Protein AF-A0A7C5JP85-F1 (afdb_monomer)

Structure (mmCIF, N/CA/C/O backbone):
data_AF-A0A7C5JP85-F1
#
_entry.id   AF-A0A7C5JP85-F1
#
loop_
_atom_site.group_PDB
_atom_site.id
_atom_site.type_symbol
_atom_site.label_atom_id
_atom_site.label_alt_id
_atom_site.label_comp_id
_atom_site.label_asym_id
_atom_site.label_entity_id
_atom_site.label_seq_id
_atom_site.pdbx_PDB_ins_code
_atom_site.Cartn_x
_atom_site.Cartn_y
_atom_site.Cartn_z
_atom_site.occupancy
_atom_site.B_iso_or_equiv
_atom_site.auth_seq_id
_atom_site.auth_comp_id
_atom_site.auth_asym_id
_atom_site.auth_atom_id
_atom_site.pdbx_PDB_model_num
ATOM 1 N N . ALA A 1 1 ? 31.013 27.466 -56.650 1.00 36.62 1 ALA A N 1
ATOM 2 C CA . ALA A 1 1 ? 31.682 26.273 -56.104 1.00 36.62 1 ALA A CA 1
ATOM 3 C C . ALA A 1 1 ? 30.643 25.509 -55.296 1.00 36.62 1 ALA A C 1
ATOM 5 O O . ALA A 1 1 ? 30.166 26.030 -54.302 1.00 36.62 1 ALA A O 1
ATOM 6 N N . ASN A 1 2 ? 30.201 24.394 -55.874 1.00 34.31 2 ASN A N 1
ATOM 7 C CA . ASN A 1 2 ? 29.324 23.320 -55.399 1.00 34.31 2 ASN A CA 1
ATOM 8 C C . ASN A 1 2 ? 28.498 23.535 -54.120 1.00 34.31 2 ASN A C 1
ATOM 10 O O . ASN A 1 2 ? 28.954 23.288 -53.009 1.00 34.31 2 ASN A O 1
ATOM 14 N N . HIS A 1 3 ? 27.218 23.842 -54.340 1.00 40.72 3 HIS A N 1
ATOM 15 C CA . HIS A 1 3 ? 26.136 23.277 -53.545 1.00 40.72 3 HIS A CA 1
ATOM 16 C C . HIS A 1 3 ? 26.075 21.768 -53.816 1.00 40.72 3 HIS A C 1
ATOM 18 O O . HIS A 1 3 ? 25.530 21.346 -54.834 1.00 40.72 3 HIS A O 1
ATOM 24 N N . GLU A 1 4 ? 26.636 20.959 -52.922 1.00 36.88 4 GLU A N 1
ATOM 25 C CA . GLU A 1 4 ? 26.255 19.552 -52.818 1.00 36.88 4 GLU A CA 1
ATOM 26 C C . GLU A 1 4 ? 25.075 19.476 -51.850 1.00 36.88 4 GLU A C 1
ATOM 28 O O . GLU A 1 4 ? 25.210 19.661 -50.641 1.00 36.88 4 GLU A O 1
ATOM 33 N N . GLN A 1 5 ? 23.883 19.278 -52.413 1.00 38.78 5 GLN A N 1
ATOM 34 C CA . GLN A 1 5 ? 22.722 18.831 -51.659 1.00 38.78 5 GLN A CA 1
ATOM 35 C C . GLN A 1 5 ? 23.097 17.495 -51.017 1.00 38.78 5 GLN A C 1
ATOM 37 O O . GLN A 1 5 ? 23.271 16.494 -51.715 1.00 38.78 5 GLN A O 1
ATOM 42 N N . ALA A 1 6 ? 23.254 17.488 -49.694 1.00 39.22 6 ALA A N 1
ATOM 43 C CA . ALA A 1 6 ? 23.337 16.252 -48.938 1.00 39.22 6 ALA A CA 1
ATOM 44 C C . ALA A 1 6 ? 22.101 15.414 -49.290 1.00 39.22 6 ALA A C 1
ATOM 46 O O . ALA A 1 6 ? 20.965 15.869 -49.134 1.00 39.22 6 ALA A O 1
ATOM 47 N N . LYS A 1 7 ? 22.334 14.216 -49.837 1.00 35.41 7 LYS A N 1
ATOM 48 C CA . LYS A 1 7 ? 21.277 13.235 -50.092 1.00 35.41 7 LYS A CA 1
ATOM 49 C C . LYS A 1 7 ? 20.442 13.065 -48.814 1.00 35.41 7 LYS A C 1
ATOM 51 O O . LYS A 1 7 ? 21.033 13.026 -47.733 1.00 35.41 7 LYS A O 1
ATOM 56 N N . PRO A 1 8 ? 19.108 12.919 -48.913 1.00 36.81 8 PRO A N 1
ATOM 57 C CA . PRO A 1 8 ? 18.327 12.488 -47.763 1.00 36.81 8 PRO A CA 1
ATOM 58 C C . PRO A 1 8 ? 18.910 11.153 -47.274 1.00 36.81 8 PRO A C 1
ATOM 60 O O . PRO A 1 8 ? 19.273 10.325 -48.123 1.00 36.81 8 PRO A O 1
ATOM 63 N N . PRO A 1 9 ? 19.061 10.944 -45.954 1.00 39.31 9 PRO A N 1
ATOM 64 C CA . PRO A 1 9 ? 19.559 9.679 -45.445 1.00 39.31 9 PRO A CA 1
ATOM 65 C C . PRO A 1 9 ? 18.650 8.574 -45.986 1.00 39.31 9 PRO A C 1
ATOM 67 O O . PRO A 1 9 ? 17.437 8.576 -45.781 1.00 39.31 9 PRO A O 1
ATOM 70 N N . THR A 1 10 ? 19.240 7.667 -46.762 1.00 42.72 10 THR A N 1
ATOM 71 C CA . THR A 1 10 ? 18.625 6.390 -47.123 1.00 42.72 10 THR A CA 1
ATOM 72 C C . THR A 1 10 ? 18.152 5.735 -45.839 1.00 42.72 10 THR A C 1
ATOM 74 O O . THR A 1 10 ? 18.953 5.698 -44.909 1.00 42.72 10 THR A O 1
ATOM 77 N N . ALA A 1 11 ? 16.897 5.267 -45.798 1.00 46.59 11 ALA A N 1
ATOM 78 C CA . ALA A 1 11 ? 16.260 4.621 -44.650 1.00 46.59 11 ALA A CA 1
ATOM 79 C C . ALA A 1 11 ? 17.280 3.808 -43.836 1.00 46.59 11 ALA A C 1
ATOM 81 O O . ALA A 1 11 ? 17.643 2.694 -44.213 1.00 46.59 11 ALA A O 1
ATOM 82 N N . GLN A 1 12 ? 17.812 4.418 -42.774 1.00 51.06 12 GLN A N 1
ATOM 83 C CA . GLN A 1 12 ? 18.678 3.727 -41.837 1.00 51.06 12 GLN A CA 1
ATOM 84 C C . GLN A 1 12 ? 17.776 2.700 -41.170 1.00 51.06 12 GLN A C 1
ATOM 86 O O . GLN A 1 12 ? 16.779 3.069 -40.552 1.00 51.06 12 GLN A O 1
ATOM 91 N N . GLN A 1 13 ? 18.088 1.414 -41.339 1.00 57.97 13 GLN A N 1
ATOM 92 C CA . GLN A 1 13 ? 17.603 0.408 -40.405 1.00 57.97 13 GLN A CA 1
ATOM 93 C C . GLN A 1 13 ? 18.008 0.901 -39.018 1.00 57.97 13 GLN A C 1
ATOM 95 O O . GLN A 1 13 ? 19.201 0.993 -38.727 1.00 57.97 13 GLN A O 1
ATOM 100 N N . VAL A 1 14 ? 17.022 1.317 -38.224 1.00 72.19 14 VAL A N 1
ATOM 101 C CA . VAL A 1 14 ? 17.223 1.708 -36.829 1.00 72.19 14 VAL A CA 1
ATOM 102 C C . VAL A 1 14 ? 17.930 0.534 -36.157 1.00 72.19 14 VAL A C 1
ATOM 104 O O . VAL A 1 14 ? 17.469 -0.604 -36.270 1.00 72.19 14 VAL A O 1
ATOM 107 N N . SER A 1 15 ? 19.100 0.771 -35.562 1.00 87.44 15 SER A N 1
ATOM 108 C CA . SER A 1 15 ? 19.873 -0.324 -34.978 1.00 87.44 15 SER A CA 1
ATOM 109 C C . SER A 1 15 ? 19.165 -0.865 -33.732 1.00 87.44 15 SER A C 1
ATOM 111 O O . SER A 1 15 ? 18.419 -0.139 -33.073 1.00 87.44 15 SER A O 1
ATOM 113 N N . ALA A 1 16 ? 19.428 -2.123 -33.360 1.00 88.50 16 ALA A N 1
ATOM 114 C CA . ALA A 1 16 ? 18.921 -2.689 -32.104 1.00 88.50 16 ALA A CA 1
ATOM 115 C C . ALA A 1 16 ? 19.302 -1.821 -30.886 1.00 88.50 16 ALA A C 1
ATOM 117 O O . ALA A 1 16 ? 18.535 -1.707 -29.936 1.00 88.50 16 ALA A O 1
ATOM 118 N N . TYR A 1 17 ? 20.456 -1.149 -30.944 1.00 88.50 17 TYR A N 1
ATOM 119 C CA . TYR A 1 17 ? 20.911 -0.222 -29.911 1.00 88.50 17 TYR A CA 1
ATOM 120 C C . TYR A 1 17 ? 20.068 1.062 -29.840 1.00 88.50 17 TYR A C 1
ATOM 122 O O . TYR A 1 17 ? 19.702 1.494 -28.748 1.00 88.50 17 TYR A O 1
ATOM 130 N N . ASP A 1 18 ? 19.721 1.659 -30.984 1.00 91.56 18 ASP A N 1
ATOM 131 C CA . ASP A 1 18 ? 18.878 2.862 -31.018 1.00 91.56 18 ASP A CA 1
ATOM 132 C C . ASP A 1 18 ? 17.456 2.552 -30.525 1.00 91.56 18 ASP A C 1
ATOM 134 O O . ASP A 1 18 ? 16.880 3.324 -29.757 1.00 91.56 18 ASP A O 1
ATOM 138 N N . LEU A 1 19 ? 16.918 1.387 -30.910 1.00 93.31 19 LEU A N 1
ATOM 139 C CA . LEU A 1 19 ? 15.637 0.880 -30.407 1.00 93.31 19 LEU A CA 1
ATOM 140 C C . LEU A 1 19 ? 15.685 0.656 -28.892 1.00 93.31 19 LEU A C 1
ATOM 142 O O . LEU A 1 19 ? 14.748 1.025 -28.191 1.00 93.31 19 LEU A O 1
ATOM 146 N N . LEU A 1 20 ? 16.790 0.110 -28.377 1.00 93.00 20 LEU A N 1
ATOM 147 C CA . LEU A 1 20 ? 16.973 -0.134 -26.949 1.00 93.00 20 LEU A CA 1
ATOM 148 C C . LEU A 1 20 ? 17.021 1.171 -26.151 1.00 93.00 20 LEU A C 1
ATOM 150 O O . LEU A 1 20 ? 16.412 1.265 -25.087 1.00 93.00 20 LEU A O 1
ATOM 154 N N . LEU A 1 21 ? 17.715 2.192 -26.658 1.00 92.44 21 LEU A N 1
ATOM 155 C CA . LEU A 1 21 ? 17.748 3.502 -26.012 1.00 92.44 21 LEU A CA 1
ATOM 156 C C . LEU A 1 21 ? 16.352 4.131 -25.960 1.00 92.44 21 LEU A C 1
ATOM 158 O O . LEU A 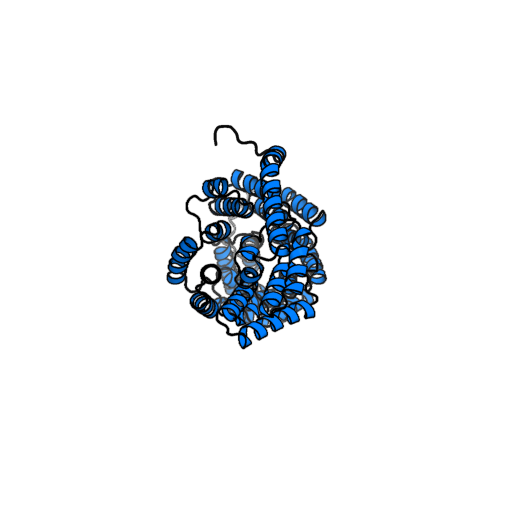1 21 ? 15.971 4.691 -24.933 1.00 92.44 21 LEU A O 1
ATOM 162 N N . LEU A 1 22 ? 15.586 4.013 -27.044 1.00 92.81 22 LEU A N 1
ATOM 163 C CA . LEU A 1 22 ? 14.224 4.527 -27.111 1.00 92.81 22 LEU A CA 1
ATOM 164 C C . LEU A 1 22 ? 13.277 3.766 -26.170 1.00 92.81 22 LEU A C 1
ATOM 166 O O . LEU A 1 22 ? 12.541 4.398 -25.417 1.00 92.81 22 LEU A O 1
ATOM 170 N N . ALA A 1 23 ? 13.357 2.432 -26.138 1.00 94.62 23 ALA A N 1
ATOM 171 C CA . ALA A 1 23 ? 12.604 1.595 -25.202 1.00 94.62 23 ALA A CA 1
ATOM 172 C C . ALA A 1 23 ? 12.860 2.014 -23.747 1.00 94.62 23 ALA A C 1
ATOM 174 O O . ALA A 1 23 ? 11.920 2.239 -22.988 1.00 94.62 23 ALA A O 1
ATOM 175 N N . ARG A 1 24 ? 14.133 2.228 -23.384 1.00 93.12 24 ARG A N 1
ATOM 176 C CA . ARG A 1 24 ? 14.525 2.682 -22.042 1.00 93.12 24 ARG A CA 1
ATOM 177 C C . ARG A 1 24 ? 14.002 4.073 -21.697 1.00 93.12 24 ARG A C 1
ATOM 179 O O . ARG A 1 24 ? 13.679 4.317 -20.541 1.00 93.12 24 ARG A O 1
ATOM 186 N N . GLN A 1 25 ? 13.906 4.983 -22.665 1.00 90.69 25 GLN A N 1
ATOM 187 C CA . GLN A 1 25 ? 13.315 6.305 -22.428 1.00 90.69 25 GLN A CA 1
ATOM 188 C C . GLN A 1 25 ? 11.824 6.213 -22.095 1.00 90.69 25 GLN A C 1
ATOM 190 O O . GLN A 1 25 ? 11.352 6.940 -21.222 1.00 90.69 25 GLN A O 1
ATOM 195 N N . TYR A 1 26 ? 11.085 5.336 -22.777 1.00 92.69 26 TYR A N 1
ATOM 196 C CA . TYR A 1 26 ? 9.677 5.097 -22.467 1.00 92.69 26 TYR A CA 1
ATOM 197 C C . TYR A 1 26 ? 9.504 4.358 -21.141 1.00 92.69 26 TYR A C 1
ATOM 199 O O . TYR A 1 26 ? 8.699 4.801 -20.327 1.00 92.69 26 TYR A O 1
ATOM 207 N N . GLU A 1 27 ? 10.318 3.331 -20.869 1.00 92.38 27 GLU A N 1
ATOM 208 C CA . GLU A 1 27 ? 10.359 2.665 -19.560 1.00 92.38 27 GLU A CA 1
ATOM 209 C C . GLU A 1 27 ? 10.578 3.682 -18.438 1.00 92.38 27 GLU A C 1
ATOM 211 O O . GLU A 1 27 ? 9.829 3.694 -17.469 1.00 92.38 27 GLU A O 1
ATOM 216 N N . GLN A 1 28 ? 11.557 4.579 -18.581 1.00 86.00 28 GLN A N 1
ATOM 217 C CA . GLN A 1 28 ? 11.846 5.577 -17.557 1.00 86.00 28 GLN A CA 1
ATOM 218 C C . GLN A 1 28 ? 10.629 6.469 -17.264 1.00 86.00 28 GLN A C 1
ATOM 220 O O . GLN A 1 28 ? 10.346 6.779 -16.111 1.00 86.00 28 GLN A O 1
ATOM 225 N N . ARG A 1 29 ? 9.857 6.847 -18.291 1.00 85.25 29 ARG A N 1
ATOM 226 C CA . ARG A 1 29 ? 8.622 7.630 -18.109 1.00 85.25 29 ARG A CA 1
ATOM 227 C C . ARG A 1 29 ? 7.521 6.859 -17.391 1.00 85.25 29 ARG A C 1
ATOM 229 O O . ARG A 1 29 ? 6.656 7.510 -16.810 1.00 85.25 29 ARG A O 1
ATOM 236 N N . VAL A 1 30 ? 7.547 5.530 -17.447 1.00 86.31 30 VAL A N 1
ATOM 237 C CA . VAL A 1 30 ? 6.651 4.661 -16.678 1.00 86.31 30 VAL A CA 1
ATOM 238 C C . VAL A 1 30 ? 7.127 4.561 -15.231 1.00 86.31 30 VAL A C 1
ATOM 240 O O . VAL A 1 30 ? 6.328 4.716 -14.317 1.00 86.31 30 VAL A O 1
ATOM 243 N N . THR A 1 31 ? 8.424 4.336 -15.010 1.00 80.06 31 THR A N 1
ATOM 244 C CA . THR A 1 31 ? 8.963 3.999 -13.683 1.00 80.06 31 THR A CA 1
ATOM 245 C C . THR A 1 31 ? 9.290 5.205 -12.801 1.00 80.06 31 THR A C 1
ATOM 247 O O . THR A 1 31 ? 9.318 5.064 -11.583 1.00 80.06 31 THR A O 1
ATOM 250 N N . ASP A 1 32 ? 9.539 6.388 -13.375 1.00 73.38 32 ASP A N 1
ATOM 251 C CA . ASP A 1 32 ? 9.825 7.615 -12.607 1.00 73.38 32 ASP A CA 1
ATOM 252 C C . ASP A 1 32 ? 8.565 8.349 -12.134 1.00 73.38 32 ASP A C 1
ATOM 254 O O . ASP A 1 32 ? 8.652 9.342 -11.402 1.00 73.38 32 ASP A O 1
ATOM 258 N N . GLN A 1 33 ? 7.391 7.874 -12.547 1.00 69.81 33 GLN A N 1
ATOM 259 C CA . GLN A 1 33 ? 6.104 8.420 -12.147 1.00 69.81 33 GLN A CA 1
ATOM 260 C C . GLN A 1 33 ? 5.451 7.542 -11.083 1.00 69.81 33 GLN A C 1
ATOM 262 O O . GLN A 1 33 ? 5.648 6.335 -11.029 1.00 69.81 33 GLN A O 1
ATOM 267 N N . GLN A 1 34 ? 4.646 8.172 -10.229 1.00 64.12 34 GLN A N 1
ATOM 268 C CA . GLN A 1 34 ? 3.858 7.455 -9.227 1.00 64.12 34 GLN A CA 1
ATOM 269 C C . GLN A 1 34 ? 2.680 6.688 -9.856 1.00 64.12 34 GLN A C 1
ATOM 271 O O . GLN A 1 34 ? 2.219 5.706 -9.285 1.00 64.12 34 GLN A O 1
ATOM 276 N N . LEU A 1 35 ? 2.200 7.137 -11.021 1.00 67.88 35 LEU A N 1
ATOM 277 C CA . LEU A 1 35 ? 1.143 6.492 -11.798 1.00 67.88 35 LEU A CA 1
ATOM 278 C C . LEU A 1 35 ? 1.732 5.961 -13.105 1.00 67.88 35 LEU A C 1
ATOM 280 O O . LEU A 1 35 ? 2.513 6.655 -13.761 1.00 67.88 35 LEU A O 1
ATOM 284 N N . VAL A 1 36 ? 1.336 4.745 -13.475 1.00 77.81 36 VAL A N 1
ATOM 285 C CA . VAL A 1 36 ? 1.737 4.102 -14.728 1.00 77.81 36 VAL A CA 1
ATOM 286 C C . VAL A 1 36 ? 0.993 4.761 -15.887 1.00 77.81 36 VAL A C 1
ATOM 288 O O . VAL A 1 36 ? -0.227 4.882 -15.869 1.00 77.81 36 VAL A O 1
ATOM 291 N N . ASP A 1 37 ? 1.738 5.207 -16.895 1.00 84.88 37 ASP A N 1
ATOM 292 C CA . ASP A 1 37 ? 1.172 5.685 -18.156 1.00 84.88 37 ASP A CA 1
ATOM 293 C C . ASP A 1 37 ? 1.107 4.513 -19.140 1.00 84.88 37 ASP A C 1
ATOM 295 O O . ASP A 1 37 ? 2.130 4.135 -19.719 1.00 84.88 37 ASP A O 1
ATOM 299 N N . ASP A 1 38 ? -0.093 3.963 -19.337 1.00 87.75 38 ASP A N 1
ATOM 300 C CA . ASP A 1 38 ? -0.349 2.817 -20.221 1.00 87.75 38 ASP A CA 1
ATOM 301 C C . ASP A 1 38 ? 0.163 3.040 -21.650 1.00 87.75 38 ASP A C 1
ATOM 303 O O . ASP A 1 38 ? 0.616 2.107 -22.313 1.00 87.75 38 ASP A O 1
ATOM 307 N N . THR A 1 39 ? 0.149 4.288 -22.133 1.00 91.75 39 THR A N 1
ATOM 308 C CA . THR A 1 39 ? 0.639 4.607 -23.479 1.00 91.75 39 THR A CA 1
ATOM 309 C C . THR A 1 39 ? 2.156 4.482 -23.539 1.00 91.75 39 THR A C 1
ATOM 311 O O . THR A 1 39 ? 2.690 3.851 -24.453 1.00 91.75 39 THR A O 1
ATOM 314 N N . ASN A 1 40 ? 2.873 5.061 -22.571 1.00 92.31 40 ASN A N 1
ATOM 315 C CA . ASN A 1 40 ? 4.330 4.913 -22.510 1.00 92.31 40 ASN A CA 1
ATOM 316 C C . ASN A 1 40 ? 4.734 3.463 -22.215 1.00 92.31 40 ASN A C 1
ATOM 318 O O . ASN A 1 40 ? 5.738 3.000 -22.754 1.00 92.31 40 ASN A O 1
ATOM 322 N N . LEU A 1 41 ? 3.947 2.746 -21.413 1.00 94.00 41 LEU A N 1
ATOM 323 C CA . LEU A 1 41 ? 4.164 1.338 -21.110 1.00 94.00 41 LEU A CA 1
ATOM 324 C C . LEU A 1 41 ? 4.056 0.470 -22.363 1.00 94.00 41 LEU A C 1
ATOM 326 O O . LEU A 1 41 ? 4.991 -0.273 -22.666 1.00 94.00 41 LEU A O 1
ATOM 330 N N . GLN A 1 42 ? 2.983 0.624 -23.141 1.00 96.00 42 GLN A N 1
ATOM 331 C CA . GLN A 1 42 ? 2.826 -0.112 -24.392 1.00 96.00 42 GLN A CA 1
ATOM 332 C C . GLN A 1 42 ? 3.945 0.224 -25.385 1.00 96.00 42 GLN A C 1
ATOM 334 O O . GLN A 1 42 ? 4.517 -0.673 -25.999 1.00 96.00 42 GLN A O 1
ATOM 339 N N . LEU A 1 43 ? 4.332 1.501 -25.493 1.00 95.38 43 LEU A N 1
ATOM 340 C CA . LEU A 1 43 ? 5.456 1.903 -26.341 1.00 95.38 43 LEU A CA 1
ATOM 341 C C . LEU A 1 43 ? 6.775 1.253 -25.897 1.00 95.38 43 LEU A C 1
ATOM 343 O O . LEU A 1 43 ? 7.537 0.792 -26.746 1.00 95.38 43 LEU A O 1
ATOM 347 N N . ALA A 1 44 ? 7.053 1.182 -24.592 1.00 96.38 44 ALA A N 1
ATOM 348 C CA . ALA A 1 44 ? 8.241 0.501 -24.080 1.00 96.38 44 ALA A CA 1
ATOM 349 C C . ALA A 1 44 ? 8.243 -0.987 -24.470 1.00 96.38 44 ALA A C 1
ATOM 351 O O . ALA A 1 44 ? 9.253 -1.479 -24.978 1.00 96.38 44 ALA A O 1
ATOM 352 N N . ILE A 1 45 ? 7.110 -1.678 -24.301 1.00 97.62 45 ILE A N 1
ATOM 353 C CA . ILE A 1 45 ? 6.926 -3.088 -24.683 1.00 97.62 45 ILE A CA 1
ATOM 354 C C . ILE A 1 45 ? 7.192 -3.285 -26.179 1.00 97.62 45 ILE A C 1
ATOM 356 O O . ILE A 1 45 ? 8.033 -4.109 -26.549 1.00 97.62 45 ILE A O 1
ATOM 360 N N . ASP A 1 46 ? 6.542 -2.495 -27.033 1.00 97.12 46 ASP A N 1
ATOM 361 C CA . ASP A 1 46 ? 6.655 -2.602 -28.489 1.00 97.12 46 ASP A CA 1
ATOM 362 C C . ASP A 1 46 ? 8.097 -2.377 -28.966 1.00 97.12 46 ASP A C 1
ATOM 364 O O . ASP A 1 46 ? 8.588 -3.072 -29.863 1.00 97.12 46 ASP A O 1
ATOM 368 N N . TYR A 1 47 ? 8.812 -1.415 -28.371 1.00 97.56 47 TYR A N 1
ATOM 369 C CA . TYR A 1 47 ? 10.215 -1.188 -28.709 1.00 97.56 47 TYR A CA 1
ATOM 370 C C . TYR A 1 47 ? 11.119 -2.309 -28.198 1.00 97.56 47 TYR A C 1
ATOM 372 O O . TYR A 1 47 ? 11.999 -2.731 -28.946 1.00 97.56 47 TYR A O 1
ATOM 380 N N . TYR A 1 48 ? 10.901 -2.858 -26.997 1.00 98.19 48 TYR A N 1
ATOM 381 C CA . TYR A 1 48 ? 11.673 -4.017 -26.532 1.00 98.19 48 TYR A CA 1
ATOM 382 C C . TYR A 1 48 ? 11.467 -5.250 -27.419 1.00 98.19 48 TYR A C 1
ATOM 384 O O . TYR A 1 48 ? 12.440 -5.930 -27.750 1.00 98.19 48 TYR A O 1
ATOM 392 N N . GLN A 1 49 ? 10.243 -5.498 -27.888 1.00 97.94 49 GLN A N 1
ATOM 393 C CA . GLN A 1 49 ? 9.968 -6.557 -28.862 1.00 97.94 49 GLN A CA 1
ATOM 394 C C . GLN A 1 49 ? 10.719 -6.330 -30.184 1.00 97.94 49 GLN A C 1
ATOM 396 O O . GLN A 1 49 ? 11.289 -7.269 -30.742 1.00 97.94 49 GLN A O 1
ATOM 401 N N . GLN A 1 50 ? 10.795 -5.085 -30.669 1.00 97.06 50 GLN A N 1
ATOM 402 C CA . GLN A 1 50 ? 11.588 -4.745 -31.857 1.00 97.06 50 GLN A CA 1
ATOM 403 C C . GLN A 1 50 ? 13.097 -4.921 -31.632 1.00 97.06 50 GLN A C 1
ATOM 405 O O . GLN A 1 50 ? 13.786 -5.399 -32.535 1.00 97.06 50 GLN A O 1
ATOM 410 N N . VAL A 1 51 ? 13.616 -4.590 -30.441 1.00 97.06 51 VAL A N 1
ATOM 411 C CA . VAL A 1 51 ? 15.017 -4.870 -30.077 1.00 97.06 51 VAL A CA 1
ATOM 412 C C . VAL A 1 51 ? 15.284 -6.367 -30.156 1.00 97.06 51 VAL A C 1
ATOM 414 O O . VAL A 1 51 ? 16.255 -6.761 -30.788 1.00 97.06 51 VAL A O 1
ATOM 417 N N . ILE A 1 52 ? 14.410 -7.197 -29.583 1.00 97.56 52 ILE A N 1
ATOM 418 C CA . ILE A 1 52 ? 14.546 -8.662 -29.597 1.00 97.56 52 ILE A CA 1
ATOM 419 C C . ILE A 1 52 ? 14.439 -9.221 -31.022 1.00 97.56 52 ILE A C 1
ATOM 421 O O . ILE A 1 52 ? 15.167 -10.144 -31.376 1.00 97.56 52 ILE A O 1
ATOM 425 N N . ALA A 1 53 ? 13.575 -8.661 -31.872 1.00 96.44 53 ALA A N 1
ATOM 426 C CA . ALA A 1 53 ? 13.484 -9.068 -33.274 1.00 96.44 53 ALA A CA 1
ATOM 427 C C . ALA A 1 53 ? 14.769 -8.748 -34.062 1.00 96.44 53 ALA A C 1
ATOM 429 O O . ALA A 1 53 ? 15.162 -9.516 -34.943 1.00 96.44 53 ALA A O 1
ATOM 430 N N . ALA A 1 54 ? 15.424 -7.626 -33.748 1.00 94.44 54 ALA A N 1
ATOM 431 C CA . ALA A 1 54 ? 16.681 -7.214 -34.367 1.00 94.44 54 ALA A CA 1
ATOM 432 C C . ALA A 1 54 ? 17.910 -7.928 -33.769 1.00 94.44 54 ALA A C 1
ATOM 434 O O . ALA A 1 54 ? 18.859 -8.225 -34.496 1.00 94.44 54 ALA A O 1
ATOM 435 N N . ASP A 1 55 ? 17.887 -8.215 -32.468 1.00 94.88 55 ASP A N 1
ATOM 436 C CA . ASP A 1 55 ? 18.913 -8.934 -31.716 1.00 94.88 55 ASP A CA 1
ATOM 437 C C . ASP A 1 55 ? 18.277 -9.896 -30.689 1.00 94.88 55 ASP A C 1
ATOM 439 O O . ASP A 1 55 ? 18.087 -9.548 -29.516 1.00 94.88 55 ASP A O 1
ATOM 443 N N . PRO A 1 56 ? 17.995 -11.149 -31.095 1.00 95.81 56 PRO A N 1
ATOM 444 C CA . PRO A 1 56 ? 17.389 -12.144 -30.212 1.00 95.81 56 PRO A CA 1
ATOM 445 C C . PRO A 1 56 ? 18.256 -12.553 -29.014 1.00 95.81 56 PRO A C 1
ATOM 447 O O . PRO A 1 56 ? 17.761 -13.248 -28.123 1.00 95.81 56 PRO A O 1
ATOM 450 N N . GLN A 1 57 ? 19.544 -12.187 -29.004 1.00 96.38 57 GLN A N 1
ATOM 451 C CA . GLN A 1 57 ? 20.496 -12.509 -27.937 1.00 96.38 57 GLN A CA 1
ATOM 452 C C . GLN A 1 57 ? 20.654 -11.364 -26.925 1.00 96.38 57 GLN A C 1
ATOM 454 O O . GLN A 1 57 ? 21.441 -11.487 -25.985 1.00 96.38 57 GLN A O 1
ATOM 459 N N . SER A 1 58 ? 19.901 -10.270 -27.071 1.00 97.12 58 SER A N 1
ATOM 460 C CA . SER A 1 58 ? 19.927 -9.159 -26.121 1.00 97.12 58 SER A CA 1
ATOM 461 C C . SER A 1 58 ? 19.262 -9.540 -24.794 1.00 97.12 58 SER A C 1
ATOM 463 O O . SER A 1 58 ? 18.061 -9.345 -24.596 1.00 97.12 58 SER A O 1
ATOM 465 N N . ALA A 1 59 ? 20.054 -10.067 -23.853 1.00 97.88 59 ALA A N 1
ATOM 466 C CA . ALA A 1 59 ? 19.592 -10.419 -22.507 1.00 97.88 59 ALA A CA 1
ATOM 467 C C . ALA A 1 59 ? 18.914 -9.231 -21.798 1.00 97.88 59 ALA A C 1
ATOM 469 O O . ALA A 1 59 ? 17.891 -9.394 -21.138 1.00 97.88 59 ALA A O 1
ATOM 470 N N . GLN A 1 60 ? 19.437 -8.016 -21.995 1.00 97.06 60 GLN A N 1
ATOM 471 C CA . GLN A 1 60 ? 18.867 -6.798 -21.419 1.00 97.06 60 GLN A CA 1
ATOM 472 C C . GLN A 1 60 ? 17.461 -6.493 -21.951 1.00 97.06 60 GLN A C 1
ATOM 474 O O . GLN A 1 60 ? 16.595 -6.103 -21.169 1.00 97.06 60 GLN A O 1
ATOM 479 N N . ALA A 1 61 ? 17.223 -6.665 -23.254 1.00 97.44 61 ALA A N 1
ATOM 480 C CA . ALA A 1 61 ? 15.906 -6.422 -23.835 1.00 97.44 61 ALA A CA 1
ATOM 481 C C . ALA A 1 61 ? 14.878 -7.447 -23.343 1.00 97.44 61 ALA A C 1
ATOM 483 O O . ALA A 1 61 ? 13.760 -7.067 -23.012 1.00 97.44 61 ALA A O 1
ATOM 484 N N . HIS A 1 62 ? 15.278 -8.717 -23.220 1.00 98.62 62 HIS A N 1
ATOM 485 C CA . HIS A 1 62 ? 14.447 -9.769 -22.627 1.00 98.62 62 HIS A CA 1
ATOM 486 C C . HIS A 1 62 ? 14.086 -9.456 -21.166 1.00 98.62 62 HIS A C 1
ATOM 488 O O . HIS A 1 62 ? 12.908 -9.428 -20.823 1.00 98.62 62 HIS A O 1
ATOM 494 N N . ALA A 1 63 ? 15.064 -9.110 -20.320 1.00 98.19 63 ALA A N 1
ATOM 495 C CA . ALA A 1 63 ? 14.803 -8.768 -18.918 1.00 98.19 63 ALA A CA 1
ATOM 496 C C . ALA A 1 63 ? 13.810 -7.600 -18.791 1.00 98.19 63 ALA A C 1
ATOM 498 O O . ALA A 1 63 ? 12.821 -7.680 -18.063 1.00 98.19 63 ALA A O 1
ATOM 499 N N . ARG A 1 64 ? 14.044 -6.524 -19.552 1.00 97.56 64 ARG A N 1
ATOM 500 C CA . ARG A 1 64 ? 13.220 -5.310 -19.494 1.00 97.56 64 ARG A CA 1
ATOM 501 C C . ARG A 1 64 ? 11.842 -5.490 -20.126 1.00 97.56 64 ARG A C 1
ATOM 503 O O . ARG A 1 64 ? 10.886 -4.923 -19.607 1.00 97.56 64 ARG A O 1
ATOM 510 N N . LEU A 1 65 ? 11.704 -6.319 -21.165 1.00 98.19 65 LEU A N 1
ATOM 511 C CA . LEU A 1 65 ? 10.393 -6.724 -21.680 1.00 98.19 65 LEU A CA 1
ATOM 512 C C . LEU A 1 65 ? 9.585 -7.434 -20.593 1.00 98.19 65 LEU A C 1
ATOM 514 O O . LEU A 1 65 ? 8.445 -7.058 -20.348 1.00 98.19 65 LEU A O 1
ATOM 518 N N . GLY A 1 66 ? 10.193 -8.408 -19.911 1.00 97.75 66 GLY A N 1
ATOM 519 C CA . GLY A 1 66 ? 9.556 -9.109 -18.800 1.00 97.75 66 GLY A CA 1
ATOM 520 C C . GLY A 1 66 ? 9.083 -8.160 -17.701 1.00 97.75 66 GLY A C 1
ATOM 521 O O . GLY A 1 66 ? 7.927 -8.219 -17.292 1.00 97.75 66 GLY A O 1
ATOM 522 N N . LYS A 1 67 ? 9.934 -7.210 -17.292 1.00 96.50 67 LYS A N 1
ATOM 523 C CA . LYS A 1 67 ? 9.549 -6.143 -16.356 1.00 96.50 67 LYS A CA 1
ATOM 524 C C . LYS A 1 67 ? 8.346 -5.342 -16.868 1.00 96.50 67 LYS A C 1
ATOM 526 O O . LYS A 1 67 ? 7.401 -5.148 -16.119 1.00 96.50 67 LYS A O 1
ATOM 531 N N . MET A 1 68 ? 8.344 -4.881 -18.118 1.00 96.44 68 MET A N 1
ATOM 532 C CA . MET A 1 68 ? 7.222 -4.092 -18.648 1.00 96.44 68 MET A CA 1
ATOM 533 C C . MET A 1 68 ? 5.924 -4.904 -18.770 1.00 96.44 68 MET A C 1
ATOM 535 O O . MET A 1 68 ? 4.858 -4.375 -18.477 1.00 96.44 68 MET A O 1
ATOM 539 N N . LEU A 1 69 ? 5.994 -6.193 -19.105 1.00 96.88 69 LEU A N 1
ATOM 540 C CA . LEU A 1 69 ? 4.821 -7.076 -19.093 1.00 96.88 69 LEU A CA 1
ATOM 541 C C . LEU A 1 69 ? 4.236 -7.233 -17.681 1.00 96.88 69 LEU A C 1
ATOM 543 O O . LEU A 1 69 ? 3.019 -7.220 -17.522 1.00 96.88 69 LEU A O 1
ATOM 547 N N . LEU A 1 70 ? 5.083 -7.267 -16.646 1.00 95.19 70 LEU A N 1
ATOM 548 C CA . LEU A 1 70 ? 4.625 -7.232 -15.253 1.00 95.19 70 LEU A CA 1
ATOM 549 C C . LEU A 1 70 ? 3.901 -5.928 -14.905 1.00 95.19 70 LEU A C 1
ATOM 551 O O . LEU A 1 70 ? 2.853 -5.979 -14.270 1.00 95.19 70 LEU A O 1
ATOM 555 N N . TYR A 1 71 ? 4.417 -4.773 -15.340 1.00 92.56 71 TYR A N 1
ATOM 556 C CA . TYR A 1 71 ? 3.727 -3.486 -15.158 1.00 92.56 71 TYR A CA 1
ATOM 557 C C . TYR A 1 71 ? 2.393 -3.421 -15.909 1.00 92.56 71 TYR A C 1
ATOM 559 O O . TYR A 1 71 ? 1.476 -2.752 -15.445 1.00 92.56 71 TYR A O 1
ATOM 567 N N . LEU A 1 72 ? 2.276 -4.122 -17.041 1.00 93.31 72 LEU A N 1
ATOM 568 C CA . LEU A 1 72 ? 1.027 -4.234 -17.800 1.00 93.31 72 LEU A CA 1
ATOM 569 C C . LEU A 1 72 ? 0.008 -5.157 -17.109 1.00 93.31 72 LEU A C 1
ATOM 571 O O . LEU A 1 72 ? -1.178 -5.105 -17.420 1.00 93.31 72 LEU A O 1
ATOM 575 N N . GLY A 1 73 ? 0.462 -6.002 -16.180 1.00 92.00 73 GLY A N 1
ATOM 576 C CA . GLY A 1 73 ? -0.349 -7.042 -15.549 1.00 92.00 73 GLY A CA 1
ATOM 577 C C . GLY A 1 73 ? -0.414 -8.349 -16.347 1.00 92.00 73 GLY A C 1
ATOM 578 O O . GLY A 1 73 ? -1.117 -9.270 -15.937 1.00 92.00 73 GLY A O 1
ATOM 579 N N . ASP A 1 74 ? 0.338 -8.474 -17.446 1.00 94.88 74 ASP A N 1
ATOM 580 C CA . ASP A 1 74 ? 0.458 -9.717 -18.219 1.00 94.88 74 ASP A CA 1
ATOM 581 C C . ASP A 1 74 ? 1.519 -10.637 -17.590 1.00 94.88 74 ASP A C 1
ATOM 583 O O . ASP A 1 74 ? 2.632 -10.830 -18.089 1.00 94.88 74 ASP A O 1
ATOM 587 N N . ILE A 1 75 ? 1.173 -11.152 -16.409 1.00 94.06 75 ILE A N 1
ATOM 588 C CA . ILE A 1 75 ? 2.046 -11.974 -15.562 1.00 94.06 75 ILE A CA 1
ATOM 589 C C . ILE A 1 75 ? 2.458 -13.264 -16.283 1.00 94.06 75 ILE A C 1
ATOM 591 O O . ILE A 1 75 ? 3.621 -13.672 -16.201 1.00 94.06 75 ILE A O 1
ATOM 595 N N . ASP A 1 76 ? 1.523 -13.885 -17.006 1.00 92.88 76 ASP A N 1
ATOM 596 C CA . ASP A 1 76 ? 1.758 -15.142 -17.716 1.00 92.88 76 ASP A CA 1
ATOM 597 C C . ASP A 1 76 ? 2.827 -14.957 -18.803 1.00 92.88 76 ASP A C 1
ATOM 599 O O . ASP A 1 76 ? 3.785 -15.739 -18.877 1.00 92.88 76 ASP A O 1
ATOM 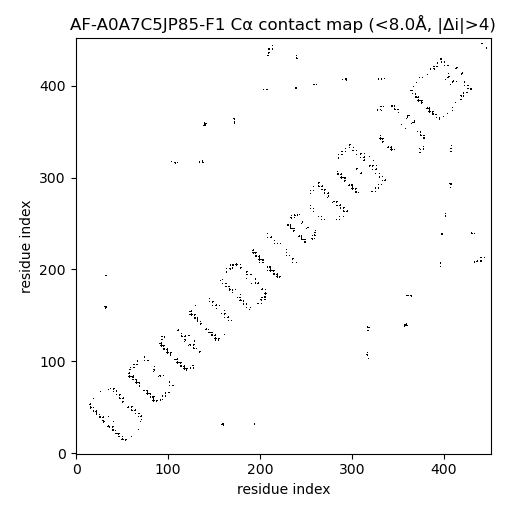603 N N . ALA A 1 77 ? 2.725 -13.880 -19.594 1.00 95.88 77 ALA A N 1
ATOM 604 C CA . ALA A 1 77 ? 3.688 -13.576 -20.648 1.00 95.88 77 ALA A CA 1
ATOM 605 C C . ALA A 1 77 ? 5.040 -13.069 -20.121 1.00 95.88 77 ALA A C 1
ATOM 607 O O . ALA A 1 77 ? 6.044 -13.167 -20.826 1.00 95.88 77 ALA A O 1
ATOM 608 N N . ALA A 1 78 ? 5.104 -12.533 -18.898 1.00 97.12 78 ALA A N 1
ATOM 609 C CA . ALA A 1 78 ? 6.337 -11.974 -18.345 1.00 97.12 78 ALA A CA 1
ATOM 610 C C . ALA A 1 78 ? 7.403 -13.028 -17.996 1.00 97.12 78 ALA A C 1
ATOM 612 O O . ALA A 1 78 ? 8.598 -12.727 -18.017 1.00 97.12 78 ALA A O 1
ATOM 613 N N . SER A 1 79 ? 6.991 -14.259 -17.679 1.00 96.25 79 SER A N 1
ATOM 614 C CA . SER A 1 79 ? 7.892 -15.317 -17.196 1.00 96.25 79 SER A CA 1
ATOM 615 C C . SER A 1 79 ? 8.945 -15.740 -18.235 1.00 96.25 79 SER A C 1
ATOM 617 O O . SER A 1 79 ? 10.137 -15.817 -17.923 1.00 96.25 79 SER A O 1
ATOM 619 N N . GLU A 1 80 ? 8.528 -15.961 -19.484 1.00 97.12 80 GLU A N 1
ATOM 620 C CA . GLU A 1 80 ? 9.386 -16.414 -20.585 1.00 97.12 80 GLU A CA 1
ATOM 621 C C . GLU A 1 80 ? 10.566 -15.461 -20.870 1.00 97.12 80 GLU A C 1
ATOM 623 O O . GLU A 1 80 ? 11.713 -15.921 -20.838 1.00 97.12 80 GLU A O 1
ATOM 628 N N . PRO A 1 81 ? 10.365 -14.148 -21.100 1.00 98.19 81 PRO A N 1
ATOM 629 C CA . PRO A 1 81 ? 11.473 -13.239 -21.375 1.00 98.19 81 PRO A CA 1
ATOM 630 C C . PRO A 1 81 ? 12.405 -13.052 -20.164 1.00 98.19 81 PRO A C 1
ATOM 632 O O . PRO A 1 81 ? 13.617 -12.935 -20.348 1.00 98.19 81 PRO A O 1
ATOM 635 N N . ILE A 1 82 ? 11.911 -13.111 -18.920 1.00 98.50 82 ILE A N 1
ATOM 636 C CA . ILE A 1 82 ? 12.781 -13.054 -17.727 1.00 98.50 82 ILE A CA 1
ATOM 637 C C . ILE A 1 82 ? 13.713 -14.269 -17.681 1.00 98.50 82 ILE A C 1
ATOM 639 O O . ILE A 1 82 ? 14.928 -14.119 -17.525 1.00 98.50 82 ILE A O 1
ATOM 643 N N . LEU A 1 83 ? 13.164 -15.474 -17.860 1.00 98.25 83 LEU A N 1
ATOM 644 C CA . LEU A 1 83 ? 13.956 -16.705 -17.889 1.00 98.25 83 LEU A CA 1
ATOM 645 C C . LEU A 1 83 ? 14.943 -16.697 -19.055 1.00 98.25 83 LEU A C 1
ATOM 647 O O . LEU A 1 83 ? 16.110 -17.048 -18.880 1.00 98.25 83 LEU A O 1
ATOM 651 N N . ARG A 1 84 ? 14.519 -16.209 -20.225 1.00 98.50 84 ARG A N 1
ATOM 652 C CA . ARG A 1 84 ? 15.394 -16.105 -21.390 1.00 98.50 84 ARG A CA 1
ATOM 653 C C . ARG A 1 84 ? 16.570 -15.159 -21.155 1.00 98.50 84 ARG A C 1
ATOM 655 O O . ARG A 1 84 ? 17.681 -15.458 -21.589 1.00 98.50 84 ARG A O 1
ATOM 662 N N . ALA A 1 85 ? 16.359 -14.047 -20.454 1.00 98.62 85 ALA A N 1
ATOM 663 C CA . ALA A 1 85 ? 17.437 -13.141 -20.072 1.00 98.62 85 ALA A CA 1
ATOM 664 C C . ALA A 1 85 ? 18.472 -13.823 -19.166 1.00 98.62 85 ALA A C 1
ATOM 666 O O . ALA A 1 85 ? 19.669 -13.674 -19.403 1.00 98.62 85 ALA A O 1
ATOM 667 N N . LEU A 1 86 ? 18.019 -14.608 -18.182 1.00 98.50 86 LEU A N 1
ATOM 668 C CA . LEU A 1 86 ? 18.889 -15.365 -17.274 1.00 98.50 86 LEU A CA 1
ATOM 669 C C . LEU A 1 86 ? 19.657 -16.486 -17.989 1.00 98.50 86 LEU A C 1
ATOM 671 O O . LEU A 1 86 ? 20.802 -16.758 -17.639 1.00 98.50 86 LEU A O 1
ATOM 675 N N . GLU A 1 87 ? 19.057 -17.127 -18.996 1.00 98.50 87 GLU A N 1
ATOM 676 C CA . GLU A 1 87 ? 19.749 -18.109 -19.842 1.00 98.50 87 GLU A CA 1
ATOM 677 C C . GLU A 1 87 ? 20.849 -17.471 -20.698 1.00 98.50 87 GLU A C 1
ATOM 679 O O . GLU A 1 87 ? 21.916 -18.060 -20.880 1.00 98.50 87 GLU A O 1
ATOM 684 N N . LEU A 1 88 ? 20.569 -16.292 -21.261 1.00 98.56 88 LEU A N 1
ATOM 685 C CA . LEU A 1 88 ? 21.493 -15.561 -22.126 1.00 98.56 88 LEU A CA 1
ATOM 686 C C . LEU A 1 88 ? 22.652 -14.944 -21.335 1.00 98.56 88 LEU A C 1
ATOM 688 O O . LEU A 1 88 ? 23.796 -15.007 -21.784 1.00 98.56 88 LEU A O 1
ATOM 692 N N . ASP A 1 89 ? 22.361 -14.366 -20.169 1.00 98.44 89 ASP A N 1
ATOM 693 C CA . ASP A 1 89 ? 23.353 -13.790 -19.265 1.00 98.44 89 ASP A CA 1
ATOM 694 C C . ASP A 1 89 ? 22.984 -14.033 -17.785 1.00 98.44 89 ASP A C 1
ATOM 696 O O . ASP A 1 89 ? 22.264 -13.240 -17.168 1.00 98.44 89 ASP A O 1
ATOM 700 N N . PRO A 1 90 ? 23.544 -15.088 -17.164 1.00 98.06 90 PRO A N 1
ATOM 701 C CA . PRO A 1 90 ? 23.339 -15.394 -15.747 1.00 98.06 90 PRO A CA 1
ATOM 702 C C . PRO A 1 90 ? 23.955 -14.381 -14.768 1.00 98.06 90 PRO A C 1
ATOM 704 O O . PRO A 1 90 ? 23.861 -14.571 -13.557 1.00 98.06 90 PRO A O 1
ATOM 707 N N . GLN A 1 91 ? 24.659 -13.351 -15.246 1.00 98.25 91 GLN A N 1
ATOM 708 C CA . GLN A 1 91 ? 25.232 -12.282 -14.421 1.00 98.25 91 GLN A CA 1
ATOM 709 C C . GLN A 1 91 ? 24.548 -10.930 -14.661 1.00 98.25 91 GLN A C 1
ATOM 711 O O . GLN A 1 91 ? 24.990 -9.906 -14.133 1.00 98.25 91 GLN A O 1
ATOM 716 N N . LEU A 1 92 ? 23.437 -10.914 -15.401 1.00 98.38 92 LEU A N 1
ATOM 717 C CA . LEU A 1 92 ? 22.682 -9.700 -15.658 1.00 98.38 92 LEU A CA 1
ATOM 718 C C . LEU A 1 92 ? 21.847 -9.292 -14.436 1.00 98.38 92 LEU A C 1
ATOM 720 O O . LEU A 1 92 ? 20.799 -9.867 -14.150 1.00 98.38 92 LEU A O 1
ATOM 724 N N . SER A 1 93 ? 22.280 -8.228 -13.757 1.00 98.50 93 SER A N 1
ATOM 725 C CA . SER A 1 93 ? 21.558 -7.627 -12.623 1.00 98.50 93 SER A CA 1
ATOM 726 C C . SER A 1 93 ? 20.086 -7.299 -12.950 1.00 98.50 93 SER A C 1
ATOM 728 O O . SER A 1 93 ? 19.200 -7.635 -12.167 1.00 98.50 93 SER A O 1
ATOM 730 N N . ASP A 1 94 ? 19.802 -6.730 -14.131 1.00 97.44 94 ASP A N 1
ATOM 731 C CA . ASP A 1 94 ? 18.433 -6.383 -14.568 1.00 97.44 94 ASP A CA 1
ATOM 732 C C . ASP A 1 94 ? 17.501 -7.611 -14.653 1.00 97.44 94 ASP A C 1
ATOM 734 O O . ASP A 1 94 ? 16.300 -7.499 -14.394 1.00 97.44 94 ASP A O 1
ATOM 738 N N . ALA A 1 95 ? 18.034 -8.791 -14.991 1.00 98.38 95 ALA A N 1
ATOM 739 C CA . ALA A 1 95 ? 17.249 -10.021 -15.084 1.00 98.38 95 ALA A CA 1
ATOM 740 C C . ALA A 1 95 ? 16.826 -10.519 -13.696 1.00 98.38 95 ALA A C 1
ATOM 742 O O . ALA A 1 95 ? 15.666 -10.871 -13.496 1.00 98.38 95 ALA A O 1
ATOM 743 N N . TYR A 1 96 ? 17.730 -10.461 -12.714 1.00 98.75 96 TYR A N 1
ATOM 744 C CA . TYR A 1 96 ? 17.406 -10.777 -11.321 1.00 98.75 96 TYR A CA 1
ATOM 745 C C . TYR A 1 96 ? 16.454 -9.755 -10.688 1.00 98.75 96 TYR A C 1
ATOM 747 O O . TYR A 1 96 ? 15.557 -10.151 -9.951 1.00 98.75 96 TYR A O 1
ATOM 755 N N . ALA A 1 97 ? 16.584 -8.464 -11.010 1.00 98.19 97 ALA A N 1
ATOM 756 C CA . ALA A 1 97 ? 15.629 -7.450 -10.556 1.00 98.19 97 ALA A CA 1
ATOM 757 C C . ALA A 1 97 ? 14.218 -7.700 -11.124 1.00 98.19 97 ALA A C 1
ATOM 759 O O . ALA A 1 97 ? 13.225 -7.573 -10.409 1.00 98.19 97 ALA A O 1
ATOM 760 N N . SER A 1 98 ? 14.131 -8.115 -12.392 1.00 98.12 98 SER A N 1
ATOM 761 C CA . SER A 1 98 ? 12.860 -8.482 -13.033 1.00 98.12 98 SER A CA 1
ATOM 762 C C . SER A 1 98 ? 12.275 -9.769 -12.441 1.00 98.12 98 SER A C 1
ATOM 764 O O . SER A 1 98 ? 11.070 -9.846 -12.217 1.00 98.12 98 SER A O 1
ATOM 766 N N . LEU A 1 99 ? 13.121 -10.753 -12.111 1.00 98.31 99 LEU A N 1
ATOM 767 C CA . LEU A 1 99 ? 12.714 -11.969 -11.403 1.00 98.31 99 LEU A CA 1
ATOM 768 C C . LEU A 1 99 ? 12.189 -11.668 -9.991 1.00 98.31 99 LEU A C 1
ATOM 770 O O . LEU A 1 99 ? 11.172 -12.225 -9.589 1.00 98.31 99 LEU A O 1
ATOM 774 N N . GLY A 1 100 ? 12.844 -10.765 -9.257 1.00 97.81 100 GLY A N 1
ATOM 775 C CA . GLY A 1 100 ? 12.368 -10.308 -7.950 1.00 97.81 100 GLY A CA 1
ATOM 776 C C . GLY A 1 100 ? 10.979 -9.676 -8.038 1.00 97.81 100 GLY A C 1
ATOM 777 O O . GLY A 1 100 ? 10.112 -9.995 -7.227 1.00 97.81 100 GLY A O 1
ATOM 778 N N 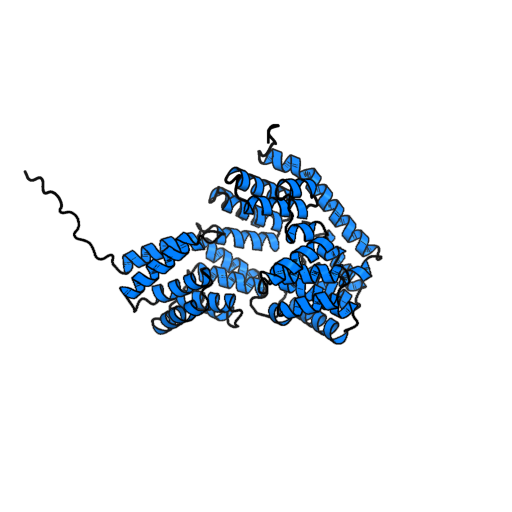. LEU A 1 101 ? 10.734 -8.860 -9.070 1.00 96.31 101 LEU A N 1
ATOM 779 C CA . LEU A 1 101 ? 9.421 -8.254 -9.308 1.00 96.31 101 LEU A CA 1
ATOM 780 C C . LEU A 1 101 ? 8.370 -9.308 -9.676 1.00 96.31 101 LEU A C 1
ATOM 782 O O . LEU A 1 101 ? 7.242 -9.244 -9.192 1.00 96.31 101 LEU A O 1
ATOM 786 N N . TYR A 1 102 ? 8.745 -10.298 -10.492 1.00 97.38 102 TYR A N 1
ATOM 787 C CA . TYR A 1 102 ? 7.882 -11.429 -10.829 1.00 97.38 102 TYR A CA 1
ATOM 788 C C . TYR A 1 102 ? 7.458 -12.192 -9.570 1.00 97.38 102 TYR A C 1
ATOM 790 O O . TYR A 1 102 ? 6.262 -12.402 -9.359 1.00 97.38 102 TYR A O 1
ATOM 798 N N . TYR A 1 103 ? 8.407 -12.550 -8.696 1.00 96.81 103 TYR A N 1
ATOM 799 C CA . TYR A 1 103 ? 8.100 -13.208 -7.423 1.00 96.81 103 TYR A CA 1
ATOM 800 C C . TYR A 1 103 ? 7.227 -12.340 -6.521 1.00 96.81 103 TYR A C 1
ATOM 802 O O . TYR A 1 103 ? 6.295 -12.851 -5.907 1.00 96.81 103 TYR A O 1
ATOM 810 N N . TRP A 1 104 ? 7.454 -11.027 -6.496 1.00 94.44 104 TRP A N 1
ATOM 811 C CA . TRP A 1 104 ? 6.629 -10.114 -5.714 1.00 94.44 104 TRP A CA 1
ATOM 812 C C . TRP A 1 104 ? 5.169 -10.113 -6.173 1.00 94.44 104 TRP A C 1
ATOM 814 O O . TRP A 1 104 ? 4.266 -10.319 -5.365 1.00 94.44 104 TRP A O 1
ATOM 824 N N . ILE A 1 105 ? 4.930 -9.906 -7.469 1.00 92.38 105 ILE A N 1
ATOM 825 C CA . ILE A 1 105 ? 3.578 -9.801 -8.037 1.00 92.38 105 ILE A CA 1
ATOM 826 C C . ILE A 1 105 ? 2.834 -11.137 -7.944 1.00 92.38 105 ILE A C 1
ATOM 828 O O . ILE A 1 105 ? 1.642 -11.167 -7.648 1.00 92.38 105 ILE A O 1
ATOM 832 N N . THR A 1 106 ? 3.542 -12.249 -8.140 1.00 92.44 106 THR A N 1
ATOM 833 C CA . THR A 1 106 ? 2.972 -13.602 -8.042 1.00 92.44 106 THR A CA 1
ATOM 834 C C . THR A 1 106 ? 2.925 -14.149 -6.616 1.00 92.44 106 THR A C 1
ATOM 836 O O . THR A 1 106 ? 2.479 -15.279 -6.419 1.00 92.44 106 THR A O 1
ATOM 839 N N . ARG A 1 107 ? 3.376 -13.365 -5.625 1.00 90.12 107 ARG A N 1
ATOM 840 C CA . ARG A 1 107 ? 3.502 -13.756 -4.213 1.00 90.12 107 ARG A CA 1
ATOM 841 C C . ARG A 1 107 ? 4.264 -15.067 -3.997 1.00 90.12 107 ARG A C 1
ATOM 843 O O . ARG A 1 107 ? 3.875 -15.892 -3.174 1.00 90.12 107 ARG A O 1
ATOM 850 N N . GLN A 1 108 ? 5.343 -15.260 -4.743 1.00 91.19 108 GLN A N 1
ATOM 851 C CA . GLN A 1 108 ? 6.247 -16.398 -4.597 1.00 91.19 108 GLN A CA 1
ATOM 852 C C . GLN A 1 108 ? 7.405 -16.061 -3.655 1.00 91.19 108 GLN A C 1
ATOM 854 O O . GLN A 1 108 ? 7.806 -14.903 -3.527 1.00 91.19 108 GLN A O 1
ATOM 859 N N . ASP A 1 109 ? 7.960 -17.090 -3.018 1.00 90.19 109 ASP A N 1
ATOM 860 C CA . ASP A 1 109 ? 9.149 -16.962 -2.177 1.00 90.19 109 ASP A CA 1
ATOM 861 C C . ASP A 1 109 ? 10.393 -16.600 -3.008 1.00 90.19 109 ASP A C 1
ATOM 863 O O . ASP A 1 109 ? 10.491 -16.908 -4.198 1.00 90.19 109 ASP A O 1
ATOM 867 N N . GLY A 1 110 ? 11.397 -16.002 -2.359 1.00 94.81 110 GLY A N 1
ATOM 868 C CA . GLY A 1 110 ? 12.685 -15.695 -2.992 1.00 94.81 110 GLY A CA 1
ATOM 869 C C . GLY A 1 110 ? 12.807 -14.270 -3.530 1.00 94.81 110 GLY A C 1
ATOM 870 O O . GLY A 1 110 ? 13.765 -13.975 -4.252 1.00 94.81 110 GLY A O 1
ATOM 871 N N . ILE A 1 111 ? 11.891 -13.376 -3.143 1.00 96.31 111 ILE A N 1
ATOM 872 C CA . ILE A 1 111 ? 11.914 -11.948 -3.485 1.00 96.31 111 ILE A CA 1
ATOM 873 C C . ILE A 1 111 ? 13.243 -11.326 -3.038 1.00 96.31 111 ILE A C 1
ATOM 875 O O . ILE A 1 111 ? 13.990 -10.781 -3.856 1.00 96.31 111 ILE A O 1
ATOM 879 N N . GLY A 1 112 ? 13.576 -11.469 -1.750 1.00 95.62 112 GLY A N 1
ATOM 880 C CA . GLY A 1 112 ? 14.806 -10.919 -1.179 1.00 95.62 112 GLY A CA 1
ATOM 881 C C . GLY A 1 112 ? 16.064 -11.487 -1.835 1.00 95.62 112 GLY A C 1
ATOM 882 O O . GLY A 1 112 ? 16.978 -10.738 -2.168 1.00 95.62 112 GLY A O 1
ATOM 883 N N . ALA A 1 113 ? 16.091 -12.797 -2.109 1.00 98.00 113 ALA A N 1
ATOM 884 C CA . ALA A 1 113 ? 17.236 -13.455 -2.740 1.00 98.00 113 ALA A CA 1
ATOM 885 C C . ALA A 1 113 ? 17.492 -12.953 -4.172 1.00 98.00 113 ALA A C 1
ATOM 887 O O . ALA A 1 113 ? 18.643 -12.731 -4.552 1.00 98.00 113 ALA A O 1
ATOM 888 N N . ALA A 1 114 ? 16.434 -12.753 -4.964 1.00 98.25 114 ALA A N 1
ATOM 889 C CA . ALA A 1 114 ? 16.551 -12.231 -6.322 1.00 98.25 114 ALA A CA 1
ATOM 890 C C . ALA A 1 114 ? 17.072 -10.785 -6.327 1.00 98.25 114 ALA A C 1
ATOM 892 O O . ALA A 1 114 ? 18.027 -10.476 -7.044 1.00 98.25 114 ALA A O 1
ATOM 893 N N . TYR A 1 115 ? 16.511 -9.909 -5.490 1.00 98.44 115 TYR A N 1
ATOM 894 C CA . TYR A 1 115 ? 16.958 -8.518 -5.426 1.00 98.44 115 TYR A CA 1
ATOM 895 C C . TYR A 1 115 ? 18.354 -8.357 -4.825 1.00 98.44 115 TYR A C 1
ATOM 897 O O . TYR A 1 115 ? 19.161 -7.616 -5.388 1.00 98.44 115 TYR A O 1
ATOM 905 N N . LEU A 1 116 ? 18.690 -9.099 -3.765 1.00 98.38 116 LEU A N 1
ATOM 906 C CA . LEU A 1 116 ? 20.046 -9.119 -3.216 1.00 98.38 116 LEU A CA 1
ATOM 907 C C . LEU A 1 116 ? 21.053 -9.530 -4.294 1.00 98.38 116 LEU A C 1
ATOM 909 O O . LEU A 1 116 ? 22.066 -8.858 -4.487 1.00 98.38 116 LEU A O 1
ATOM 913 N N . ARG A 1 117 ? 20.743 -10.574 -5.074 1.00 98.62 117 ARG A N 1
ATOM 914 C CA . ARG A 1 117 ? 21.609 -11.006 -6.174 1.00 98.62 117 ARG A CA 1
ATOM 915 C C . ARG A 1 117 ? 21.780 -9.924 -7.241 1.00 98.62 117 ARG A C 1
ATOM 917 O O . ARG A 1 117 ? 22.884 -9.739 -7.754 1.00 98.62 117 ARG A O 1
ATOM 924 N N . ALA A 1 118 ? 20.715 -9.195 -7.571 1.00 98.62 118 ALA A N 1
ATOM 925 C CA . ALA A 1 118 ? 20.785 -8.074 -8.502 1.00 98.62 118 ALA A CA 1
ATOM 926 C C . ALA A 1 118 ? 21.698 -6.946 -7.982 1.00 98.62 118 ALA A C 1
ATOM 928 O O . ALA A 1 118 ? 22.494 -6.416 -8.765 1.00 98.62 118 ALA A O 1
ATOM 929 N N . VAL A 1 119 ? 21.632 -6.622 -6.685 1.00 98.50 119 VAL A N 1
ATOM 930 C CA . VAL A 1 119 ? 22.493 -5.622 -6.025 1.00 98.50 119 VAL A CA 1
ATOM 931 C C . VAL A 1 119 ? 23.957 -6.076 -5.988 1.00 98.50 119 VAL A C 1
ATOM 933 O O . VAL A 1 119 ? 24.845 -5.291 -6.311 1.00 98.50 119 VAL A O 1
ATOM 936 N N . GLU A 1 120 ? 24.232 -7.347 -5.675 1.00 98.44 120 GLU A N 1
ATOM 937 C CA . GLU A 1 120 ? 25.594 -7.907 -5.691 1.00 98.44 120 GLU A CA 1
ATOM 938 C C . GLU A 1 120 ? 26.246 -7.834 -7.079 1.00 98.44 120 GLU A C 1
ATOM 940 O O . GLU A 1 120 ? 27.436 -7.538 -7.200 1.00 98.44 120 GLU A O 1
ATOM 945 N N . LEU A 1 121 ? 25.473 -8.125 -8.130 1.00 98.56 121 LEU A N 1
ATOM 946 C CA . LEU A 1 121 ? 25.948 -8.102 -9.516 1.00 98.56 121 LEU A CA 1
ATOM 947 C C . LEU A 1 121 ? 26.180 -6.676 -10.027 1.00 98.56 121 LEU A C 1
ATOM 949 O O . LEU A 1 121 ? 27.098 -6.444 -10.814 1.00 98.56 121 LEU A O 1
ATOM 953 N N . ASN A 1 122 ? 25.354 -5.720 -9.597 1.00 98.25 122 ASN A N 1
ATOM 954 C CA . ASN A 1 122 ? 25.520 -4.309 -9.921 1.00 98.25 122 ASN A CA 1
ATOM 955 C C . ASN A 1 122 ? 25.056 -3.419 -8.753 1.00 98.25 122 ASN A C 1
ATOM 957 O O . ASN A 1 122 ? 23.865 -3.109 -8.659 1.00 98.25 122 ASN A O 1
ATOM 961 N N . PRO A 1 123 ? 25.996 -2.904 -7.941 1.00 97.31 123 PRO A N 1
ATOM 962 C CA . PRO A 1 123 ? 25.683 -2.005 -6.829 1.00 97.31 123 PRO A CA 1
ATOM 963 C C . PRO A 1 123 ? 25.068 -0.662 -7.246 1.00 97.31 123 PRO A C 1
ATOM 965 O O . PRO A 1 123 ? 24.580 0.067 -6.395 1.00 97.31 123 PRO A O 1
ATOM 968 N N . ASN A 1 124 ? 25.085 -0.321 -8.540 1.00 97.06 124 ASN A N 1
ATOM 969 C CA . ASN A 1 124 ? 24.464 0.888 -9.087 1.00 97.06 124 ASN A CA 1
ATOM 970 C C . ASN A 1 124 ? 23.155 0.581 -9.835 1.00 97.06 124 ASN A C 1
ATOM 972 O O . ASN A 1 124 ? 22.714 1.377 -10.665 1.00 97.06 124 ASN A O 1
ATOM 976 N N . ASN A 1 125 ? 22.538 -0.582 -9.614 1.00 96.44 125 ASN A N 1
ATOM 977 C CA . ASN A 1 125 ? 21.195 -0.837 -10.121 1.00 96.44 125 ASN A CA 1
ATOM 978 C C . ASN A 1 125 ? 20.166 -0.180 -9.190 1.00 96.44 125 ASN A C 1
ATOM 980 O O . ASN A 1 125 ? 19.802 -0.740 -8.158 1.00 96.44 125 ASN A O 1
ATOM 984 N N . ALA A 1 126 ? 19.707 1.019 -9.560 1.00 94.50 126 ALA A N 1
ATOM 985 C CA . ALA A 1 126 ? 18.779 1.805 -8.750 1.00 94.50 126 ALA A CA 1
ATOM 986 C C . ALA A 1 126 ? 17.444 1.089 -8.484 1.00 94.50 126 ALA A C 1
ATOM 988 O O . ALA A 1 126 ? 16.872 1.275 -7.413 1.00 94.50 126 ALA A O 1
ATOM 989 N N . ASP A 1 127 ? 16.961 0.267 -9.421 1.00 93.38 127 ASP A N 1
ATOM 990 C CA . ASP A 1 127 ? 15.725 -0.503 -9.239 1.00 93.38 127 ASP A CA 1
ATOM 991 C C . ASP A 1 127 ? 15.945 -1.649 -8.254 1.00 93.38 127 ASP A C 1
ATOM 993 O O . ASP A 1 127 ? 15.152 -1.834 -7.336 1.00 93.38 127 ASP A O 1
ATOM 997 N N . ALA A 1 128 ? 17.049 -2.389 -8.399 1.00 97.12 128 ALA A N 1
ATOM 998 C CA . ALA A 1 128 ? 17.381 -3.471 -7.477 1.00 97.12 128 ALA A CA 1
ATOM 999 C C . ALA A 1 128 ? 17.563 -2.955 -6.043 1.00 97.12 128 ALA A C 1
ATOM 1001 O O . ALA A 1 128 ? 17.002 -3.534 -5.120 1.00 97.12 128 ALA A O 1
ATOM 1002 N N . LEU A 1 129 ? 18.286 -1.842 -5.867 1.00 98.25 129 LEU A N 1
ATOM 1003 C CA . LEU A 1 129 ? 18.447 -1.183 -4.568 1.00 98.25 129 LEU A CA 1
ATOM 1004 C C . LEU A 1 129 ? 17.094 -0.774 -3.974 1.00 98.25 129 LEU A C 1
ATOM 1006 O O . LEU A 1 129 ? 16.825 -1.054 -2.811 1.00 98.25 129 LEU A O 1
ATOM 1010 N N . PHE A 1 130 ? 16.240 -0.135 -4.776 1.00 96.00 130 PHE A N 1
ATOM 1011 C CA . PHE A 1 130 ? 14.930 0.346 -4.343 1.00 96.00 130 PHE A CA 1
ATOM 1012 C C . PHE A 1 130 ? 13.999 -0.796 -3.909 1.00 96.00 130 PHE A C 1
ATOM 1014 O O . PHE A 1 130 ? 13.418 -0.751 -2.824 1.00 96.00 130 PHE A O 1
ATOM 1021 N N . TYR A 1 131 ? 13.867 -1.841 -4.725 1.00 95.88 131 TYR A N 1
ATOM 1022 C CA . TYR A 1 131 ? 12.973 -2.952 -4.404 1.00 95.88 131 TYR A CA 1
ATOM 1023 C C . TYR A 1 131 ? 13.538 -3.874 -3.324 1.00 95.88 131 TYR A C 1
ATOM 1025 O O . TYR A 1 131 ? 12.766 -4.401 -2.524 1.00 95.88 131 TYR A O 1
ATOM 1033 N N . TYR A 1 132 ? 14.866 -4.016 -3.228 1.00 97.50 132 TYR A N 1
ATOM 1034 C CA . TYR A 1 132 ? 15.482 -4.692 -2.088 1.00 97.50 132 TYR A CA 1
ATOM 1035 C C . TYR A 1 132 ? 15.202 -3.937 -0.788 1.00 97.50 132 TYR A C 1
ATOM 1037 O O . TYR A 1 132 ? 14.765 -4.547 0.182 1.00 97.50 132 TYR A O 1
ATOM 1045 N N . ALA A 1 133 ? 15.353 -2.607 -0.790 1.00 96.25 133 ALA A N 1
ATOM 1046 C CA . ALA A 1 133 ? 14.989 -1.764 0.347 1.00 96.25 133 ALA A CA 1
ATOM 1047 C C . ALA A 1 133 ? 13.509 -1.917 0.723 1.00 96.25 133 ALA A C 1
ATOM 1049 O O . ALA A 1 133 ? 13.173 -2.052 1.896 1.00 96.25 133 ALA A O 1
ATOM 1050 N N . THR A 1 134 ? 12.619 -1.968 -0.272 1.00 92.50 134 THR A N 1
ATOM 1051 C CA . THR A 1 134 ? 11.182 -2.191 -0.047 1.00 92.50 134 THR A CA 1
ATOM 1052 C C . THR A 1 134 ? 10.922 -3.550 0.603 1.00 92.50 134 THR A C 1
ATOM 1054 O O . THR A 1 134 ? 10.150 -3.637 1.557 1.00 92.50 134 THR A O 1
ATOM 1057 N N . TRP A 1 135 ? 11.581 -4.610 0.125 1.00 93.06 135 TRP A N 1
ATOM 1058 C CA . TRP A 1 135 ? 11.475 -5.941 0.725 1.00 93.06 135 TRP A CA 1
ATOM 1059 C C . TRP A 1 135 ? 12.006 -5.950 2.160 1.00 93.06 135 TRP A C 1
ATOM 1061 O O . TRP A 1 135 ? 11.314 -6.435 3.050 1.00 93.06 135 TRP A O 1
ATOM 1071 N N . LEU A 1 136 ? 13.188 -5.369 2.396 1.00 91.38 136 LEU A N 1
ATOM 1072 C CA . LEU A 1 136 ? 13.798 -5.241 3.722 1.00 91.38 136 LEU A CA 1
ATOM 1073 C C . LEU A 1 136 ? 12.876 -4.497 4.686 1.00 91.38 136 LEU A C 1
ATOM 1075 O O . LEU A 1 136 ? 12.677 -4.954 5.805 1.00 91.38 136 LEU A O 1
ATOM 1079 N N . TRP A 1 137 ? 12.246 -3.406 4.243 1.00 85.81 137 TRP A N 1
ATOM 1080 C CA . TRP A 1 137 ? 11.268 -2.681 5.049 1.00 85.81 137 TRP A CA 1
ATOM 1081 C C . TRP A 1 137 ? 10.076 -3.563 5.442 1.00 85.81 137 TRP A C 1
ATOM 1083 O O . TRP A 1 137 ? 9.688 -3.570 6.608 1.00 85.81 137 TRP A O 1
ATOM 1093 N N . LEU A 1 138 ? 9.537 -4.364 4.514 1.00 82.25 138 LEU A N 1
ATOM 1094 C CA . LEU A 1 138 ? 8.473 -5.329 4.827 1.00 82.25 138 LEU A CA 1
ATOM 1095 C C . LEU A 1 138 ? 8.941 -6.464 5.748 1.00 82.25 138 LEU A C 1
ATOM 1097 O O . LEU A 1 138 ? 8.165 -6.931 6.582 1.00 82.25 138 LEU A O 1
ATOM 1101 N N . GLN A 1 139 ? 10.205 -6.879 5.638 1.00 83.75 139 GLN A N 1
ATOM 1102 C CA . GLN A 1 139 ? 10.837 -7.809 6.582 1.00 83.75 139 GLN A CA 1
ATOM 1103 C C . GLN A 1 139 ? 11.286 -7.130 7.877 1.00 83.75 139 GLN A C 1
ATOM 1105 O O . GLN A 1 139 ? 11.768 -7.807 8.779 1.00 83.75 139 GLN A O 1
ATOM 1110 N N . SER A 1 140 ? 11.048 -5.820 7.998 1.00 78.69 140 SER A N 1
ATOM 1111 C CA . SER A 1 140 ? 11.341 -4.995 9.171 1.00 78.69 140 SER A CA 1
ATOM 1112 C C . SER A 1 140 ? 12.820 -4.743 9.463 1.00 78.69 140 SER A C 1
ATOM 1114 O O . SER A 1 140 ? 13.171 -4.290 10.552 1.00 78.69 140 SER A O 1
ATOM 1116 N N . GLU A 1 141 ? 13.675 -4.939 8.465 1.00 84.50 141 GLU A N 1
ATOM 1117 C CA . GLU A 1 141 ? 15.099 -4.601 8.481 1.00 84.50 141 GLU A CA 1
ATOM 1118 C C . GLU A 1 141 ? 15.280 -3.117 8.107 1.00 84.50 141 GLU A C 1
ATOM 1120 O O . GLU A 1 141 ? 15.727 -2.752 7.016 1.00 84.50 141 GLU A O 1
ATOM 1125 N N . VAL A 1 142 ? 14.823 -2.230 8.996 1.00 81.25 142 VAL A N 1
ATOM 1126 C CA . VAL A 1 142 ? 14.558 -0.820 8.659 1.00 81.25 142 VAL A CA 1
ATOM 1127 C C . VAL A 1 142 ? 15.817 0.006 8.409 1.00 81.25 142 VAL A C 1
ATOM 1129 O O . VAL A 1 142 ? 15.837 0.785 7.454 1.00 81.25 142 VAL A O 1
ATOM 1132 N N . ASP A 1 143 ? 16.864 -0.172 9.215 1.00 86.25 143 ASP A N 1
ATOM 1133 C CA . ASP A 1 143 ? 18.112 0.582 9.050 1.00 86.25 143 ASP A CA 1
ATOM 1134 C C . ASP A 1 143 ? 18.774 0.259 7.699 1.00 86.25 143 ASP A C 1
ATOM 1136 O O . ASP A 1 143 ? 19.092 1.165 6.925 1.00 86.25 143 ASP A O 1
ATOM 1140 N N . GLU A 1 144 ? 18.886 -1.032 7.364 1.00 92.00 144 GLU A N 1
ATOM 1141 C CA . GLU A 1 144 ? 19.437 -1.492 6.081 1.00 92.00 144 GLU A CA 1
ATOM 1142 C C . GLU A 1 144 ? 18.566 -1.034 4.899 1.00 92.00 144 GLU A C 1
ATOM 1144 O O . GLU A 1 144 ? 19.076 -0.551 3.885 1.00 92.00 144 GLU A O 1
ATOM 1149 N N . SER A 1 145 ? 17.239 -1.095 5.051 1.00 92.94 145 SER A N 1
ATOM 1150 C CA . SER A 1 145 ? 16.289 -0.558 4.073 1.00 92.94 145 SER A CA 1
ATOM 1151 C C . SER A 1 145 ? 16.537 0.930 3.786 1.00 92.94 145 SER A C 1
ATOM 1153 O O . SER A 1 145 ? 16.647 1.328 2.624 1.00 92.94 145 SER A O 1
ATOM 1155 N N . ILE A 1 146 ? 16.660 1.776 4.817 1.00 93.25 146 ILE A N 1
ATOM 1156 C CA . ILE A 1 146 ? 16.883 3.222 4.642 1.00 93.25 146 ILE A CA 1
ATOM 1157 C C . ILE A 1 146 ? 18.202 3.490 3.909 1.00 93.25 146 ILE A C 1
ATOM 1159 O O . ILE A 1 146 ? 18.249 4.363 3.034 1.00 93.25 146 ILE A O 1
ATOM 1163 N N . ASP A 1 147 ? 19.257 2.738 4.217 1.00 95.50 147 ASP A N 1
ATOM 1164 C CA . ASP A 1 147 ? 20.545 2.872 3.538 1.00 95.50 147 ASP A CA 1
ATOM 1165 C C . ASP A 1 147 ? 20.450 2.513 2.049 1.00 95.50 147 ASP A C 1
ATOM 1167 O O . ASP A 1 147 ? 20.970 3.253 1.206 1.00 95.50 147 ASP A O 1
ATOM 1171 N N . HIS A 1 148 ? 19.727 1.450 1.690 1.00 97.81 148 HIS A N 1
ATOM 1172 C CA . HIS A 1 148 ? 19.495 1.101 0.288 1.00 97.81 148 HIS A CA 1
ATOM 1173 C C . HIS A 1 148 ? 18.576 2.094 -0.438 1.00 97.81 148 HIS A C 1
ATOM 1175 O O . HIS A 1 148 ? 18.857 2.436 -1.589 1.00 97.81 148 HIS A O 1
ATOM 1181 N N . TYR A 1 149 ? 17.548 2.646 0.215 1.00 96.94 149 TYR A N 1
ATOM 1182 C CA . TYR A 1 149 ? 16.748 3.732 -0.365 1.00 96.94 149 TYR A CA 1
ATOM 1183 C C . TYR A 1 149 ? 17.586 4.988 -0.635 1.00 96.94 149 TYR A C 1
ATOM 1185 O O . TYR A 1 149 ? 17.456 5.607 -1.696 1.00 96.94 149 TYR A O 1
ATOM 1193 N N . ARG A 1 150 ? 18.478 5.364 0.294 1.00 97.00 150 ARG A N 1
ATOM 1194 C CA . ARG A 1 150 ? 19.417 6.484 0.104 1.00 97.00 150 ARG A CA 1
ATOM 1195 C C . ARG A 1 150 ? 20.335 6.230 -1.092 1.00 97.00 150 ARG A C 1
ATOM 1197 O O . ARG A 1 150 ? 20.469 7.116 -1.933 1.00 97.00 150 ARG A O 1
ATOM 1204 N N . GLN A 1 151 ? 20.887 5.022 -1.214 1.00 97.81 151 GLN A N 1
ATOM 1205 C CA . GLN A 1 151 ? 21.704 4.632 -2.368 1.00 97.81 151 GLN A CA 1
ATOM 1206 C C . GLN A 1 151 ? 20.909 4.684 -3.679 1.00 97.81 151 GLN A C 1
ATOM 1208 O O . GLN A 1 151 ? 21.384 5.266 -4.650 1.00 97.81 151 GLN A O 1
ATOM 1213 N N . ALA A 1 152 ? 19.685 4.145 -3.715 1.00 96.81 152 ALA A N 1
ATOM 1214 C CA . ALA A 1 152 ? 18.836 4.167 -4.907 1.00 96.81 152 ALA A CA 1
ATOM 1215 C C . ALA A 1 152 ? 18.560 5.602 -5.386 1.00 96.81 152 ALA A C 1
ATOM 1217 O O . ALA A 1 152 ? 18.686 5.899 -6.575 1.00 96.81 152 ALA A O 1
ATOM 1218 N N . ARG A 1 153 ? 18.238 6.510 -4.455 1.00 95.12 153 ARG A N 1
ATOM 1219 C CA . ARG A 1 153 ? 18.079 7.947 -4.724 1.00 95.12 153 ARG A CA 1
ATOM 1220 C C . ARG A 1 153 ? 19.375 8.587 -5.229 1.00 95.12 153 ARG A C 1
ATOM 1222 O O . ARG A 1 153 ? 19.320 9.450 -6.096 1.00 95.12 153 ARG A O 1
ATOM 1229 N N . ASP A 1 154 ? 20.529 8.219 -4.683 1.00 96.12 154 ASP A N 1
ATOM 1230 C CA . ASP A 1 154 ? 21.810 8.821 -5.080 1.00 96.12 154 ASP A CA 1
ATOM 1231 C C . ASP A 1 154 ? 22.263 8.360 -6.471 1.00 96.12 154 ASP A C 1
ATOM 1233 O O . ASP A 1 154 ? 22.854 9.144 -7.217 1.00 96.12 154 ASP A O 1
ATOM 1237 N N . VAL A 1 155 ? 21.938 7.118 -6.843 1.00 96.12 155 VAL A N 1
ATOM 1238 C CA . VAL A 1 155 ? 22.160 6.581 -8.192 1.00 96.12 155 VAL A CA 1
ATOM 1239 C C . VAL A 1 155 ? 21.225 7.237 -9.211 1.00 96.12 155 VAL A C 1
ATOM 1241 O O . VAL A 1 155 ? 21.675 7.570 -10.308 1.00 96.12 155 VAL A O 1
ATOM 1244 N N . ASP A 1 156 ? 19.952 7.457 -8.863 1.00 91.50 156 ASP A N 1
ATOM 1245 C CA . ASP A 1 156 ? 18.987 8.149 -9.724 1.00 91.50 156 ASP A CA 1
ATOM 1246 C C . ASP A 1 156 ? 18.270 9.308 -8.996 1.00 91.50 156 ASP A C 1
ATOM 1248 O O . ASP A 1 156 ? 17.134 9.174 -8.520 1.00 91.50 156 ASP A O 1
ATOM 1252 N N . PRO A 1 157 ? 18.922 10.485 -8.922 1.00 91.94 157 PRO A N 1
ATOM 1253 C CA . PRO A 1 157 ? 18.425 11.623 -8.155 1.00 91.94 157 PRO A CA 1
ATOM 1254 C C . PRO A 1 157 ? 17.285 12.383 -8.839 1.00 91.94 157 PRO A C 1
ATOM 1256 O O . PRO A 1 157 ? 16.749 13.314 -8.231 1.00 91.94 157 PRO A O 1
ATOM 1259 N N . LEU A 1 158 ? 16.928 12.042 -10.081 1.00 90.06 158 LEU A N 1
ATOM 1260 C CA . LEU A 1 158 ? 15.858 12.695 -10.845 1.00 90.06 158 LEU A CA 1
ATOM 1261 C C . LEU A 1 158 ? 14.557 11.885 -10.872 1.00 90.06 158 LEU A C 1
ATOM 1263 O O . LEU A 1 158 ? 13.601 12.293 -11.524 1.00 90.06 158 LEU A O 1
ATOM 1267 N N . SER A 1 159 ? 14.490 10.800 -10.108 1.00 90.56 159 SER A N 1
ATOM 1268 C CA . SER A 1 159 ? 13.296 9.975 -9.987 1.00 90.56 159 SER A CA 1
ATOM 1269 C C . SER A 1 159 ? 12.463 10.363 -8.770 1.00 90.56 159 SER A C 1
ATOM 1271 O O . SER A 1 159 ? 12.909 10.224 -7.627 1.00 90.56 159 SER A O 1
ATOM 1273 N N . LEU A 1 160 ? 11.237 10.841 -9.003 1.00 92.56 160 LEU A N 1
ATOM 1274 C CA . LEU A 1 160 ? 10.329 11.253 -7.930 1.00 92.56 160 LEU A CA 1
ATOM 1275 C C . LEU A 1 160 ? 10.056 10.100 -6.959 1.00 92.56 160 LEU A C 1
ATOM 1277 O O . LEU A 1 160 ? 10.119 10.310 -5.750 1.00 92.56 160 LEU A O 1
ATOM 1281 N N . VAL A 1 161 ? 9.805 8.895 -7.478 1.00 91.50 161 VAL A N 1
ATOM 1282 C CA . VAL A 1 161 ? 9.470 7.701 -6.682 1.00 91.50 161 VAL A CA 1
ATOM 1283 C C . VAL A 1 161 ? 10.554 7.393 -5.646 1.00 91.50 161 VAL A C 1
ATOM 1285 O O . VAL A 1 161 ? 10.245 7.128 -4.486 1.00 91.50 161 VAL A O 1
ATOM 1288 N N . ARG A 1 162 ? 11.835 7.518 -6.014 1.00 92.62 162 ARG A N 1
ATOM 1289 C CA . ARG A 1 162 ? 12.954 7.219 -5.105 1.00 92.62 162 ARG A CA 1
ATOM 1290 C C . ARG A 1 162 ? 13.091 8.241 -3.976 1.00 92.62 162 ARG A C 1
ATOM 1292 O O . ARG A 1 162 ? 13.423 7.869 -2.853 1.00 92.62 162 ARG A O 1
ATOM 1299 N N . HIS A 1 163 ? 12.792 9.517 -4.237 1.00 95.00 163 HIS A N 1
ATOM 1300 C CA . HIS A 1 163 ? 12.680 10.511 -3.159 1.00 95.00 163 HIS A CA 1
ATOM 1301 C C . HIS A 1 163 ? 11.427 10.275 -2.316 1.00 95.00 163 HIS A C 1
ATOM 1303 O O . HIS A 1 163 ? 11.495 10.375 -1.094 1.00 95.00 163 HIS A O 1
ATOM 1309 N N . ALA A 1 164 ? 10.299 9.971 -2.961 1.00 94.12 164 ALA A N 1
ATOM 1310 C CA . ALA A 1 164 ? 9.003 9.828 -2.315 1.00 94.12 164 ALA A CA 1
ATOM 1311 C C . ALA A 1 164 ? 8.985 8.679 -1.303 1.00 94.12 164 ALA A C 1
ATOM 1313 O O . ALA A 1 164 ? 8.599 8.902 -0.157 1.00 94.12 164 ALA A O 1
ATOM 1314 N N . GLU A 1 165 ? 9.456 7.487 -1.684 1.00 92.38 165 GLU A N 1
ATOM 1315 C CA . GLU A 1 165 ? 9.488 6.349 -0.759 1.00 92.38 165 GLU A CA 1
ATOM 1316 C C . GLU A 1 165 ? 10.510 6.551 0.359 1.00 92.38 165 GLU A C 1
ATOM 1318 O O . GLU A 1 165 ? 10.170 6.335 1.517 1.00 92.38 165 GLU A O 1
ATOM 1323 N N . LEU A 1 166 ? 11.712 7.074 0.076 1.00 94.62 166 LEU A N 1
ATOM 1324 C CA . LEU A 1 166 ? 12.662 7.408 1.146 1.00 94.62 166 LEU A CA 1
ATOM 1325 C C . LEU A 1 166 ? 12.035 8.380 2.155 1.00 94.62 166 LEU A C 1
ATOM 1327 O O . LEU A 1 166 ? 12.129 8.172 3.363 1.00 94.62 166 LEU A O 1
ATOM 1331 N N . GLY A 1 167 ? 11.387 9.438 1.662 1.00 94.56 167 GLY A N 1
ATOM 1332 C CA . GLY A 1 167 ? 10.701 10.411 2.504 1.00 94.56 167 GLY A CA 1
ATOM 1333 C C . GLY A 1 167 ? 9.579 9.777 3.316 1.00 94.56 167 GLY A C 1
ATOM 1334 O O . GLY A 1 167 ? 9.471 10.058 4.505 1.00 94.56 167 GLY A O 1
ATOM 1335 N N . TYR A 1 168 ? 8.781 8.899 2.706 1.00 91.00 168 TYR A N 1
ATOM 1336 C CA . TYR A 1 168 ? 7.680 8.213 3.374 1.00 91.00 168 TYR A CA 1
ATOM 1337 C C . TYR A 1 168 ? 8.183 7.302 4.494 1.00 91.00 168 TYR A C 1
ATOM 1339 O O . TYR A 1 168 ? 7.671 7.380 5.606 1.00 91.00 168 TYR A O 1
ATOM 1347 N N . ILE A 1 169 ? 9.217 6.498 4.237 1.00 87.62 169 ILE A N 1
ATOM 1348 C CA . ILE A 1 169 ? 9.803 5.596 5.233 1.00 87.62 169 ILE A CA 1
ATOM 1349 C C . ILE A 1 169 ? 10.437 6.384 6.382 1.00 87.62 169 ILE A C 1
ATOM 1351 O O . ILE A 1 169 ? 10.187 6.068 7.545 1.00 87.62 169 ILE A O 1
ATOM 1355 N N . LEU A 1 170 ? 11.182 7.456 6.083 1.00 89.25 170 LEU A N 1
ATOM 1356 C CA . LEU A 1 170 ? 11.731 8.346 7.111 1.00 89.25 170 LEU A CA 1
ATOM 1357 C C . LEU A 1 170 ? 10.623 9.001 7.939 1.00 89.25 170 LEU A C 1
ATOM 1359 O O . LEU A 1 170 ? 10.709 9.008 9.158 1.00 89.25 170 LEU A O 1
ATOM 1363 N N . ALA A 1 171 ? 9.568 9.508 7.301 1.00 87.38 171 ALA A N 1
ATOM 1364 C CA . ALA A 1 171 ? 8.446 10.148 7.982 1.00 87.38 171 ALA A CA 1
ATOM 1365 C C . ALA A 1 171 ? 7.649 9.177 8.854 1.00 87.38 171 ALA A C 1
ATOM 1367 O O . ALA A 1 171 ? 7.200 9.535 9.940 1.00 87.38 171 ALA A O 1
ATOM 1368 N N . PHE A 1 172 ? 7.464 7.950 8.372 1.00 79.50 172 PHE A N 1
ATOM 1369 C CA . PHE A 1 172 ? 6.741 6.910 9.086 1.00 79.50 172 PHE A CA 1
ATOM 1370 C C . PHE A 1 172 ? 7.526 6.417 10.301 1.00 79.50 172 PHE A C 1
ATOM 1372 O O . PHE A 1 172 ? 6.931 6.141 11.343 1.00 79.50 172 PHE A O 1
ATOM 1379 N N . GLN A 1 173 ? 8.852 6.323 10.169 1.00 75.69 173 GLN A N 1
ATOM 1380 C CA . GLN A 1 173 ? 9.701 5.744 11.196 1.00 75.69 173 GLN A CA 1
ATOM 1381 C C . GLN A 1 173 ? 10.264 6.757 12.194 1.00 75.69 173 GLN A C 1
ATOM 1383 O O . GLN A 1 173 ? 10.313 6.505 13.398 1.00 75.69 173 GLN A O 1
ATOM 1388 N N . PHE A 1 174 ? 10.692 7.905 11.690 1.00 79.12 174 PHE A N 1
ATOM 1389 C CA . PHE A 1 174 ? 11.322 8.973 12.449 1.00 79.12 174 PHE A CA 1
ATOM 1390 C C . PHE A 1 174 ? 10.651 10.305 12.088 1.00 79.12 174 PHE A C 1
ATOM 1392 O O . PHE A 1 174 ? 11.273 11.137 11.418 1.00 79.12 174 PHE A O 1
ATOM 1399 N N . PRO A 1 175 ? 9.380 10.521 12.502 1.00 77.44 175 PRO A N 1
ATOM 1400 C CA . PRO A 1 175 ? 8.707 11.786 12.252 1.00 77.44 175 PRO A CA 1
ATOM 1401 C C . PRO A 1 175 ? 9.582 12.955 12.720 1.00 77.44 175 PRO A C 1
ATOM 1403 O O . PRO A 1 175 ? 10.066 12.959 13.854 1.00 77.44 175 PRO A O 1
ATOM 1406 N N . GLY A 1 176 ? 9.825 13.926 11.842 1.00 84.50 176 GLY A N 1
ATOM 1407 C CA . GLY A 1 176 ? 10.701 15.052 12.144 1.00 84.50 176 GLY A CA 1
ATOM 1408 C C . GLY A 1 176 ? 11.375 15.680 10.928 1.00 84.50 176 GLY A C 1
ATOM 1409 O O . GLY A 1 176 ? 10.857 15.671 9.808 1.00 84.50 176 GLY A O 1
ATOM 1410 N N . ASP A 1 177 ? 12.545 16.269 11.175 1.00 89.19 177 ASP A N 1
ATOM 1411 C CA . ASP A 1 177 ? 13.221 17.160 10.229 1.00 89.19 177 ASP A CA 1
ATOM 1412 C C . ASP A 1 177 ? 13.756 16.438 8.983 1.00 89.19 177 ASP A C 1
ATOM 1414 O O . ASP A 1 177 ? 13.753 17.020 7.898 1.00 89.19 177 ASP A O 1
ATOM 1418 N N . GLU A 1 178 ? 14.180 15.171 9.090 1.00 90.38 178 GLU A N 1
ATOM 1419 C CA . GLU A 1 178 ? 14.707 14.417 7.939 1.00 90.38 178 GLU A CA 1
ATOM 1420 C C . GLU A 1 178 ? 13.655 14.243 6.837 1.00 90.38 178 GLU A C 1
ATOM 1422 O O . GLU A 1 178 ? 13.936 14.498 5.662 1.00 90.38 178 GLU A O 1
ATOM 1427 N N . ALA A 1 179 ? 12.420 13.894 7.208 1.00 91.88 179 ALA A N 1
ATOM 1428 C CA . ALA A 1 179 ? 11.302 13.818 6.273 1.00 91.88 179 ALA A CA 1
ATOM 1429 C C . ALA A 1 179 ? 11.007 15.178 5.621 1.00 91.88 179 ALA A C 1
ATOM 1431 O O . ALA A 1 179 ? 10.753 15.255 4.416 1.00 91.88 179 ALA A O 1
ATOM 1432 N N . GLN A 1 180 ? 11.104 16.268 6.388 1.00 93.50 180 GLN A N 1
ATOM 1433 C CA . GLN A 1 180 ? 10.870 17.614 5.866 1.00 93.50 180 GLN A CA 1
ATOM 1434 C C . GLN A 1 180 ? 11.981 18.081 4.905 1.00 93.50 180 GLN A C 1
ATOM 1436 O O . GLN A 1 180 ? 11.724 18.774 3.915 1.00 93.50 180 GLN A O 1
ATOM 1441 N N . VAL A 1 181 ? 13.228 17.655 5.117 1.00 95.56 181 VAL A N 1
ATOM 1442 C CA . VAL A 1 181 ? 14.302 17.870 4.134 1.00 95.56 181 VAL A CA 1
ATOM 1443 C C . VAL A 1 181 ? 13.964 17.180 2.808 1.00 95.56 181 VAL A C 1
ATOM 1445 O O . VAL A 1 181 ? 14.143 17.785 1.745 1.00 95.56 181 VAL A O 1
ATOM 1448 N N . VAL A 1 182 ? 13.420 15.957 2.846 1.00 96.00 182 VAL A N 1
ATOM 1449 C CA . VAL A 1 182 ? 13.007 15.232 1.632 1.00 96.00 182 VAL A CA 1
ATOM 1450 C C . VAL A 1 182 ? 11.826 15.912 0.937 1.00 96.00 182 VAL A C 1
ATOM 1452 O O . VAL A 1 182 ? 11.902 16.139 -0.270 1.00 96.00 182 VAL A O 1
ATOM 1455 N N . ILE A 1 183 ? 10.783 16.323 1.668 1.00 97.12 183 ILE A N 1
ATOM 1456 C CA . ILE A 1 183 ? 9.662 17.103 1.105 1.00 97.12 183 ILE A CA 1
ATOM 1457 C C . ILE A 1 183 ? 10.188 18.363 0.412 1.00 97.12 183 ILE A C 1
ATOM 1459 O O . ILE A 1 183 ? 9.870 18.613 -0.751 1.00 97.12 183 ILE A O 1
ATOM 1463 N N . THR A 1 184 ? 11.046 19.133 1.086 1.00 96.88 184 THR A N 1
ATOM 1464 C CA . THR A 1 184 ? 11.643 20.350 0.518 1.00 96.88 184 THR A CA 1
ATOM 1465 C C . THR A 1 184 ? 12.382 20.043 -0.785 1.00 96.88 184 THR A C 1
ATOM 1467 O O . THR A 1 184 ? 12.252 20.781 -1.764 1.00 96.88 184 THR A O 1
ATOM 1470 N N . ARG A 1 185 ? 13.126 18.932 -0.833 1.00 96.69 185 ARG A N 1
ATOM 1471 C CA . ARG A 1 185 ? 13.836 18.497 -2.038 1.00 96.69 185 ARG A CA 1
ATOM 1472 C C . ARG A 1 185 ? 12.881 18.100 -3.165 1.00 96.69 185 ARG A C 1
ATOM 1474 O O . ARG A 1 185 ? 13.112 18.511 -4.302 1.00 96.69 185 ARG A O 1
ATOM 1481 N N . ILE A 1 186 ? 11.812 17.364 -2.859 1.00 96.88 186 ILE A N 1
ATOM 1482 C CA . ILE A 1 186 ? 10.775 16.985 -3.828 1.00 96.88 186 ILE A CA 1
ATOM 1483 C C . ILE A 1 186 ? 10.133 18.232 -4.429 1.00 96.88 186 ILE A C 1
ATOM 1485 O O . ILE A 1 186 ? 10.070 18.352 -5.646 1.00 96.88 186 ILE A O 1
ATOM 1489 N N . LEU A 1 187 ? 9.728 19.198 -3.603 1.00 96.50 187 LEU A N 1
ATOM 1490 C CA . LEU A 1 187 ? 9.074 20.420 -4.078 1.00 96.50 187 LEU A CA 1
ATOM 1491 C C . LEU A 1 187 ? 9.999 21.311 -4.925 1.00 96.50 187 LEU A C 1
ATOM 1493 O O . LEU A 1 187 ? 9.517 22.070 -5.764 1.00 96.50 187 LEU A O 1
ATOM 1497 N N . GLN A 1 188 ? 11.318 21.223 -4.726 1.00 96.19 188 GLN A N 1
ATOM 1498 C CA . GLN A 1 188 ? 12.311 21.914 -5.556 1.00 96.19 188 GLN A CA 1
ATOM 1499 C C . GLN A 1 188 ? 12.527 21.238 -6.913 1.00 96.19 188 GLN A C 1
ATOM 1501 O O . GLN A 1 188 ? 12.644 21.926 -7.925 1.00 96.19 188 GLN A O 1
ATOM 1506 N N . LEU A 1 189 ? 12.641 19.908 -6.930 1.00 95.00 189 LEU A N 1
ATOM 1507 C CA . LEU A 1 189 ? 12.946 19.143 -8.142 1.00 95.00 189 LEU A CA 1
ATOM 1508 C C . LEU A 1 189 ? 11.704 18.868 -8.996 1.00 95.00 189 LEU A C 1
ATOM 1510 O O . LEU A 1 189 ? 11.792 18.845 -10.221 1.00 95.00 189 LEU A O 1
ATOM 1514 N N . PHE A 1 190 ? 10.554 18.684 -8.350 1.00 94.38 190 PHE A N 1
ATOM 1515 C CA . PHE A 1 190 ? 9.314 18.215 -8.960 1.00 94.38 190 PHE A CA 1
ATOM 1516 C C . PHE A 1 190 ? 8.123 19.111 -8.577 1.00 94.38 190 PHE A C 1
ATOM 1518 O O . PHE A 1 190 ? 7.185 18.634 -7.937 1.00 94.38 190 PHE A O 1
ATOM 1525 N N . PRO A 1 191 ? 8.088 20.397 -8.982 1.00 95.25 191 PRO A N 1
ATOM 1526 C CA . PRO A 1 191 ? 6.955 21.296 -8.731 1.00 95.25 191 PRO A CA 1
ATOM 1527 C C . PRO A 1 191 ? 5.757 20.964 -9.648 1.00 95.25 191 PRO A C 1
ATOM 1529 O O . PRO A 1 191 ? 5.307 21.775 -10.453 1.00 95.25 191 PRO A O 1
ATOM 1532 N N . THR A 1 192 ? 5.272 19.728 -9.565 1.00 94.00 192 THR A N 1
ATOM 1533 C CA . THR A 1 192 ? 4.223 19.129 -10.399 1.00 94.00 192 THR A CA 1
ATOM 1534 C C . THR A 1 192 ? 3.137 18.535 -9.506 1.00 94.00 192 THR A C 1
ATOM 1536 O O . THR A 1 192 ? 3.369 18.333 -8.315 1.00 94.00 192 THR A O 1
ATOM 1539 N N . ALA A 1 193 ? 1.960 18.218 -10.060 1.00 94.00 193 ALA A N 1
ATOM 1540 C CA . ALA A 1 193 ? 0.896 17.585 -9.278 1.00 94.00 193 ALA A CA 1
ATOM 1541 C C . ALA A 1 193 ? 1.368 16.287 -8.578 1.00 94.00 193 ALA A C 1
ATOM 1543 O O . ALA A 1 193 ? 1.221 16.224 -7.359 1.00 94.00 193 ALA A O 1
ATOM 1544 N N . PRO A 1 194 ? 2.046 15.328 -9.249 1.00 93.19 194 PRO A N 1
ATOM 1545 C CA . PRO A 1 194 ? 2.610 14.156 -8.570 1.00 93.19 194 PRO A CA 1
ATOM 1546 C C . PRO A 1 194 ? 3.615 14.499 -7.461 1.00 93.19 194 PRO A C 1
ATOM 1548 O O . PRO A 1 194 ? 3.590 13.889 -6.399 1.00 93.19 194 PRO A O 1
ATOM 1551 N N . GLY A 1 195 ? 4.473 15.506 -7.663 1.00 95.12 195 GLY A N 1
ATOM 1552 C CA . GLY A 1 195 ? 5.427 15.933 -6.633 1.00 95.12 195 GLY A CA 1
ATOM 1553 C C . GLY A 1 195 ? 4.749 16.522 -5.391 1.00 95.12 195 GLY A C 1
ATOM 1554 O O . GLY A 1 195 ? 5.161 16.238 -4.267 1.00 95.12 195 GLY A O 1
ATOM 1555 N N . TYR A 1 196 ? 3.668 17.286 -5.572 1.00 96.94 196 TYR A N 1
ATOM 1556 C CA . TYR A 1 196 ? 2.852 17.776 -4.461 1.00 96.94 196 TYR A CA 1
ATOM 1557 C C . TYR A 1 196 ? 2.092 16.653 -3.742 1.00 96.94 196 TYR A C 1
ATOM 1559 O O . TYR A 1 196 ? 2.014 16.683 -2.517 1.00 96.94 196 TYR A O 1
ATOM 1567 N N . LEU A 1 197 ? 1.579 15.648 -4.458 1.00 95.81 197 LEU A N 1
ATOM 1568 C CA . LEU A 1 197 ? 0.935 14.482 -3.836 1.00 95.81 197 LEU A CA 1
ATOM 1569 C C . LEU A 1 197 ? 1.939 13.625 -3.053 1.00 95.81 197 LEU A C 1
ATOM 1571 O O . LEU A 1 197 ? 1.651 13.214 -1.931 1.00 95.81 197 LEU A O 1
ATOM 1575 N N . ALA A 1 198 ? 3.149 13.427 -3.583 1.00 95.56 198 ALA A N 1
ATOM 1576 C CA . ALA A 1 198 ? 4.232 12.772 -2.853 1.00 95.56 198 ALA A CA 1
ATOM 1577 C C . ALA A 1 198 ? 4.582 13.539 -1.566 1.00 95.56 198 ALA A C 1
ATOM 1579 O O . ALA A 1 198 ? 4.647 12.947 -0.489 1.00 95.56 198 ALA A O 1
ATOM 1580 N N . ALA A 1 199 ? 4.727 14.867 -1.645 1.00 96.94 199 ALA A N 1
ATOM 1581 C CA . ALA A 1 199 ? 4.932 15.711 -0.469 1.00 96.94 199 ALA A CA 1
ATOM 1582 C C . ALA A 1 199 ? 3.769 15.615 0.533 1.00 96.94 199 ALA A C 1
ATOM 1584 O O . ALA A 1 199 ? 4.012 15.567 1.738 1.00 96.94 199 ALA A O 1
ATOM 1585 N N . ALA A 1 200 ? 2.523 15.541 0.055 1.00 96.00 200 ALA A N 1
ATOM 1586 C CA . ALA A 1 200 ? 1.353 15.358 0.905 1.00 96.00 200 ALA A CA 1
ATOM 1587 C C . ALA A 1 200 ? 1.395 14.025 1.666 1.00 96.00 200 ALA A C 1
ATOM 1589 O O . ALA A 1 200 ? 1.252 14.021 2.888 1.00 96.00 200 ALA A O 1
ATOM 1590 N N . ARG A 1 201 ? 1.671 12.913 0.971 1.00 92.81 201 ARG A N 1
ATOM 1591 C CA . ARG A 1 201 ? 1.804 11.580 1.583 1.00 92.81 201 ARG A CA 1
ATOM 1592 C C . ARG A 1 201 ? 2.897 11.555 2.653 1.00 92.81 201 ARG A C 1
ATOM 1594 O O . ARG A 1 201 ? 2.693 10.992 3.726 1.00 92.81 201 ARG A O 1
ATOM 1601 N N . ILE A 1 202 ? 4.044 12.183 2.386 1.00 94.38 202 ILE A N 1
ATOM 1602 C CA . ILE A 1 202 ? 5.138 12.269 3.361 1.00 94.38 202 ILE A CA 1
ATOM 1603 C C . ILE A 1 202 ? 4.730 13.141 4.551 1.00 94.38 202 ILE A C 1
ATOM 1605 O O . ILE A 1 202 ? 4.953 12.739 5.684 1.00 94.38 202 ILE A O 1
ATOM 1609 N N . ALA A 1 203 ? 4.101 14.300 4.330 1.00 93.38 203 ALA A N 1
ATOM 1610 C CA . ALA A 1 203 ? 3.660 15.185 5.411 1.00 93.38 203 ALA A CA 1
ATOM 1611 C C . ALA A 1 203 ? 2.618 14.517 6.325 1.00 93.38 203 ALA A C 1
ATOM 1613 O O . ALA A 1 203 ? 2.663 14.678 7.545 1.00 93.38 203 ALA A O 1
ATOM 1614 N N . GLU A 1 204 ? 1.715 13.721 5.751 1.00 88.44 204 GLU A N 1
ATOM 1615 C CA . GLU A 1 204 ? 0.749 12.925 6.506 1.00 88.44 204 GLU A CA 1
ATOM 1616 C C . GLU A 1 204 ? 1.450 11.841 7.338 1.00 88.44 204 GLU A C 1
ATOM 1618 O O . GLU A 1 204 ? 1.229 11.738 8.551 1.00 88.44 204 GLU A O 1
ATOM 1623 N N . ALA A 1 205 ? 2.361 11.084 6.715 1.00 86.50 205 ALA A N 1
ATOM 1624 C CA . ALA A 1 205 ? 3.205 10.123 7.419 1.00 86.50 205 ALA A CA 1
ATOM 1625 C C . ALA A 1 205 ? 4.028 10.804 8.521 1.00 86.50 205 ALA A C 1
ATOM 1627 O O . ALA A 1 205 ? 4.165 10.243 9.598 1.00 86.50 205 ALA A O 1
ATOM 1628 N N . ASN A 1 206 ? 4.450 12.053 8.322 1.00 88.44 206 ASN A N 1
ATOM 1629 C CA . ASN A 1 206 ? 5.210 12.851 9.283 1.00 88.44 206 ASN A CA 1
ATOM 1630 C C . ASN A 1 206 ? 4.347 13.428 10.417 1.00 88.44 206 ASN A C 1
ATOM 1632 O O . ASN A 1 206 ? 4.864 14.165 11.240 1.00 88.44 206 ASN A O 1
ATOM 1636 N N . GLY A 1 207 ? 3.040 13.133 10.461 1.00 85.81 207 GLY A N 1
ATOM 1637 C CA . GLY A 1 207 ? 2.153 13.582 11.541 1.00 85.81 207 GLY A CA 1
ATOM 1638 C C . GLY A 1 207 ? 1.596 14.999 11.368 1.00 85.81 207 GLY A C 1
ATOM 1639 O O . GLY A 1 207 ? 0.973 15.520 12.295 1.00 85.81 207 GLY A O 1
ATOM 1640 N N . VAL A 1 208 ? 1.750 15.601 10.181 1.00 90.12 208 VAL A N 1
ATOM 1641 C CA . VAL A 1 208 ? 1.340 16.984 9.875 1.00 90.12 208 VAL A CA 1
ATOM 1642 C C . VAL A 1 208 ? 0.251 17.010 8.783 1.00 90.12 208 VAL A C 1
ATOM 1644 O O . VAL A 1 208 ? 0.460 17.542 7.687 1.00 90.12 208 VAL A O 1
ATOM 1647 N N . PRO A 1 209 ? -0.940 16.430 9.039 1.00 90.56 209 PRO A N 1
ATOM 1648 C CA . PRO A 1 209 ? -1.989 16.277 8.028 1.00 90.56 209 PRO A CA 1
ATOM 1649 C C . PRO A 1 209 ? -2.512 17.613 7.485 1.00 90.56 209 PRO A C 1
ATOM 1651 O O . PRO A 1 209 ? -2.958 17.682 6.342 1.00 90.56 209 PRO A O 1
ATOM 1654 N N . GLU A 1 210 ? -2.427 18.707 8.248 1.00 92.44 210 GLU A N 1
ATOM 1655 C CA . GLU A 1 210 ? -2.793 20.027 7.735 1.00 92.44 210 GLU A CA 1
ATOM 1656 C C . GLU A 1 210 ? -1.864 20.533 6.618 1.00 92.44 210 GLU A C 1
ATOM 1658 O O . GLU A 1 210 ? -2.320 21.249 5.725 1.00 92.44 210 GLU A O 1
ATOM 1663 N N . GLU A 1 211 ? -0.578 20.167 6.639 1.00 94.25 211 GLU A N 1
ATOM 1664 C CA . GLU A 1 211 ? 0.339 20.450 5.531 1.00 94.25 211 GLU A CA 1
ATOM 1665 C C . GLU A 1 211 ? 0.090 19.500 4.365 1.00 94.25 211 GLU A C 1
ATOM 1667 O O . GLU A 1 211 ? 0.109 19.942 3.217 1.00 94.25 211 GLU A O 1
ATOM 1672 N N . ALA A 1 212 ? -0.220 18.230 4.649 1.00 95.25 212 ALA A N 1
ATOM 1673 C CA . ALA A 1 212 ? -0.586 17.261 3.622 1.00 95.25 212 ALA A CA 1
ATOM 1674 C C . ALA A 1 212 ? -1.765 17.751 2.769 1.00 95.25 212 ALA A C 1
ATOM 1676 O O . ALA A 1 212 ? -1.653 17.834 1.546 1.00 95.25 212 ALA A O 1
ATOM 1677 N N . ILE A 1 213 ? -2.845 18.194 3.423 1.00 96.62 213 ILE A N 1
ATOM 1678 C CA . ILE A 1 213 ? -4.014 18.786 2.759 1.00 96.62 213 ILE A CA 1
ATOM 1679 C C . ILE A 1 213 ? -3.608 20.015 1.932 1.00 96.62 213 ILE A C 1
ATOM 1681 O O . ILE A 1 213 ? -4.061 20.178 0.801 1.00 96.62 213 ILE A O 1
ATOM 1685 N N . ALA A 1 214 ? -2.724 20.874 2.448 1.00 96.81 214 ALA A N 1
ATOM 1686 C CA . ALA A 1 214 ? -2.255 22.041 1.705 1.00 96.81 214 ALA A CA 1
ATOM 1687 C C . ALA A 1 214 ? -1.461 21.660 0.440 1.00 96.81 214 ALA A C 1
ATOM 1689 O O . ALA A 1 214 ? -1.649 22.268 -0.615 1.00 96.81 214 ALA A O 1
ATOM 1690 N N . TYR A 1 215 ? -0.591 20.650 0.503 1.00 97.56 215 TYR A N 1
ATOM 1691 C CA . TYR A 1 215 ? 0.115 20.163 -0.682 1.00 97.56 215 TYR A CA 1
ATOM 1692 C C . TYR A 1 215 ? -0.845 19.511 -1.685 1.00 97.56 215 TYR A C 1
ATOM 1694 O O . TYR A 1 215 ? -0.757 19.808 -2.876 1.00 97.56 215 TYR A O 1
ATOM 1702 N N . ALA A 1 216 ? -1.822 18.726 -1.228 1.00 97.06 216 ALA A N 1
ATOM 1703 C CA . ALA A 1 216 ? -2.843 18.145 -2.098 1.00 97.06 216 ALA A CA 1
ATOM 1704 C C . ALA A 1 216 ? -3.684 19.224 -2.817 1.00 97.06 216 ALA A C 1
ATOM 1706 O O . ALA A 1 216 ? -3.934 19.121 -4.018 1.00 97.06 216 ALA A O 1
ATOM 1707 N N . HIS A 1 217 ? -4.010 20.335 -2.146 1.00 97.06 217 HIS A N 1
ATOM 1708 C CA . HIS A 1 217 ? -4.625 21.506 -2.790 1.00 97.06 217 HIS A CA 1
ATOM 1709 C C . HIS A 1 217 ? -3.736 22.138 -3.865 1.00 97.06 217 HIS A C 1
ATOM 1711 O O . HIS A 1 217 ? -4.225 22.522 -4.925 1.00 97.06 217 HIS A O 1
ATOM 1717 N N . LYS A 1 218 ? -2.418 22.216 -3.649 1.00 96.75 218 LYS A N 1
ATOM 1718 C CA . LYS A 1 218 ? -1.486 22.681 -4.693 1.00 96.75 218 LYS A CA 1
ATOM 1719 C C . LYS A 1 218 ? -1.455 21.737 -5.894 1.00 96.75 218 LYS A C 1
ATOM 1721 O O . LYS A 1 218 ? -1.414 22.216 -7.025 1.00 96.75 218 LYS A O 1
ATOM 1726 N N . ALA A 1 219 ? -1.533 20.423 -5.675 1.00 96.31 219 ALA A N 1
ATOM 1727 C CA . ALA A 1 219 ? -1.689 19.459 -6.763 1.00 96.31 219 ALA A CA 1
ATOM 1728 C C . 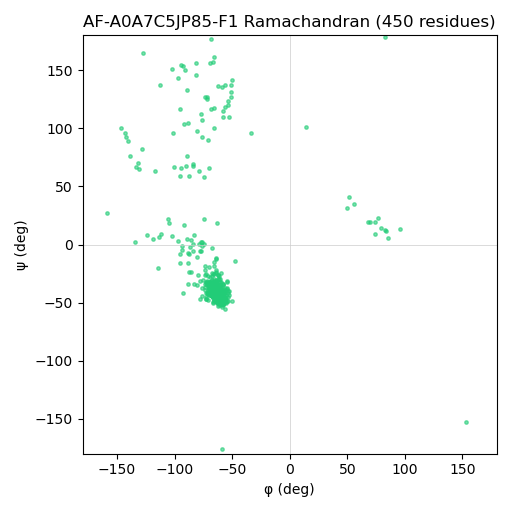ALA A 1 219 ? -2.996 19.705 -7.539 1.00 96.31 219 ALA A C 1
ATOM 1730 O O . ALA A 1 219 ? -2.981 19.763 -8.769 1.00 96.31 219 ALA A O 1
ATOM 1731 N N . ARG A 1 220 ? -4.100 19.945 -6.821 1.00 95.50 220 ARG A N 1
ATOM 1732 C CA . ARG A 1 220 ? -5.416 20.247 -7.396 1.00 95.50 220 ARG A CA 1
ATOM 1733 C C . ARG A 1 220 ? -5.423 21.526 -8.228 1.00 95.50 220 ARG A C 1
ATOM 1735 O O . ARG A 1 220 ? -6.020 21.537 -9.295 1.00 95.50 220 ARG A O 1
ATOM 1742 N N . LEU A 1 221 ? -4.716 22.575 -7.807 1.00 95.00 221 LEU A N 1
ATOM 1743 C CA . LEU A 1 221 ? -4.573 23.802 -8.604 1.00 95.00 221 LEU A CA 1
ATOM 1744 C C . LEU A 1 221 ? -3.888 23.559 -9.958 1.00 95.00 221 LEU A C 1
ATOM 1746 O O . LEU A 1 221 ? -4.192 24.245 -10.930 1.00 95.00 221 LEU A O 1
ATOM 1750 N N . LEU A 1 222 ? -2.964 22.596 -10.032 1.00 95.31 222 LEU A N 1
ATOM 1751 C CA . LEU A 1 222 ? -2.300 22.226 -11.286 1.00 95.31 222 LEU A CA 1
ATOM 1752 C C . LEU A 1 222 ? -3.159 21.307 -12.163 1.00 95.31 222 LEU A C 1
ATOM 1754 O O . LEU A 1 222 ? -2.972 21.280 -13.379 1.00 95.31 222 LEU A O 1
ATOM 1758 N N . ARG A 1 223 ? -4.063 20.536 -11.552 1.00 94.75 223 ARG A N 1
ATOM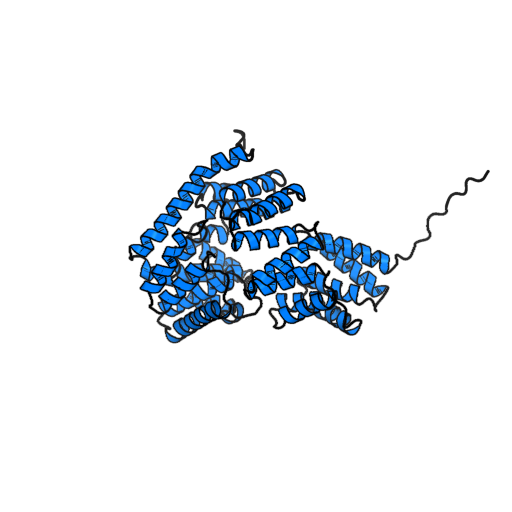 1759 C CA . ARG A 1 223 ? -4.963 19.590 -12.222 1.00 94.75 223 ARG A CA 1
ATOM 1760 C C . ARG A 1 223 ? -6.374 19.654 -11.607 1.00 94.75 223 ARG A C 1
ATOM 1762 O O . ARG A 1 223 ? -6.760 18.768 -10.839 1.00 94.75 223 ARG A O 1
ATOM 1769 N N . PRO A 1 224 ? -7.152 20.701 -11.935 1.00 92.94 224 PRO A N 1
ATOM 1770 C CA . PRO A 1 224 ? -8.437 20.992 -11.298 1.00 92.94 224 PRO A CA 1
ATOM 1771 C C . PRO A 1 224 ? -9.590 20.099 -11.759 1.00 92.94 224 PRO A C 1
ATOM 1773 O O . PRO A 1 224 ? -10.677 20.232 -11.218 1.00 92.94 224 PRO A O 1
ATOM 1776 N N . ASP A 1 225 ? -9.370 19.176 -12.695 1.00 91.19 225 ASP A N 1
ATOM 1777 C CA . ASP A 1 225 ? -10.391 18.225 -13.161 1.00 91.19 225 ASP A CA 1
ATOM 1778 C C . ASP A 1 225 ? -9.995 16.760 -12.907 1.00 91.19 225 ASP A C 1
ATOM 1780 O O . ASP A 1 225 ? -10.713 15.847 -13.291 1.00 91.19 225 ASP A O 1
ATOM 1784 N N . ASP A 1 226 ? -8.862 16.526 -12.238 1.00 90.44 226 ASP A N 1
ATOM 1785 C CA . ASP A 1 226 ? -8.353 15.188 -11.926 1.00 90.44 226 ASP A CA 1
ATOM 1786 C C . ASP A 1 226 ? -9.130 14.568 -10.740 1.00 90.44 226 ASP A C 1
ATOM 1788 O O . ASP A 1 226 ? -9.047 15.103 -9.622 1.00 90.44 226 ASP A O 1
ATOM 1792 N N . PRO A 1 227 ? -9.928 13.503 -10.963 1.00 90.19 227 PRO A N 1
ATOM 1793 C CA . PRO A 1 227 ? -10.770 12.906 -9.930 1.00 90.19 227 PRO A CA 1
ATOM 1794 C C . PRO A 1 227 ? -9.956 12.196 -8.843 1.00 90.19 227 PRO A C 1
ATOM 1796 O O . PRO A 1 227 ? -10.387 12.183 -7.691 1.00 90.19 227 PRO A O 1
ATOM 1799 N N . ASP A 1 228 ? -8.758 11.693 -9.153 1.00 87.50 228 ASP A N 1
ATOM 1800 C CA . ASP A 1 228 ? -7.917 10.992 -8.178 1.00 87.50 228 ASP A CA 1
ATOM 1801 C C . ASP A 1 228 ? -7.397 11.964 -7.114 1.00 87.50 228 ASP A C 1
ATOM 1803 O O . ASP A 1 228 ? -7.325 11.641 -5.927 1.00 87.50 228 ASP A O 1
ATOM 1807 N N . ILE A 1 229 ? -7.080 13.198 -7.521 1.00 92.81 229 ILE A N 1
ATOM 1808 C CA . ILE A 1 229 ? -6.689 14.266 -6.591 1.00 92.81 229 ILE A CA 1
ATOM 1809 C C . ILE A 1 229 ? -7.875 14.685 -5.718 1.00 92.81 229 ILE A C 1
ATOM 1811 O O . ILE A 1 229 ? -7.697 14.945 -4.526 1.00 92.81 229 ILE A O 1
ATOM 1815 N N . ALA A 1 230 ? -9.078 14.761 -6.296 1.00 92.75 230 ALA A N 1
ATOM 1816 C CA . ALA A 1 230 ? -10.286 15.073 -5.539 1.00 92.75 230 ALA A CA 1
ATOM 1817 C C . ALA A 1 230 ? -10.573 13.989 -4.487 1.00 92.75 230 ALA A C 1
ATOM 1819 O O . ALA A 1 230 ? -10.741 14.326 -3.316 1.00 92.75 230 ALA A O 1
ATOM 1820 N N . GLY A 1 231 ? -10.519 12.708 -4.864 1.00 90.75 231 GLY A N 1
ATOM 1821 C CA . GLY A 1 231 ? -10.677 11.582 -3.939 1.00 90.75 231 GLY A CA 1
ATOM 1822 C C . GLY A 1 231 ? -9.631 11.581 -2.819 1.00 90.75 231 GLY A C 1
ATOM 1823 O O . GLY A 1 231 ? -9.981 11.462 -1.647 1.00 90.75 231 GLY A O 1
ATOM 1824 N N . GLN A 1 232 ? -8.353 11.827 -3.135 1.00 90.44 232 GLN A N 1
ATOM 1825 C CA . GLN A 1 232 ? -7.296 11.938 -2.117 1.00 90.44 232 GLN A CA 1
ATOM 1826 C C . GLN A 1 232 ? -7.540 13.091 -1.133 1.00 90.44 232 GLN A C 1
ATOM 1828 O O . GLN A 1 232 ? -7.383 12.914 0.075 1.00 90.44 232 GLN A O 1
ATOM 1833 N N . LEU A 1 233 ? -7.953 14.268 -1.618 1.00 94.25 233 LEU A N 1
ATOM 1834 C CA . LEU A 1 233 ? -8.344 15.382 -0.747 1.00 94.25 233 LEU A CA 1
ATOM 1835 C C . LEU A 1 233 ? -9.526 14.998 0.142 1.00 94.25 233 LEU A C 1
ATOM 1837 O O . LEU A 1 233 ? -9.509 15.282 1.341 1.00 94.25 233 LEU A O 1
ATOM 1841 N N . ALA A 1 234 ? -10.533 14.343 -0.433 1.00 93.38 234 ALA A N 1
ATOM 1842 C CA . ALA A 1 234 ? -11.708 13.902 0.293 1.00 93.38 234 ALA A CA 1
ATOM 1843 C C . ALA A 1 234 ? -11.337 12.934 1.426 1.00 93.38 234 ALA A C 1
ATOM 1845 O O . ALA A 1 234 ? -11.768 13.118 2.567 1.00 93.38 234 ALA A O 1
ATOM 1846 N N . GLU A 1 235 ? -10.459 11.970 1.149 1.00 89.75 235 GLU A N 1
ATOM 1847 C CA . GLU A 1 235 ? -9.954 11.033 2.146 1.00 89.75 235 GLU A CA 1
ATOM 1848 C C . GLU A 1 235 ? -9.137 11.736 3.241 1.00 89.75 235 GLU A C 1
ATOM 1850 O O . GLU A 1 235 ? -9.361 11.490 4.427 1.00 89.75 235 GLU A O 1
ATOM 1855 N N . MET A 1 236 ? -8.243 12.665 2.884 1.00 91.75 236 MET A N 1
ATOM 1856 C CA . MET A 1 236 ? -7.471 13.441 3.865 1.00 91.75 236 MET A CA 1
ATOM 1857 C C . MET A 1 236 ? -8.380 14.265 4.790 1.00 91.75 236 MET A C 1
ATOM 1859 O O . MET A 1 236 ? -8.154 14.317 6.002 1.00 91.75 236 MET A O 1
ATOM 1863 N N . TYR A 1 237 ? -9.439 14.879 4.250 1.00 93.38 237 TYR A N 1
ATOM 1864 C CA . TYR A 1 237 ? -10.446 15.575 5.054 1.00 93.38 237 TYR A CA 1
ATOM 1865 C C . TYR A 1 237 ? -11.232 14.613 5.954 1.00 93.38 237 TYR A C 1
ATOM 1867 O O . TYR A 1 237 ? -11.440 14.904 7.136 1.00 93.38 237 TYR A O 1
ATOM 1875 N N . ALA A 1 238 ? -11.621 13.445 5.437 1.00 90.75 238 ALA A N 1
ATOM 1876 C CA . ALA A 1 238 ? -12.327 12.426 6.205 1.00 90.75 238 ALA A CA 1
ATOM 1877 C C . ALA A 1 238 ? -11.471 11.871 7.357 1.00 90.75 238 ALA A C 1
ATOM 1879 O O . ALA A 1 238 ? -11.971 11.730 8.473 1.00 90.75 238 ALA A O 1
ATOM 1880 N N . ARG A 1 239 ? -10.166 11.657 7.141 1.00 87.56 239 ARG A N 1
ATOM 1881 C CA . ARG A 1 239 ? -9.207 11.221 8.175 1.00 87.56 239 ARG A CA 1
ATOM 1882 C C . ARG A 1 239 ? -9.064 12.220 9.317 1.00 87.56 239 ARG A C 1
ATOM 1884 O O . ARG A 1 239 ? -8.829 11.808 10.451 1.00 87.56 239 ARG A O 1
ATOM 1891 N N . ILE A 1 240 ? -9.247 13.519 9.052 1.00 90.25 240 ILE A N 1
ATOM 1892 C CA . ILE A 1 240 ? -9.299 14.538 10.112 1.00 90.25 240 ILE A CA 1
ATOM 1893 C C . ILE A 1 240 ? -10.714 14.774 10.670 1.00 90.25 240 ILE A C 1
ATOM 1895 O O . ILE A 1 240 ? -10.931 15.672 11.488 1.00 90.25 240 ILE A O 1
ATOM 1899 N N . GLY A 1 241 ? -11.693 13.984 10.225 1.00 89.88 241 GLY A N 1
ATOM 1900 C CA . GLY A 1 241 ? -13.106 14.061 10.590 1.00 89.88 241 GLY A CA 1
ATOM 1901 C C . GLY A 1 241 ? -13.828 15.313 10.083 1.00 89.88 241 GLY A C 1
ATOM 1902 O O . GLY A 1 241 ? -14.845 15.696 10.654 1.00 89.88 241 GLY A O 1
ATOM 1903 N N . ASP A 1 242 ? -13.294 15.995 9.070 1.00 92.12 242 ASP A N 1
ATOM 1904 C CA . ASP A 1 242 ? -13.955 17.113 8.388 1.00 92.12 242 ASP A CA 1
ATOM 1905 C C . ASP A 1 242 ? -14.785 16.578 7.212 1.00 92.12 242 ASP A C 1
ATOM 1907 O O . ASP A 1 242 ? -14.471 16.761 6.034 1.00 92.12 242 ASP A O 1
ATOM 1911 N N . PHE A 1 243 ? -15.838 15.835 7.551 1.00 90.56 243 PHE A N 1
ATOM 1912 C CA . PHE A 1 243 ? -16.661 15.132 6.567 1.00 90.56 243 PHE A CA 1
ATOM 1913 C C . PHE A 1 243 ? -17.447 16.077 5.657 1.00 90.56 243 PHE A C 1
ATOM 1915 O O . PHE A 1 243 ? -17.781 15.707 4.535 1.00 90.56 243 PHE A O 1
ATOM 1922 N N . ASP A 1 244 ? -17.731 17.296 6.113 1.00 91.06 244 ASP A N 1
ATOM 1923 C CA . ASP A 1 244 ? -18.424 18.289 5.296 1.00 91.06 244 ASP A CA 1
ATOM 1924 C C . ASP A 1 244 ? -17.544 18.735 4.130 1.00 91.06 244 ASP A C 1
ATOM 1926 O O . ASP A 1 244 ? -18.015 18.758 2.995 1.00 91.06 244 ASP A O 1
ATOM 1930 N N . ARG A 1 245 ? -16.252 19.002 4.371 1.00 92.44 245 ARG A N 1
ATOM 1931 C CA . ARG A 1 245 ? -15.313 19.276 3.277 1.00 92.44 245 ARG A CA 1
ATOM 1932 C C . ARG A 1 245 ? -15.008 18.046 2.441 1.00 92.44 245 ARG A C 1
ATOM 1934 O O . ARG A 1 245 ? -14.902 18.192 1.230 1.00 92.44 245 ARG A O 1
ATOM 1941 N N . ALA A 1 246 ? -14.908 16.859 3.042 1.00 92.75 246 ALA A N 1
ATOM 1942 C CA . ALA A 1 246 ? -14.706 15.625 2.279 1.00 92.75 246 ALA A CA 1
ATOM 1943 C C . ALA A 1 246 ? -15.780 15.457 1.184 1.00 92.75 246 ALA A C 1
ATOM 1945 O O . ALA A 1 246 ? -15.455 15.247 0.016 1.00 92.75 246 ALA A O 1
ATOM 1946 N N . ARG A 1 247 ? -17.053 15.694 1.533 1.00 90.50 247 ARG A N 1
ATOM 1947 C CA . ARG A 1 247 ? -18.190 15.626 0.598 1.00 90.50 247 ARG A CA 1
ATOM 1948 C C . ARG A 1 247 ? -18.181 16.689 -0.501 1.00 90.50 247 ARG A C 1
ATOM 1950 O O . ARG A 1 247 ? -18.883 16.519 -1.491 1.00 90.50 247 ARG A O 1
ATOM 1957 N N . LEU A 1 248 ? -17.429 17.783 -0.351 1.00 91.12 248 LEU A N 1
ATOM 1958 C CA . LEU A 1 248 ? -17.276 18.766 -1.431 1.00 91.12 248 LEU A CA 1
ATOM 1959 C C . LEU A 1 248 ? -16.412 18.223 -2.573 1.00 91.12 248 LEU A C 1
ATOM 1961 O O . LEU A 1 248 ? -16.628 18.600 -3.721 1.00 91.12 248 LEU A O 1
ATOM 1965 N N . PHE A 1 249 ? -15.442 17.361 -2.263 1.00 91.38 249 PHE A N 1
ATOM 1966 C CA . PHE A 1 249 ? -14.543 16.782 -3.263 1.00 91.38 249 PHE A CA 1
ATOM 1967 C C . PHE A 1 249 ? -15.094 15.495 -3.868 1.00 91.38 249 PHE A C 1
ATOM 1969 O O . PHE A 1 249 ? -14.893 15.245 -5.052 1.00 91.38 249 PHE A O 1
ATOM 1976 N N . GLU A 1 250 ? -15.819 14.708 -3.080 1.00 90.06 250 GLU A N 1
ATOM 1977 C CA . GLU A 1 250 ? -16.439 13.463 -3.527 1.00 90.06 250 GLU A CA 1
ATOM 1978 C C . GLU A 1 250 ? -17.818 13.342 -2.846 1.00 90.06 250 GLU A C 1
ATOM 1980 O O . GLU A 1 250 ? -17.922 12.890 -1.700 1.00 90.06 250 GLU A O 1
ATOM 1985 N N . PRO A 1 251 ? -18.881 13.834 -3.518 1.00 89.31 251 PRO A N 1
ATOM 1986 C CA . PRO A 1 251 ? -20.246 13.837 -2.984 1.00 89.31 251 PRO A CA 1
ATOM 1987 C C . PRO A 1 251 ? -20.855 12.439 -2.845 1.00 89.31 251 PRO A C 1
ATOM 1989 O O . PRO A 1 251 ? -21.681 12.215 -1.959 1.00 89.31 251 PRO A O 1
ATOM 1992 N N . GLU A 1 252 ? -20.450 11.519 -3.723 1.00 89.38 252 GLU A N 1
ATOM 1993 C CA . GLU A 1 252 ? -20.805 10.101 -3.695 1.00 89.38 252 GLU A CA 1
ATOM 1994 C C . GLU A 1 252 ? -19.618 9.329 -3.105 1.00 89.38 252 GLU A C 1
ATOM 1996 O O . GLU A 1 252 ? -18.651 9.074 -3.818 1.00 89.38 252 GLU A O 1
ATOM 2001 N N . PRO A 1 253 ? -19.627 9.025 -1.796 1.00 87.06 253 PRO A N 1
ATOM 2002 C CA . PRO A 1 253 ? -18.456 8.475 -1.126 1.00 87.06 253 PRO A CA 1
ATOM 2003 C C . PRO A 1 253 ? -18.201 7.024 -1.543 1.00 87.06 253 PRO A C 1
ATOM 2005 O O . PRO A 1 253 ? -19.066 6.166 -1.369 1.00 87.06 253 PRO A O 1
ATOM 2008 N N . GLY A 1 254 ? -16.983 6.725 -1.991 1.00 89.94 254 GLY A N 1
ATOM 2009 C CA . GLY A 1 254 ? -16.504 5.352 -2.120 1.00 89.94 254 GLY A CA 1
ATOM 2010 C C . GLY A 1 254 ? -16.299 4.653 -0.767 1.00 89.94 254 GLY A C 1
ATOM 2011 O O . GLY A 1 254 ? -16.408 5.253 0.310 1.00 89.94 254 GLY A O 1
ATOM 2012 N N . MET A 1 255 ? -15.930 3.366 -0.809 1.00 92.00 255 MET A N 1
ATOM 2013 C CA . MET A 1 255 ? -15.756 2.532 0.394 1.00 92.00 255 MET A CA 1
ATOM 2014 C C . MET A 1 255 ? -14.798 3.141 1.428 1.00 92.00 255 MET A C 1
ATOM 2016 O O . MET A 1 255 ? -15.083 3.096 2.623 1.00 92.00 255 MET A O 1
ATOM 2020 N N . GLY A 1 256 ? -13.689 3.748 0.989 1.00 88.38 256 GLY A N 1
ATOM 2021 C CA . GLY A 1 256 ? -12.719 4.380 1.890 1.00 88.38 256 GLY A CA 1
ATOM 2022 C C . GLY A 1 256 ? -13.324 5.541 2.685 1.00 88.38 256 GLY A C 1
ATOM 2023 O O . GLY A 1 256 ? -13.152 5.633 3.899 1.00 88.38 256 GLY A O 1
ATOM 2024 N N . GLN A 1 257 ? -14.114 6.397 2.037 1.00 88.44 257 GLN A N 1
ATOM 2025 C CA . GLN A 1 257 ? -14.823 7.469 2.731 1.00 88.44 257 GLN A CA 1
ATOM 2026 C C . GLN A 1 257 ? -15.898 6.949 3.680 1.00 88.44 257 GLN A C 1
ATOM 2028 O O . GLN A 1 257 ? -16.023 7.467 4.792 1.00 88.44 257 GLN A O 1
ATOM 2033 N N . LEU A 1 258 ? -16.667 5.941 3.262 1.00 92.56 258 LEU A N 1
ATOM 2034 C CA . LEU A 1 258 ? -17.671 5.308 4.118 1.00 92.56 258 LEU A CA 1
ATOM 2035 C C . LEU A 1 258 ? -17.020 4.690 5.363 1.00 92.56 258 LEU A C 1
ATOM 2037 O O . LEU A 1 258 ? -17.547 4.849 6.466 1.00 92.56 258 LEU A O 1
ATOM 2041 N N . PHE A 1 259 ? -15.836 4.091 5.210 1.00 91.88 259 PHE A N 1
ATOM 2042 C CA . PHE A 1 259 ? -15.020 3.580 6.309 1.00 91.88 259 PHE A CA 1
ATOM 2043 C C . PHE A 1 259 ? -14.631 4.697 7.288 1.00 91.88 259 PHE A C 1
ATOM 2045 O O . PHE A 1 259 ? -14.917 4.591 8.482 1.00 91.88 259 PHE A O 1
ATOM 2052 N N . TRP A 1 260 ? -14.057 5.803 6.800 1.00 88.25 260 TRP A N 1
ATOM 2053 C CA . TRP A 1 260 ? -13.664 6.932 7.656 1.00 88.25 260 TRP A CA 1
ATOM 2054 C C . TRP A 1 260 ? -14.861 7.614 8.331 1.00 88.25 260 TRP A C 1
ATOM 2056 O O . TRP A 1 260 ? -14.757 8.070 9.470 1.00 88.25 260 TRP A O 1
ATOM 2066 N N . GLN A 1 261 ? -16.011 7.654 7.653 1.00 88.56 261 GLN A N 1
ATOM 2067 C CA . GLN A 1 261 ? -17.274 8.174 8.184 1.00 88.56 261 GLN A CA 1
ATOM 2068 C C . GLN A 1 261 ? -17.988 7.189 9.124 1.00 88.56 261 GLN A C 1
ATOM 2070 O O . GLN A 1 261 ? -19.002 7.565 9.714 1.00 88.56 261 GLN A O 1
ATOM 2075 N N . ARG A 1 262 ? -17.479 5.956 9.279 1.00 91.75 262 ARG A N 1
ATOM 2076 C CA . ARG A 1 262 ? -18.087 4.871 10.071 1.00 91.75 262 ARG A CA 1
ATOM 2077 C C . ARG A 1 262 ? -19.527 4.556 9.628 1.00 91.75 262 ARG A C 1
ATOM 2079 O O . ARG A 1 262 ? -20.391 4.249 10.446 1.00 91.75 262 ARG A O 1
ATOM 2086 N N . ARG A 1 263 ? -19.797 4.663 8.322 1.00 93.38 263 ARG A N 1
ATOM 2087 C CA . ARG A 1 263 ? -21.092 4.372 7.677 1.00 93.38 263 ARG A CA 1
ATOM 2088 C C . ARG A 1 263 ? -21.096 2.933 7.162 1.00 93.38 263 ARG A C 1
ATOM 2090 O O . ARG A 1 263 ? -21.075 2.698 5.958 1.00 93.38 263 ARG A O 1
ATOM 2097 N N . TYR A 1 264 ? -21.041 1.976 8.088 1.00 95.50 264 TYR A N 1
ATOM 2098 C CA . TYR A 1 264 ? -20.779 0.572 7.755 1.00 95.50 264 TYR A CA 1
ATOM 2099 C C . TYR A 1 264 ? -21.911 -0.121 7.004 1.00 95.50 264 TYR A C 1
ATOM 2101 O O . TYR A 1 264 ? -21.610 -0.939 6.149 1.00 95.50 264 TYR A O 1
ATOM 2109 N N . ASP A 1 265 ? -23.172 0.235 7.248 1.00 96.62 265 ASP A N 1
ATOM 2110 C CA . ASP A 1 265 ? -24.295 -0.340 6.493 1.00 96.62 265 ASP A CA 1
ATOM 2111 C C . ASP A 1 265 ? -24.180 -0.006 4.997 1.00 96.62 265 ASP A C 1
ATOM 2113 O O . ASP A 1 265 ? -24.219 -0.891 4.151 1.00 96.62 265 ASP A O 1
ATOM 2117 N N . GLU A 1 266 ? -23.909 1.260 4.672 1.00 96.50 266 GLU A N 1
ATOM 2118 C CA . GLU A 1 266 ? -23.704 1.695 3.285 1.00 96.50 266 GLU A CA 1
ATOM 2119 C C . GLU A 1 266 ? -22.405 1.142 2.685 1.00 96.50 266 GLU A C 1
ATOM 2121 O O . GLU A 1 266 ? -22.345 0.853 1.492 1.00 96.50 266 GLU A O 1
ATOM 2126 N N . LEU A 1 267 ? -21.356 0.980 3.503 1.00 97.12 267 LEU A N 1
ATOM 2127 C CA . LEU A 1 267 ? -20.117 0.328 3.074 1.00 97.12 267 LEU A CA 1
ATOM 2128 C C . LEU A 1 267 ? -20.371 -1.136 2.712 1.00 97.12 267 LEU A C 1
ATOM 2130 O O . LEU A 1 267 ? -19.827 -1.600 1.717 1.00 97.12 267 LEU A O 1
ATOM 2134 N N . ILE A 1 268 ? -21.183 -1.847 3.498 1.00 98.38 268 ILE A N 1
ATOM 2135 C CA . ILE A 1 268 ? -21.561 -3.236 3.231 1.00 98.38 268 ILE A CA 1
ATOM 2136 C C . ILE A 1 268 ? -22.331 -3.321 1.915 1.00 98.38 268 ILE A 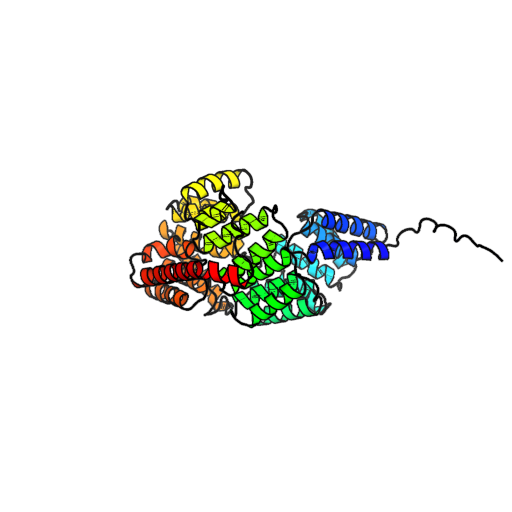C 1
ATOM 2138 O O . ILE A 1 268 ? -21.937 -4.110 1.064 1.00 98.38 268 ILE A O 1
ATOM 2142 N N . ASP A 1 269 ? -23.356 -2.486 1.721 1.00 97.56 269 ASP A N 1
ATOM 2143 C CA . ASP A 1 269 ? -24.164 -2.491 0.495 1.00 97.56 269 ASP A CA 1
ATOM 2144 C C . ASP A 1 269 ? -23.289 -2.278 -0.755 1.00 97.56 269 ASP A C 1
ATOM 2146 O O . ASP A 1 269 ? -23.332 -3.071 -1.697 1.00 97.56 269 ASP A O 1
ATOM 2150 N N . LEU A 1 270 ? -22.427 -1.252 -0.737 1.00 97.00 270 LEU A N 1
ATOM 2151 C CA . LEU A 1 270 ? -21.494 -0.979 -1.835 1.00 97.00 270 LEU A CA 1
ATOM 2152 C C . LEU A 1 270 ? -20.443 -2.089 -1.987 1.00 97.00 270 LEU A C 1
ATOM 2154 O O . LEU A 1 270 ? -20.099 -2.485 -3.096 1.00 97.00 270 LEU A O 1
ATOM 2158 N N . GLY A 1 271 ? -19.901 -2.588 -0.878 1.00 97.12 271 GLY A N 1
ATOM 2159 C CA . GLY A 1 271 ? -18.869 -3.619 -0.875 1.00 97.12 271 GLY A CA 1
ATOM 2160 C C . GLY A 1 271 ? -19.364 -4.950 -1.432 1.00 97.12 271 GLY A C 1
ATOM 2161 O O . GLY A 1 271 ? -18.626 -5.601 -2.167 1.00 97.12 271 GLY A O 1
ATOM 2162 N N . GLU A 1 272 ? -20.603 -5.343 -1.128 1.00 97.25 272 GLU A N 1
ATOM 2163 C CA . GLU A 1 272 ? -21.244 -6.539 -1.685 1.00 97.25 272 GLU A CA 1
ATOM 2164 C C . GLU A 1 272 ? -21.407 -6.421 -3.210 1.00 97.25 272 GLU A C 1
ATOM 2166 O O . GLU A 1 272 ? -21.064 -7.359 -3.930 1.00 97.25 272 GLU A O 1
ATOM 2171 N N . GLU A 1 273 ? -21.859 -5.266 -3.712 1.00 96.75 273 GLU A N 1
ATOM 2172 C CA . GLU A 1 273 ? -21.955 -4.992 -5.154 1.00 96.75 273 GLU A CA 1
ATOM 2173 C C . GLU A 1 273 ? -20.579 -5.082 -5.830 1.00 96.75 273 GLU A C 1
ATOM 2175 O O . GLU A 1 273 ? -20.390 -5.821 -6.799 1.00 96.75 273 GLU A O 1
ATOM 2180 N N . LEU A 1 274 ? -19.579 -4.401 -5.268 1.00 96.00 274 LEU A N 1
ATOM 2181 C CA . LEU A 1 274 ? -18.232 -4.386 -5.829 1.00 96.00 274 LEU A CA 1
ATOM 2182 C C . LEU A 1 274 ? -17.542 -5.750 -5.767 1.00 96.00 274 LEU A C 1
ATOM 2184 O O . LEU A 1 274 ? -16.805 -6.089 -6.689 1.00 96.00 274 LEU A O 1
ATOM 2188 N N . ALA A 1 275 ? -17.780 -6.546 -4.724 1.00 95.19 275 ALA A N 1
ATOM 2189 C CA . ALA A 1 275 ? -17.235 -7.895 -4.614 1.00 95.19 275 ALA A CA 1
ATOM 2190 C C . ALA A 1 275 ? -17.830 -8.854 -5.662 1.00 95.19 275 ALA A C 1
ATOM 2192 O O . ALA A 1 275 ? -17.165 -9.811 -6.059 1.00 95.19 275 ALA A O 1
ATOM 2193 N N . ILE A 1 276 ? -19.055 -8.603 -6.141 1.00 94.19 276 ILE A N 1
ATOM 2194 C CA . ILE A 1 276 ? -19.658 -9.359 -7.249 1.00 94.19 276 ILE A CA 1
ATOM 2195 C C . ILE A 1 276 ? -18.999 -8.978 -8.577 1.00 94.19 276 ILE A C 1
ATOM 2197 O O . ILE A 1 276 ? -18.628 -9.862 -9.352 1.00 94.19 276 ILE A O 1
ATOM 2201 N N . ASP A 1 277 ? -18.831 -7.680 -8.828 1.00 94.44 277 ASP A N 1
ATOM 2202 C CA . ASP A 1 277 ? -18.252 -7.177 -10.078 1.00 94.44 277 ASP A CA 1
ATOM 2203 C C . ASP A 1 277 ? -16.742 -7.435 -10.174 1.00 94.44 277 ASP A C 1
ATOM 2205 O O . ASP A 1 277 ? -16.195 -7.643 -11.261 1.00 94.44 277 ASP A O 1
ATOM 2209 N N . ARG A 1 278 ? -16.056 -7.420 -9.028 1.00 92.50 278 ARG A N 1
ATOM 2210 C CA . ARG A 1 278 ? -14.600 -7.522 -8.898 1.00 92.50 278 ARG A CA 1
ATOM 2211 C C . ARG A 1 278 ? -14.214 -8.532 -7.808 1.00 92.50 278 ARG A C 1
ATOM 2213 O O . ARG A 1 278 ? -13.604 -8.159 -6.809 1.00 92.50 278 ARG A O 1
ATOM 2220 N N . PRO A 1 279 ? -14.485 -9.835 -8.000 1.00 88.88 279 PRO A N 1
ATOM 2221 C CA . PRO A 1 279 ? -14.279 -10.849 -6.959 1.00 88.88 279 PRO A CA 1
ATOM 2222 C C . PRO A 1 279 ? -12.809 -11.075 -6.570 1.00 88.88 279 PRO A C 1
ATOM 2224 O O . PRO A 1 279 ? -12.542 -11.691 -5.544 1.00 88.88 279 PRO A O 1
ATOM 2227 N N . GLY A 1 280 ? -11.854 -10.603 -7.380 1.00 86.12 280 GLY A N 1
ATOM 2228 C CA . GLY A 1 280 ? -10.419 -10.646 -7.076 1.00 86.12 280 GLY A CA 1
ATOM 2229 C C . GLY A 1 280 ? -9.870 -9.383 -6.402 1.00 86.12 280 GLY A C 1
ATOM 2230 O O . GLY A 1 280 ? -8.691 -9.356 -6.049 1.00 86.12 280 GLY A O 1
ATOM 2231 N N . ASP A 1 281 ? -10.682 -8.334 -6.232 1.00 92.06 281 ASP A N 1
ATOM 2232 C CA . ASP A 1 281 ? -10.255 -7.076 -5.617 1.00 92.06 281 ASP A CA 1
ATOM 2233 C C . ASP A 1 281 ? -10.152 -7.252 -4.099 1.00 92.06 281 ASP A C 1
ATOM 2235 O O . ASP A 1 281 ? -11.120 -7.137 -3.346 1.00 92.06 281 ASP A O 1
ATOM 2239 N N . THR A 1 282 ? -8.949 -7.599 -3.644 1.00 91.69 282 THR A N 1
ATOM 2240 C CA . THR A 1 282 ? -8.724 -7.927 -2.239 1.00 91.69 282 THR A CA 1
ATOM 2241 C C . THR A 1 282 ? -8.986 -6.728 -1.330 1.00 91.69 282 THR A C 1
ATOM 2243 O O . THR A 1 282 ? -9.456 -6.923 -0.218 1.00 91.69 282 THR A O 1
ATOM 2246 N N . ASP A 1 283 ? -8.741 -5.492 -1.765 1.00 91.38 283 ASP A N 1
ATOM 2247 C CA . ASP A 1 283 ? -8.948 -4.328 -0.895 1.00 91.38 283 ASP A CA 1
ATOM 2248 C C . ASP A 1 283 ? -10.444 -4.074 -0.636 1.00 91.38 283 ASP A C 1
ATOM 2250 O O . ASP A 1 283 ? -10.820 -3.756 0.497 1.00 91.38 283 ASP A O 1
ATOM 2254 N N . VAL A 1 284 ? -11.306 -4.334 -1.630 1.00 95.69 284 VAL A N 1
ATOM 2255 C CA . VAL A 1 284 ? -12.771 -4.378 -1.450 1.00 95.69 284 VAL A CA 1
ATOM 2256 C C . VAL A 1 284 ? -13.159 -5.455 -0.437 1.00 95.69 284 VAL A C 1
ATOM 2258 O O . VAL A 1 284 ? -13.889 -5.167 0.514 1.00 95.69 284 VAL A O 1
ATOM 2261 N N . LEU A 1 285 ? -12.640 -6.678 -0.593 1.00 97.25 285 LEU A N 1
ATOM 2262 C CA . LEU A 1 285 ? -12.945 -7.788 0.317 1.00 97.25 285 LEU A CA 1
ATOM 2263 C C . LEU A 1 285 ? -12.513 -7.476 1.757 1.00 97.25 285 LEU A C 1
ATOM 2265 O O . LEU A 1 285 ? -13.277 -7.700 2.693 1.00 97.25 285 LEU A O 1
ATOM 2269 N N . LEU A 1 286 ? -11.319 -6.917 1.962 1.00 96.12 286 LEU A N 1
ATOM 2270 C CA . LEU A 1 286 ? -10.817 -6.624 3.305 1.00 96.12 286 LEU A CA 1
ATOM 2271 C C . LEU A 1 286 ? -11.614 -5.509 4.000 1.00 96.12 286 LEU A C 1
ATOM 2273 O O . LEU A 1 286 ? -11.907 -5.627 5.192 1.00 96.12 286 LEU A O 1
ATOM 2277 N N . LEU A 1 287 ? -12.021 -4.461 3.275 1.00 95.56 287 LEU A N 1
ATOM 2278 C CA . LEU A 1 287 ? -12.897 -3.420 3.827 1.00 95.56 287 LEU A CA 1
ATOM 2279 C C . LEU A 1 287 ? -14.308 -3.948 4.123 1.00 95.56 287 LEU A C 1
ATOM 2281 O O . LEU A 1 287 ? -14.874 -3.612 5.165 1.00 95.56 287 LEU A O 1
ATOM 2285 N N . LEU A 1 288 ? -14.861 -4.799 3.254 1.00 97.69 288 LEU A N 1
ATOM 2286 C CA . LEU A 1 288 ? -16.156 -5.444 3.481 1.00 97.69 288 LEU A CA 1
ATOM 2287 C C . LEU A 1 288 ? -16.116 -6.362 4.712 1.00 97.69 288 LEU A C 1
ATOM 2289 O O . LEU A 1 288 ? -17.000 -6.295 5.565 1.00 97.69 288 LEU A O 1
ATOM 2293 N N . ALA A 1 289 ? -15.062 -7.171 4.851 1.00 97.75 289 ALA A N 1
ATOM 2294 C CA . ALA A 1 289 ? -14.858 -8.017 6.023 1.00 97.75 289 ALA A CA 1
ATOM 2295 C C . ALA A 1 289 ? -14.773 -7.198 7.314 1.00 97.75 289 ALA A C 1
ATOM 2297 O O . ALA A 1 289 ? -15.375 -7.573 8.322 1.00 97.75 289 ALA A O 1
ATOM 2298 N N . PHE A 1 290 ? -14.058 -6.070 7.278 1.00 96.06 290 PHE A N 1
ATOM 2299 C CA . PHE A 1 290 ? -14.017 -5.142 8.399 1.00 96.06 290 PHE A CA 1
ATOM 2300 C C . PHE A 1 290 ? -15.420 -4.648 8.762 1.00 96.06 290 PHE A C 1
ATOM 2302 O O . PHE A 1 290 ? -15.822 -4.776 9.913 1.00 96.06 290 PHE A O 1
ATOM 2309 N N . ALA A 1 291 ? -16.202 -4.157 7.799 1.00 96.94 291 ALA A N 1
ATOM 2310 C CA . ALA A 1 291 ? -17.541 -3.640 8.078 1.00 96.94 291 ALA A CA 1
ATOM 2311 C C . ALA A 1 291 ? -18.516 -4.714 8.590 1.00 96.94 291 ALA A C 1
ATOM 2313 O O . ALA A 1 291 ? -19.302 -4.451 9.498 1.00 96.94 291 ALA A O 1
ATOM 2314 N N . TYR A 1 292 ? -18.444 -5.949 8.086 1.00 97.81 292 TYR A N 1
ATOM 2315 C CA . TYR A 1 292 ? -19.202 -7.054 8.678 1.00 97.81 292 TYR A CA 1
ATOM 2316 C C . TYR A 1 292 ? -18.798 -7.317 10.127 1.00 97.81 292 TYR A C 1
ATOM 2318 O O . TYR A 1 292 ? -19.666 -7.526 10.976 1.00 97.81 292 TYR A O 1
ATOM 2326 N N . ASN A 1 293 ? -17.495 -7.294 10.417 1.00 95.31 293 ASN A N 1
ATOM 2327 C CA . ASN A 1 293 ? -16.980 -7.508 11.762 1.00 95.31 293 ASN A CA 1
ATOM 2328 C C . ASN A 1 293 ? -17.502 -6.447 12.737 1.00 95.31 293 ASN A C 1
ATOM 2330 O O . ASN A 1 293 ? -18.038 -6.800 13.787 1.00 95.31 293 ASN A O 1
ATOM 2334 N N . THR A 1 294 ? -17.415 -5.166 12.372 1.00 91.81 294 THR A N 1
ATOM 2335 C CA . THR A 1 294 ? -17.867 -4.063 13.233 1.00 91.81 294 THR A CA 1
ATOM 2336 C C . THR A 1 294 ? -19.384 -4.077 13.453 1.00 91.81 294 THR A C 1
ATOM 2338 O O . THR A 1 294 ? -19.846 -3.718 14.536 1.00 91.81 294 THR A O 1
ATOM 2341 N N . SER A 1 295 ? -20.153 -4.574 12.478 1.00 93.50 295 SER A N 1
ATOM 2342 C CA . SER A 1 295 ? -21.609 -4.775 12.562 1.00 93.50 295 SER A CA 1
ATOM 2343 C C . SER A 1 295 ? -22.036 -6.083 13.255 1.00 93.50 295 SER A C 1
ATOM 2345 O O . SER A 1 295 ? -23.218 -6.432 13.243 1.00 93.50 295 SER A O 1
ATOM 2347 N N . GLY A 1 296 ? -21.103 -6.832 13.856 1.00 94.12 296 GLY A N 1
ATOM 2348 C CA . GLY A 1 296 ? -21.382 -8.076 14.586 1.00 94.12 296 GLY A CA 1
ATOM 2349 C C . GLY A 1 296 ? -21.704 -9.285 13.697 1.00 94.12 296 GLY A C 1
ATOM 2350 O O . GLY A 1 296 ? -22.094 -10.340 14.196 1.00 94.12 296 GLY A O 1
ATOM 2351 N N . ARG A 1 297 ? -21.533 -9.162 12.377 1.00 97.44 297 ARG A N 1
ATOM 2352 C CA . ARG A 1 297 ? -21.715 -10.237 11.389 1.00 97.44 297 ARG A CA 1
ATOM 2353 C C . ARG A 1 297 ? -20.411 -11.030 11.237 1.00 97.44 297 ARG A C 1
ATOM 2355 O O . ARG A 1 297 ? -19.821 -11.093 10.161 1.00 97.44 297 ARG A O 1
ATOM 2362 N N . PHE A 1 298 ? -19.933 -11.618 12.334 1.00 97.56 298 PHE A N 1
ATOM 2363 C CA . PHE A 1 298 ? -18.599 -12.231 12.410 1.00 97.56 298 PHE A CA 1
ATOM 2364 C C . PHE A 1 298 ? -18.397 -13.409 11.449 1.00 97.56 298 PHE A C 1
ATOM 2366 O O . PHE A 1 298 ? -17.351 -13.493 10.810 1.00 97.56 298 PHE A O 1
ATOM 2373 N N . ASP A 1 299 ? -19.396 -14.281 11.291 1.00 98.19 299 ASP A N 1
ATOM 2374 C CA . ASP A 1 299 ? -19.328 -15.388 10.328 1.00 98.19 299 ASP A CA 1
ATOM 2375 C C . ASP A 1 299 ? -19.192 -14.881 8.885 1.00 98.19 299 ASP A C 1
ATOM 2377 O O . ASP A 1 299 ? -18.441 -15.446 8.092 1.00 98.19 299 ASP A O 1
ATOM 2381 N N . ASP A 1 300 ? -19.887 -13.793 8.538 1.00 98.19 300 ASP A N 1
ATOM 2382 C CA . ASP A 1 300 ? -19.800 -13.190 7.207 1.00 98.19 300 ASP A CA 1
ATOM 2383 C C . ASP A 1 300 ? -18.413 -12.578 6.984 1.00 98.19 300 ASP A C 1
ATOM 2385 O O . ASP A 1 300 ? -17.807 -12.809 5.938 1.00 98.19 300 ASP A O 1
ATOM 2389 N N . ALA A 1 301 ? -17.872 -11.884 7.992 1.00 98.12 301 ALA A N 1
ATOM 2390 C CA . ALA A 1 301 ? -16.510 -11.358 7.962 1.00 98.12 301 ALA A CA 1
ATOM 2391 C C . ALA A 1 301 ? -15.476 -12.467 7.714 1.00 98.12 301 ALA A C 1
ATOM 2393 O O . ALA A 1 301 ? -14.628 -12.323 6.836 1.00 98.12 301 ALA A O 1
ATOM 2394 N N . LEU A 1 302 ? -15.569 -13.592 8.434 1.00 98.44 302 LEU A N 1
ATOM 2395 C CA . LEU A 1 302 ? -14.661 -14.731 8.260 1.00 98.44 302 LEU A CA 1
ATOM 2396 C C . LEU A 1 302 ? -14.762 -15.341 6.861 1.00 98.44 302 LEU A C 1
ATOM 2398 O O . LEU A 1 302 ? -13.732 -15.601 6.249 1.00 98.44 302 LEU A O 1
ATOM 2402 N N . ARG A 1 303 ? -15.973 -15.490 6.309 1.00 97.62 303 ARG A N 1
ATOM 2403 C CA . ARG A 1 303 ? -16.138 -15.979 4.930 1.00 97.62 303 ARG A CA 1
ATOM 2404 C C . ARG A 1 303 ? -15.481 -15.057 3.905 1.00 97.62 303 ARG A C 1
ATOM 2406 O O . ARG A 1 303 ? -14.857 -15.551 2.971 1.00 97.62 303 ARG A O 1
ATOM 2413 N N . ILE A 1 304 ? -15.615 -13.739 4.058 1.00 97.88 304 ILE A N 1
ATOM 2414 C CA . ILE A 1 304 ? -14.956 -12.782 3.157 1.00 97.88 304 ILE A CA 1
ATOM 2415 C C . ILE A 1 304 ? -13.430 -12.826 3.317 1.00 97.88 304 ILE A C 1
ATOM 2417 O O . ILE A 1 304 ? -12.712 -12.769 2.322 1.00 97.88 304 ILE A O 1
ATOM 2421 N N . LEU A 1 305 ? -12.923 -12.974 4.542 1.00 97.56 305 LEU A N 1
ATOM 2422 C CA . LEU A 1 305 ? -11.485 -13.113 4.797 1.00 97.56 305 LEU A CA 1
ATOM 2423 C C . LEU A 1 305 ? -10.913 -14.393 4.174 1.00 97.56 305 LEU A C 1
ATOM 2425 O O . LEU A 1 305 ? -9.845 -14.341 3.565 1.00 97.56 305 LEU A O 1
ATOM 2429 N N . ASP A 1 306 ? -11.636 -15.509 4.255 1.00 96.31 306 ASP A N 1
ATOM 2430 C CA . ASP A 1 306 ? -11.252 -16.758 3.592 1.00 96.31 306 ASP A CA 1
ATOM 2431 C C . ASP A 1 306 ? -11.207 -16.579 2.058 1.00 96.31 306 ASP A C 1
ATOM 2433 O O . ASP A 1 306 ? -10.269 -17.043 1.410 1.00 96.31 306 ASP A O 1
ATOM 2437 N N . LEU A 1 307 ? -12.167 -15.848 1.466 1.00 94.88 307 LEU A N 1
ATOM 2438 C CA . LEU A 1 307 ? -12.148 -15.498 0.034 1.00 94.88 307 LEU A CA 1
ATOM 2439 C C . LEU A 1 307 ? -10.951 -14.615 -0.344 1.00 94.88 307 LEU A C 1
ATOM 2441 O O . LEU A 1 307 ? -10.404 -14.761 -1.434 1.00 94.88 307 LEU A O 1
ATOM 2445 N N . ALA A 1 308 ? -10.519 -13.738 0.563 1.00 94.69 308 ALA A N 1
ATOM 2446 C CA . ALA A 1 308 ? -9.317 -12.923 0.411 1.00 94.69 308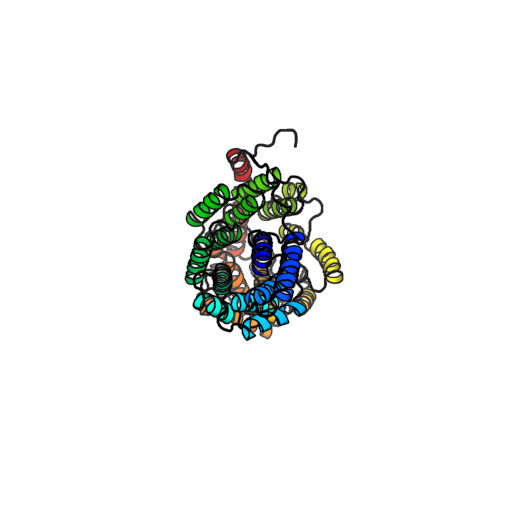 ALA A CA 1
ATOM 2447 C C . ALA A 1 308 ? -8.003 -13.708 0.638 1.00 94.69 308 ALA A C 1
ATOM 2449 O O . ALA A 1 308 ? -6.924 -13.119 0.575 1.00 94.69 308 ALA A O 1
ATOM 2450 N N . GLY A 1 309 ? -8.067 -15.021 0.901 1.00 94.12 309 GLY A N 1
ATOM 2451 C CA . GLY A 1 309 ? -6.893 -15.874 1.108 1.00 94.12 309 GLY A CA 1
ATOM 2452 C C . GLY A 1 309 ? -6.240 -15.720 2.484 1.00 94.12 309 GLY A C 1
ATOM 2453 O O . GLY A 1 309 ? -5.050 -15.999 2.644 1.00 94.12 309 GLY A O 1
ATOM 2454 N N . MET A 1 310 ? -6.988 -15.247 3.481 1.00 95.50 310 MET A N 1
ATOM 2455 C CA . MET A 1 310 ? -6.492 -15.079 4.846 1.00 95.50 310 MET A CA 1
ATOM 2456 C C . MET A 1 310 ? -6.534 -16.409 5.625 1.00 95.50 310 MET A C 1
ATOM 2458 O O . MET A 1 310 ? -7.448 -17.205 5.426 1.00 95.50 310 MET A O 1
ATOM 2462 N N . PRO A 1 311 ? -5.575 -16.665 6.538 1.00 93.50 311 PRO A N 1
ATOM 2463 C CA . PRO A 1 311 ? -4.477 -15.784 6.936 1.00 93.50 311 PRO A CA 1
ATOM 2464 C C . PRO A 1 311 ? -3.209 -15.933 6.075 1.00 93.50 311 PRO A C 1
ATOM 2466 O O . PRO A 1 311 ? -2.284 -15.139 6.238 1.00 93.50 311 PRO A O 1
ATOM 2469 N N . ASP A 1 312 ? -3.151 -16.914 5.169 1.00 91.25 312 ASP A N 1
ATOM 2470 C CA . ASP A 1 312 ? -1.940 -17.276 4.416 1.00 91.25 312 ASP A CA 1
ATOM 2471 C C . ASP A 1 312 ? -1.357 -16.095 3.623 1.00 91.25 312 ASP A C 1
ATOM 2473 O O . ASP A 1 312 ? -0.143 -15.874 3.639 1.00 91.25 312 ASP A O 1
ATOM 2477 N N . ALA A 1 313 ? -2.213 -15.269 3.012 1.00 88.06 313 ALA A N 1
ATOM 2478 C CA . ALA A 1 313 ? -1.801 -14.063 2.291 1.00 88.06 313 ALA A CA 1
ATOM 2479 C C . ALA A 1 313 ? -0.935 -13.122 3.153 1.00 88.06 313 ALA A C 1
ATOM 2481 O O . ALA A 1 313 ? 0.098 -12.624 2.695 1.00 88.06 313 ALA A O 1
ATOM 2482 N N . ALA A 1 314 ? -1.303 -12.948 4.424 1.00 86.19 314 ALA A N 1
ATOM 2483 C CA . ALA A 1 314 ? -0.618 -12.074 5.374 1.00 86.19 314 ALA A CA 1
ATOM 2484 C C . ALA A 1 314 ? 0.650 -12.694 5.990 1.00 86.19 314 ALA A C 1
ATOM 2486 O O . ALA A 1 314 ? 1.439 -11.999 6.643 1.00 86.19 314 ALA A O 1
ATOM 2487 N N . MET A 1 315 ? 0.865 -13.997 5.788 1.00 85.19 315 MET A N 1
ATOM 2488 C CA . MET A 1 315 ? 2.071 -14.698 6.231 1.00 85.19 315 MET A CA 1
ATOM 2489 C C . MET A 1 315 ? 3.205 -14.652 5.195 1.00 85.19 315 MET A C 1
ATOM 2491 O O . MET A 1 315 ? 4.354 -14.892 5.579 1.00 85.19 315 MET A O 1
ATOM 2495 N N . SER A 1 316 ? 2.902 -14.300 3.939 1.00 85.06 316 SER A N 1
ATOM 2496 C CA . SER A 1 316 ? 3.848 -14.227 2.814 1.00 85.06 316 SER A CA 1
ATOM 2497 C C . SER A 1 316 ? 4.933 -13.141 2.956 1.00 85.06 316 SER A C 1
ATOM 2499 O O . SER A 1 316 ? 4.782 -12.177 3.711 1.00 85.06 316 SER A O 1
ATOM 2501 N N . GLU A 1 317 ? 6.030 -13.268 2.191 1.00 80.62 317 GLU A N 1
ATOM 2502 C CA . GLU A 1 317 ? 7.095 -12.247 2.108 1.00 80.62 317 GLU A CA 1
ATOM 2503 C C . GLU A 1 317 ? 6.609 -10.913 1.509 1.00 80.62 317 GLU A C 1
ATOM 2505 O O . GLU A 1 317 ? 7.214 -9.874 1.765 1.00 80.62 317 GLU A O 1
ATOM 2510 N N . SER A 1 318 ? 5.512 -10.926 0.744 1.00 81.69 318 SER A N 1
ATOM 2511 C CA . SER A 1 318 ? 4.921 -9.762 0.066 1.00 81.69 318 SER A CA 1
ATOM 2512 C C . SER A 1 318 ? 3.638 -9.257 0.747 1.00 81.69 318 SER A C 1
ATOM 2514 O O . SER A 1 318 ? 2.825 -8.586 0.105 1.00 81.69 318 SER A O 1
ATOM 2516 N N . ARG A 1 319 ? 3.440 -9.568 2.043 1.00 84.44 319 ARG A N 1
ATOM 2517 C CA . ARG A 1 319 ? 2.258 -9.146 2.819 1.00 84.44 319 ARG A CA 1
ATOM 2518 C C . ARG A 1 319 ? 2.002 -7.644 2.694 1.00 84.44 319 ARG A C 1
ATOM 2520 O O . ARG A 1 319 ? 2.918 -6.827 2.806 1.00 84.44 319 ARG A O 1
ATOM 2527 N N . ARG A 1 320 ? 0.736 -7.267 2.524 1.00 83.25 320 ARG A N 1
ATOM 2528 C CA . ARG A 1 320 ? 0.317 -5.858 2.461 1.00 83.25 320 ARG A CA 1
ATOM 2529 C C . ARG A 1 320 ? -0.129 -5.354 3.827 1.00 83.25 320 ARG A C 1
ATOM 2531 O O . ARG A 1 320 ? -0.626 -6.114 4.651 1.00 83.25 320 ARG A O 1
ATOM 2538 N N . ALA A 1 321 ? -0.032 -4.043 4.052 1.00 79.06 321 ALA A N 1
ATOM 2539 C CA . ALA A 1 321 ? -0.517 -3.430 5.289 1.00 79.06 321 ALA A CA 1
ATOM 2540 C C . ALA A 1 321 ? -2.010 -3.722 5.544 1.00 79.06 321 ALA A C 1
ATOM 2542 O O . ALA A 1 321 ? -2.388 -3.995 6.680 1.00 79.06 321 ALA A O 1
ATOM 2543 N N . SER A 1 322 ? -2.858 -3.717 4.508 1.00 83.56 322 SER A N 1
ATOM 2544 C CA . SER A 1 322 ? -4.282 -4.071 4.626 1.00 83.56 322 SER A CA 1
ATOM 2545 C C . SER A 1 322 ? -4.491 -5.506 5.126 1.00 83.56 322 SER A C 1
ATOM 2547 O O . SER A 1 322 ? -5.371 -5.744 5.947 1.00 83.56 322 SER A O 1
ATOM 2549 N N . GLU A 1 323 ? -3.631 -6.445 4.728 1.00 89.44 323 GLU A N 1
ATOM 2550 C CA . GLU A 1 323 ? -3.678 -7.845 5.171 1.00 89.44 323 GLU A CA 1
ATOM 2551 C C . GLU A 1 323 ? -3.282 -7.995 6.641 1.00 89.44 323 GLU A C 1
ATOM 2553 O O . GLU A 1 323 ? -3.889 -8.778 7.365 1.00 89.44 323 GLU A O 1
ATOM 2558 N N . VAL A 1 324 ? -2.339 -7.186 7.130 1.00 83.94 324 VAL A N 1
ATOM 2559 C CA . VAL A 1 324 ? -2.008 -7.146 8.566 1.00 83.94 324 VAL A CA 1
ATOM 2560 C C . VAL A 1 324 ? -3.221 -6.731 9.399 1.00 83.94 324 VAL A C 1
ATOM 2562 O O . VAL A 1 324 ? -3.541 -7.369 10.401 1.00 83.94 324 VAL A O 1
ATOM 2565 N N . HIS A 1 325 ? -3.937 -5.692 8.965 1.00 85.75 325 HIS A N 1
ATOM 2566 C CA . HIS A 1 325 ? -5.162 -5.253 9.637 1.00 85.75 325 HIS A CA 1
ATOM 2567 C C . HIS A 1 325 ? -6.281 -6.295 9.521 1.00 85.75 325 HIS A C 1
ATOM 2569 O O . HIS A 1 325 ? -7.018 -6.527 10.479 1.00 85.75 325 HIS A O 1
ATOM 2575 N N . ALA A 1 326 ? -6.379 -6.974 8.379 1.00 92.50 326 ALA A N 1
ATOM 2576 C CA . ALA A 1 326 ? -7.334 -8.053 8.176 1.00 92.50 326 ALA A CA 1
ATOM 2577 C C . ALA A 1 326 ? -7.085 -9.248 9.110 1.00 92.50 326 ALA A C 1
ATOM 2579 O O . ALA A 1 326 ? -8.049 -9.854 9.574 1.00 92.50 326 ALA A O 1
ATOM 2580 N N . MET A 1 327 ? -5.828 -9.559 9.456 1.00 92.00 327 MET A N 1
ATOM 2581 C CA . MET A 1 327 ? -5.527 -10.558 10.492 1.00 92.00 327 MET A CA 1
ATOM 2582 C C . MET A 1 327 ? -6.073 -10.145 11.863 1.00 92.00 327 MET A C 1
ATOM 2584 O O . MET A 1 327 ? -6.624 -10.992 12.565 1.00 92.00 327 MET A O 1
ATOM 2588 N N . MET A 1 328 ? -5.988 -8.859 12.233 1.00 91.75 328 MET A N 1
ATOM 2589 C CA . MET A 1 328 ? -6.601 -8.365 13.475 1.00 91.75 328 MET A CA 1
ATOM 2590 C C . MET A 1 328 ? -8.118 -8.571 13.452 1.00 91.75 328 MET A C 1
ATOM 2592 O O . MET A 1 328 ? -8.693 -9.077 14.415 1.00 91.75 328 MET A O 1
ATOM 2596 N N . THR A 1 329 ? -8.763 -8.220 12.336 1.00 95.31 329 THR A N 1
ATOM 2597 C CA . THR A 1 329 ? -10.205 -8.420 12.139 1.00 95.31 329 THR A CA 1
ATOM 2598 C C . THR A 1 329 ? -10.578 -9.902 12.206 1.00 95.31 329 THR A C 1
ATOM 2600 O O . THR A 1 329 ? -11.566 -10.252 12.8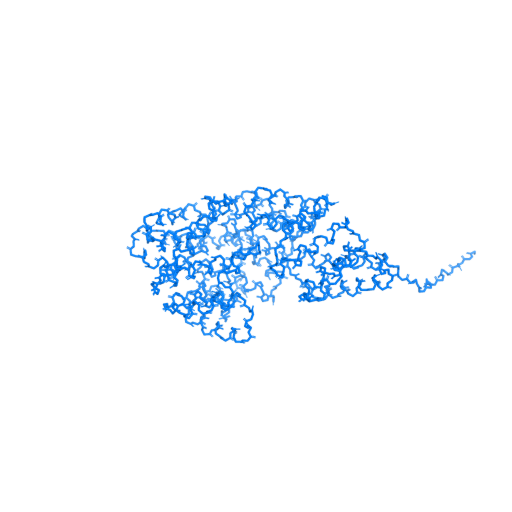52 1.00 95.31 329 THR A O 1
ATOM 2603 N N . MET A 1 330 ? -9.768 -10.788 11.618 1.00 97.38 330 MET A N 1
ATOM 2604 C CA . MET A 1 330 ? -9.958 -12.237 11.689 1.00 97.38 330 MET A CA 1
ATOM 2605 C C . MET A 1 330 ? -9.857 -12.748 13.128 1.00 97.38 330 MET A C 1
ATOM 2607 O O . MET A 1 330 ? -10.743 -13.468 13.582 1.00 97.38 330 MET A O 1
ATOM 2611 N N . ALA A 1 331 ? -8.814 -12.349 13.863 1.00 96.56 331 ALA A N 1
ATOM 2612 C CA . ALA A 1 331 ? -8.623 -12.737 15.258 1.00 96.56 331 ALA A CA 1
ATOM 2613 C C . ALA A 1 331 ? -9.792 -12.267 16.135 1.00 96.56 331 ALA A C 1
ATOM 2615 O O . ALA A 1 331 ? -10.323 -13.053 16.916 1.00 96.56 331 ALA A O 1
ATOM 2616 N N . GLY A 1 332 ? -10.235 -11.018 15.955 1.00 95.00 332 GLY A N 1
ATOM 2617 C CA . GLY A 1 332 ? -11.394 -10.467 16.656 1.00 95.00 332 GLY A CA 1
ATOM 2618 C C . GLY A 1 332 ? -12.703 -11.190 16.322 1.00 95.00 332 GLY A C 1
ATOM 2619 O O . GLY A 1 332 ? -13.488 -11.462 17.224 1.00 95.00 332 GLY A O 1
ATOM 2620 N N . ALA A 1 333 ? -12.936 -11.547 15.052 1.00 97.00 333 ALA A N 1
ATOM 2621 C CA . ALA A 1 333 ? -14.109 -12.330 14.648 1.00 97.00 333 ALA A CA 1
ATOM 2622 C C . ALA A 1 333 ? -14.111 -13.736 15.268 1.00 97.00 333 ALA A C 1
ATOM 2624 O O . ALA A 1 333 ? -15.129 -14.155 15.814 1.00 97.00 333 ALA A O 1
ATOM 2625 N N . LEU A 1 334 ? -12.979 -14.449 15.193 1.00 97.81 334 LEU A N 1
ATOM 2626 C CA . LEU A 1 334 ? -12.818 -15.790 15.769 1.00 97.81 334 LEU A CA 1
ATOM 2627 C C . LEU A 1 334 ? -13.064 -15.774 17.279 1.00 97.81 334 LEU A C 1
ATOM 2629 O O . LEU A 1 334 ? -13.782 -16.626 17.802 1.00 97.81 334 LEU A O 1
ATOM 2633 N N . ASP A 1 335 ? -12.511 -14.773 17.964 1.00 96.69 335 ASP A N 1
ATOM 2634 C CA . ASP A 1 335 ? -12.724 -14.579 19.393 1.00 96.69 335 ASP A CA 1
ATOM 2635 C C . ASP A 1 335 ? -14.208 -14.355 19.722 1.00 96.69 335 ASP A C 1
ATOM 2637 O O . ASP A 1 335 ? -14.769 -15.020 20.595 1.00 96.69 335 ASP A O 1
ATOM 2641 N N . ALA A 1 336 ? -14.872 -13.476 18.965 1.00 95.06 336 ALA A N 1
ATOM 2642 C CA . ALA A 1 336 ? -16.270 -13.119 19.182 1.00 95.06 336 ALA A CA 1
ATOM 2643 C C . ALA A 1 336 ? -17.245 -14.295 18.988 1.00 95.06 336 ALA A C 1
ATOM 2645 O O . ALA A 1 336 ? -18.259 -14.364 19.685 1.00 95.06 336 ALA A O 1
ATOM 2646 N N . ILE A 1 337 ? -16.940 -15.243 18.092 1.00 96.62 337 ILE A N 1
ATOM 2647 C CA . ILE A 1 337 ? -17.740 -16.470 17.910 1.00 96.62 337 ILE A CA 1
ATOM 2648 C C . ILE A 1 337 ? -17.340 -17.609 18.865 1.00 96.62 337 ILE A C 1
ATOM 2650 O O . ILE A 1 337 ? -17.961 -18.672 18.852 1.00 96.62 337 ILE A O 1
ATOM 2654 N N . GLY A 1 338 ? -16.318 -17.407 19.702 1.00 96.06 338 GLY A N 1
ATOM 2655 C CA . GLY A 1 338 ? -15.837 -18.393 20.670 1.00 96.06 338 GLY A CA 1
ATOM 2656 C C . GLY A 1 338 ? -14.875 -19.446 20.108 1.00 96.06 338 GLY A C 1
ATOM 2657 O O . GLY A 1 338 ? -14.582 -20.419 20.806 1.00 96.06 338 GLY A O 1
ATOM 2658 N N . ASP A 1 339 ? -14.344 -19.262 18.895 1.00 97.62 339 ASP A N 1
ATOM 2659 C CA . ASP A 1 339 ? -13.292 -20.105 18.302 1.00 97.62 339 ASP A CA 1
ATOM 2660 C C . ASP A 1 339 ? -11.915 -19.731 18.884 1.00 97.62 339 ASP A C 1
ATOM 2662 O O . ASP A 1 339 ? -11.009 -19.229 18.211 1.00 97.62 339 ASP A O 1
ATOM 2666 N N . LYS A 1 340 ? -11.782 -19.938 20.199 1.00 96.56 340 LYS A N 1
ATOM 2667 C CA . LYS A 1 340 ? -10.614 -19.524 20.987 1.00 96.56 340 LYS A CA 1
ATOM 2668 C C . LYS A 1 340 ? -9.319 -20.184 20.538 1.00 96.56 340 LYS A C 1
ATOM 2670 O O . LYS A 1 340 ? -8.276 -19.547 20.571 1.00 96.56 340 LYS A O 1
ATOM 2675 N N . GLU A 1 341 ? -9.373 -21.436 20.090 1.00 97.62 341 GLU A N 1
ATOM 2676 C CA . GLU A 1 341 ? -8.181 -22.152 19.630 1.00 97.62 341 GLU A CA 1
ATOM 2677 C C . GLU A 1 341 ? -7.532 -21.440 18.437 1.00 97.62 341 GLU A C 1
ATOM 2679 O O . GLU A 1 341 ? -6.327 -21.174 18.451 1.00 97.62 341 GLU A O 1
ATOM 2684 N N . ARG A 1 342 ? -8.330 -21.082 17.422 1.00 97.06 342 ARG A N 1
ATOM 2685 C CA . ARG A 1 342 ? -7.824 -20.385 16.234 1.00 97.06 342 ARG A CA 1
ATOM 2686 C C . ARG A 1 342 ? -7.489 -18.927 16.525 1.00 97.06 342 ARG A C 1
ATOM 2688 O O . ARG A 1 342 ? -6.465 -18.450 16.034 1.00 97.06 342 ARG A O 1
ATOM 2695 N N . ALA A 1 343 ? -8.295 -18.244 17.338 1.00 97.38 343 ALA A N 1
ATOM 2696 C CA . ALA A 1 343 ? -8.031 -16.864 17.745 1.00 97.38 343 ALA A CA 1
ATOM 2697 C C . ALA A 1 343 ? -6.683 -16.739 18.482 1.00 97.38 343 ALA A C 1
ATOM 2699 O O . ALA A 1 343 ? -5.832 -15.934 18.095 1.00 97.38 343 ALA A O 1
ATOM 2700 N N . ASP A 1 344 ? -6.445 -17.593 19.483 1.00 97.50 344 ASP A N 1
ATOM 2701 C CA . ASP A 1 344 ? -5.217 -17.587 20.278 1.00 97.50 344 ASP A CA 1
ATOM 2702 C C . ASP A 1 344 ? -4.000 -17.993 19.438 1.00 97.50 344 ASP A C 1
ATOM 2704 O O . ASP A 1 344 ? -2.917 -17.422 19.597 1.00 97.50 344 ASP A O 1
ATOM 2708 N N . ALA A 1 345 ? -4.145 -18.969 18.535 1.00 95.88 345 ALA A N 1
ATOM 2709 C CA . ALA A 1 345 ? -3.065 -19.372 17.635 1.00 95.88 345 ALA A CA 1
ATOM 2710 C C . ALA A 1 345 ? -2.621 -18.211 16.729 1.00 95.88 345 ALA A C 1
ATOM 2712 O O . ALA A 1 345 ? -1.419 -17.963 16.595 1.00 95.88 345 ALA A O 1
ATOM 2713 N N . LEU A 1 346 ? -3.583 -17.477 16.159 1.00 94.50 346 LEU A N 1
ATOM 2714 C CA . LEU A 1 346 ? -3.328 -16.326 15.296 1.00 94.50 346 LEU A CA 1
ATOM 2715 C C . LEU A 1 346 ? -2.677 -15.170 16.069 1.00 94.50 346 LEU A C 1
ATOM 2717 O O . LEU A 1 346 ? -1.649 -14.645 15.641 1.00 94.50 346 LEU A O 1
ATOM 2721 N N . ALA A 1 347 ? -3.217 -14.834 17.244 1.00 94.00 347 ALA A N 1
ATOM 2722 C CA . ALA A 1 347 ? -2.671 -13.790 18.107 1.00 94.00 347 ALA A CA 1
ATOM 2723 C C . ALA A 1 347 ? -1.228 -14.102 18.540 1.00 94.00 347 ALA A C 1
ATOM 2725 O O . ALA A 1 347 ? -0.334 -13.271 18.400 1.00 94.00 347 ALA A O 1
ATOM 2726 N N . ASN A 1 348 ? -0.957 -15.327 19.003 1.00 93.12 348 ASN A N 1
ATOM 2727 C CA . ASN A 1 348 ? 0.394 -15.724 19.406 1.00 93.12 348 ASN A CA 1
ATOM 2728 C C . ASN A 1 348 ? 1.387 -15.749 18.234 1.00 93.12 348 ASN A C 1
ATOM 2730 O O . ASN A 1 348 ? 2.573 -15.473 18.437 1.00 93.12 348 ASN A O 1
ATOM 2734 N N . TYR A 1 349 ? 0.933 -16.094 17.023 1.00 89.94 349 TYR A N 1
ATOM 2735 C CA . TYR A 1 349 ? 1.767 -16.045 15.823 1.00 89.94 349 TYR A CA 1
ATOM 2736 C C . TYR A 1 349 ? 2.247 -14.616 15.544 1.00 89.94 349 TYR A C 1
ATOM 2738 O O . TYR A 1 349 ? 3.457 -14.402 15.432 1.00 89.94 349 TYR A O 1
ATOM 2746 N N . GLU A 1 350 ? 1.332 -13.645 15.499 1.00 86.38 350 GLU A N 1
ATOM 2747 C CA . GLU A 1 350 ? 1.675 -12.251 15.193 1.00 86.38 350 GLU A CA 1
ATOM 2748 C C . GLU A 1 350 ? 2.510 -11.608 16.309 1.00 86.38 350 GLU A C 1
ATOM 2750 O O . GLU A 1 350 ? 3.560 -11.042 16.013 1.00 86.38 350 GLU A O 1
ATOM 2755 N N . LEU A 1 351 ? 2.154 -11.802 17.587 1.00 85.94 351 LEU A N 1
ATOM 2756 C CA . LEU A 1 351 ? 2.952 -11.296 18.718 1.00 85.94 351 LEU A CA 1
ATOM 2757 C C . LEU A 1 351 ? 4.399 -11.821 18.678 1.00 85.94 351 LEU A C 1
ATOM 2759 O O . LEU A 1 351 ? 5.366 -11.087 18.889 1.00 85.94 351 LEU A O 1
ATOM 2763 N N . LYS A 1 352 ? 4.581 -13.112 18.371 1.00 83.00 352 LYS A N 1
ATOM 2764 C CA . LYS A 1 352 ? 5.917 -13.712 18.251 1.00 83.00 352 LYS A CA 1
ATOM 2765 C C . LYS A 1 352 ? 6.678 -13.181 17.039 1.00 83.00 352 LYS A C 1
ATOM 2767 O O . LYS A 1 352 ? 7.902 -13.059 17.113 1.00 83.00 352 LYS A O 1
ATOM 2772 N N . ARG A 1 353 ? 5.992 -12.934 15.922 1.00 74.56 353 ARG A N 1
ATOM 2773 C CA . ARG A 1 353 ? 6.591 -12.400 14.694 1.00 74.56 353 ARG A CA 1
ATOM 2774 C C . ARG A 1 353 ? 7.078 -10.971 14.920 1.00 74.56 353 ARG A C 1
ATOM 2776 O O . ARG A 1 353 ? 8.256 -10.712 14.680 1.00 74.56 353 ARG A O 1
ATOM 2783 N N . ASN A 1 354 ? 6.235 -10.115 15.490 1.00 66.06 354 ASN A N 1
ATOM 2784 C CA . ASN A 1 354 ? 6.586 -8.740 15.839 1.00 66.06 354 ASN A CA 1
ATOM 2785 C C . ASN A 1 354 ? 7.792 -8.689 16.795 1.00 66.06 354 ASN A C 1
ATOM 2787 O O . ASN A 1 354 ? 8.718 -7.910 16.580 1.00 66.06 354 ASN A O 1
ATOM 2791 N N . TYR A 1 355 ? 7.859 -9.605 17.773 1.00 55.06 355 TYR A N 1
ATOM 2792 C CA . TYR A 1 355 ? 9.003 -9.717 18.688 1.00 55.06 355 TYR A CA 1
ATOM 2793 C C . TYR A 1 355 ? 10.295 -10.240 18.025 1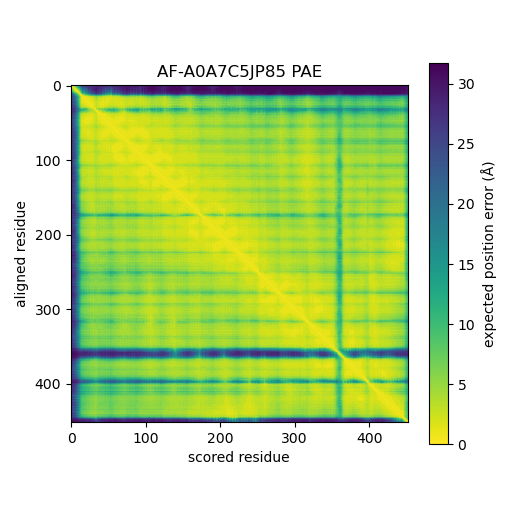.00 55.06 355 TYR A C 1
ATOM 2795 O O . TYR A 1 355 ? 11.394 -9.817 18.379 1.00 55.06 355 TYR A O 1
ATOM 2803 N N . LYS A 1 356 ? 10.199 -11.193 17.084 1.00 48.25 356 LYS A N 1
ATOM 2804 C CA . LYS A 1 356 ? 11.364 -11.874 16.480 1.00 48.25 356 LYS A CA 1
ATOM 2805 C C . LYS A 1 356 ? 12.154 -11.025 15.497 1.00 48.25 356 LYS A C 1
ATOM 2807 O O . LYS A 1 356 ? 13.368 -11.180 15.435 1.00 48.25 356 LYS A O 1
ATOM 2812 N N . PHE A 1 357 ? 11.477 -10.196 14.722 1.00 46.94 357 PHE A N 1
ATOM 2813 C CA . PHE A 1 357 ? 12.115 -9.374 13.696 1.00 46.94 357 PHE A CA 1
ATOM 2814 C C . PHE A 1 357 ? 12.500 -7.989 14.237 1.00 46.94 357 PHE A C 1
ATOM 2816 O O . PHE A 1 357 ? 12.726 -7.068 13.463 1.00 46.94 357 PHE A O 1
ATOM 2823 N N . GLY A 1 358 ? 12.535 -7.829 15.573 1.00 41.50 358 GLY A N 1
ATOM 2824 C CA . GLY A 1 358 ? 12.821 -6.550 16.227 1.00 41.50 358 GLY A CA 1
ATOM 2825 C C . GLY A 1 358 ? 11.973 -5.415 15.657 1.00 41.50 358 GLY A C 1
ATOM 2826 O O . GLY A 1 358 ? 12.473 -4.298 15.543 1.00 41.50 358 GLY A O 1
ATOM 2827 N N . VAL A 1 359 ? 10.748 -5.731 15.202 1.00 35.94 359 VAL A N 1
ATOM 2828 C CA . VAL A 1 359 ? 10.142 -4.990 14.102 1.00 35.94 359 VAL A CA 1
ATOM 2829 C C . VAL A 1 359 ? 9.821 -3.603 14.527 1.00 35.94 359 VAL A C 1
ATOM 2831 O O . VAL A 1 359 ? 8.917 -3.310 15.306 1.00 35.94 359 VAL A O 1
ATOM 2834 N N . VAL A 1 360 ? 10.529 -2.760 13.824 1.00 40.56 360 VAL A N 1
ATOM 2835 C CA . VAL A 1 360 ? 10.271 -1.378 13.628 1.00 40.56 360 VAL A CA 1
ATOM 2836 C C . VAL A 1 360 ? 9.026 -1.207 12.726 1.00 40.56 360 VAL A C 1
ATOM 2838 O O . VAL A 1 360 ? 9.054 -0.681 11.626 1.00 40.56 360 VAL A O 1
ATOM 2841 N N . ILE A 1 361 ? 7.872 -1.628 13.232 1.00 41.78 361 ILE A N 1
ATOM 2842 C CA . ILE A 1 361 ? 6.866 -0.637 13.553 1.00 41.78 361 ILE A CA 1
ATOM 2843 C C . ILE A 1 361 ? 7.237 -0.292 14.999 1.00 41.78 361 ILE A C 1
ATOM 2845 O O . ILE A 1 361 ? 6.678 -0.888 15.909 1.00 41.78 361 ILE A O 1
ATOM 2849 N N . GLY A 1 362 ? 8.299 0.501 15.208 1.00 33.25 362 GLY A N 1
ATOM 2850 C CA . GLY A 1 362 ? 9.085 0.425 16.452 1.00 33.25 362 GLY A CA 1
ATOM 2851 C C . GLY A 1 362 ? 8.262 0.696 17.705 1.00 33.25 362 GLY A C 1
ATOM 2852 O O . GLY A 1 362 ? 7.082 1.031 17.624 1.00 33.25 362 GLY A O 1
ATOM 2853 N N . GLU A 1 363 ? 8.904 0.731 18.871 1.00 33.81 363 GLU A N 1
ATOM 2854 C CA . GLU A 1 363 ? 8.287 1.342 20.062 1.00 33.81 363 GLU A CA 1
ATOM 2855 C C . GLU A 1 363 ? 7.672 2.744 19.762 1.00 33.81 363 GLU A C 1
ATOM 2857 O O . GLU A 1 363 ? 6.838 3.222 20.525 1.00 33.81 363 GLU A O 1
ATOM 2862 N N . GLY A 1 364 ? 7.989 3.368 18.609 1.00 41.19 364 GLY A N 1
ATOM 2863 C CA . GLY A 1 364 ? 7.362 4.576 18.063 1.00 41.19 364 GLY A CA 1
ATOM 2864 C C . GLY A 1 364 ? 6.538 4.512 16.755 1.00 41.19 364 GLY A C 1
ATOM 2865 O O . GLY A 1 364 ? 6.161 5.594 16.309 1.00 41.19 364 GLY A O 1
ATOM 2866 N N . SER A 1 365 ? 6.225 3.372 16.111 1.00 55.47 365 SER A N 1
ATOM 2867 C CA . SER A 1 365 ? 5.326 3.413 14.928 1.00 55.47 365 SER A CA 1
ATOM 2868 C C . SER A 1 365 ? 3.865 3.087 15.258 1.00 55.47 365 SER A C 1
ATOM 2870 O O . SER A 1 365 ? 3.531 2.314 16.146 1.00 55.47 365 SER A O 1
ATOM 2872 N N . ARG A 1 366 ? 2.957 3.788 14.577 1.00 62.16 366 ARG A N 1
ATOM 2873 C CA . ARG A 1 366 ? 1.598 4.093 15.058 1.00 62.16 366 ARG A CA 1
ATOM 2874 C C . ARG A 1 366 ? 0.644 2.905 15.034 1.00 62.16 366 ARG A C 1
ATOM 2876 O O . ARG A 1 366 ? -0.289 2.862 15.828 1.00 62.16 366 ARG A O 1
ATOM 2883 N N . PHE A 1 367 ? 0.887 1.945 14.146 1.00 69.94 367 PHE A N 1
ATOM 2884 C CA . PHE A 1 367 ? 0.022 0.781 13.972 1.00 69.94 367 PHE A CA 1
ATOM 2885 C C . PHE A 1 367 ? 0.377 -0.385 14.901 1.00 69.94 367 PHE A C 1
ATOM 2887 O O . PHE A 1 367 ? -0.510 -1.172 15.216 1.00 69.94 367 PHE A O 1
ATOM 2894 N N . SER A 1 368 ? 1.616 -0.489 15.399 1.00 74.69 368 SER A N 1
ATOM 2895 C CA . SER A 1 368 ? 2.035 -1.635 16.225 1.00 74.69 368 SER A CA 1
ATOM 2896 C C . SER A 1 368 ? 1.307 -1.613 17.541 1.00 74.69 368 SER A C 1
ATOM 2898 O O . SER A 1 368 ? 0.752 -2.627 17.925 1.00 74.69 368 SER A O 1
ATOM 2900 N N . HIS A 1 369 ? 1.204 -0.446 18.173 1.00 82.00 369 HIS A N 1
ATOM 2901 C CA . HIS A 1 369 ? 0.480 -0.304 19.433 1.00 82.00 369 HIS A CA 1
ATOM 2902 C C . HIS A 1 369 ? -0.975 -0.783 19.336 1.00 82.00 369 HIS A C 1
ATOM 2904 O O . HIS A 1 369 ? -1.464 -1.428 20.258 1.00 82.00 369 HIS A O 1
ATOM 2910 N N . LEU A 1 370 ? -1.653 -0.543 18.207 1.00 85.75 370 LEU A N 1
ATOM 2911 C CA . LEU A 1 370 ? -3.006 -1.059 17.959 1.00 85.75 370 LEU A CA 1
ATOM 2912 C C . LEU A 1 370 ? -3.012 -2.565 17.686 1.00 85.75 370 LEU A C 1
ATOM 2914 O O . LEU A 1 370 ? -3.830 -3.287 18.248 1.00 85.75 370 LEU A O 1
ATOM 2918 N N . ILE A 1 371 ? -2.114 -3.041 16.826 1.00 87.00 371 ILE A N 1
ATOM 2919 C CA . ILE A 1 371 ? -2.012 -4.459 16.462 1.00 87.00 371 ILE A CA 1
ATOM 2920 C C . ILE A 1 371 ? -1.713 -5.308 17.711 1.00 87.00 371 ILE A C 1
ATOM 2922 O O . ILE A 1 371 ? -2.448 -6.247 18.016 1.00 87.00 371 ILE A O 1
ATOM 2926 N N . GLU A 1 372 ? -0.687 -4.927 18.472 1.00 89.12 372 GLU A N 1
ATOM 2927 C CA . GLU A 1 372 ? -0.269 -5.551 19.730 1.00 89.12 372 GLU A CA 1
ATOM 2928 C C . GLU A 1 372 ? -1.405 -5.551 20.753 1.00 89.12 372 GLU A C 1
ATOM 2930 O O . GLU A 1 372 ? -1.769 -6.604 21.280 1.00 89.12 372 GLU A O 1
ATOM 2935 N N . ALA A 1 373 ? -2.027 -4.390 20.991 1.00 92.31 373 ALA A N 1
ATOM 2936 C CA . ALA A 1 373 ? -3.131 -4.289 21.936 1.00 92.31 373 ALA A CA 1
ATOM 2937 C C . ALA A 1 373 ? -4.318 -5.175 21.541 1.00 92.31 373 ALA A C 1
ATOM 2939 O O . ALA A 1 373 ? -4.908 -5.818 22.404 1.00 92.31 373 ALA A O 1
ATOM 2940 N N . CYS A 1 374 ? -4.656 -5.249 20.252 1.00 93.69 374 CYS A N 1
ATOM 2941 C CA . CYS A 1 374 ? -5.749 -6.088 19.771 1.00 93.69 374 CYS A CA 1
ATOM 2942 C C . CYS A 1 374 ? -5.472 -7.577 20.015 1.00 93.69 374 CYS A C 1
ATOM 2944 O O . CYS A 1 374 ? -6.341 -8.284 20.522 1.00 93.69 374 CYS A O 1
ATOM 2946 N N . TYR A 1 375 ? -4.261 -8.063 19.726 1.00 95.19 375 TYR A N 1
ATOM 2947 C CA . TYR A 1 375 ? -3.910 -9.465 19.969 1.00 95.19 375 TYR A CA 1
ATOM 2948 C C . TYR A 1 375 ? -3.800 -9.799 21.459 1.00 95.19 375 TYR A C 1
ATOM 2950 O O . TYR A 1 375 ? -4.263 -10.857 21.885 1.00 95.19 375 TYR A O 1
ATOM 2958 N N . LEU A 1 376 ? -3.261 -8.894 22.279 1.00 95.44 376 LEU A N 1
ATOM 2959 C CA . LEU A 1 376 ? -3.271 -9.042 23.737 1.00 95.44 376 LEU A CA 1
ATOM 2960 C C . LEU A 1 376 ? -4.702 -9.080 24.281 1.00 95.44 376 LEU A C 1
ATOM 2962 O O . LEU A 1 376 ? -5.016 -9.924 25.120 1.00 95.44 376 LEU A O 1
ATOM 2966 N N . ALA A 1 377 ? -5.582 -8.229 23.753 1.00 96.12 377 ALA A N 1
ATOM 2967 C CA . ALA A 1 377 ? -6.998 -8.260 24.064 1.00 96.12 377 ALA A CA 1
ATOM 2968 C C . ALA A 1 377 ? -7.606 -9.619 23.668 1.00 96.12 377 ALA A C 1
ATOM 2970 O O . ALA A 1 377 ? -8.193 -10.270 24.524 1.00 96.12 377 ALA A O 1
ATOM 2971 N N . VAL A 1 378 ? -7.410 -10.132 22.452 1.00 96.62 378 VAL A N 1
ATOM 2972 C CA . VAL A 1 378 ? -7.911 -11.470 22.050 1.00 96.62 378 VAL A CA 1
ATOM 2973 C C . VAL A 1 378 ? -7.482 -12.575 23.037 1.00 96.62 378 VAL A C 1
ATOM 2975 O O . VAL A 1 378 ? -8.301 -13.401 23.450 1.00 96.62 378 VAL A O 1
ATOM 2978 N N . LEU A 1 379 ? -6.238 -12.516 23.525 1.00 96.88 379 LEU A N 1
ATOM 2979 C CA . LEU A 1 379 ? -5.682 -13.444 24.523 1.00 96.88 379 LEU A CA 1
ATOM 2980 C C . LEU A 1 379 ? -6.187 -13.223 25.966 1.00 96.88 379 LEU A C 1
ATOM 2982 O O . LEU A 1 379 ? -5.750 -13.916 26.886 1.00 96.88 379 LEU A O 1
ATOM 2986 N N . GLY A 1 380 ? -7.071 -12.251 26.200 1.00 95.69 380 GLY A N 1
ATOM 2987 C CA . GLY A 1 380 ? -7.596 -11.906 27.526 1.00 95.69 380 GLY A CA 1
ATOM 2988 C C . GLY A 1 380 ? -6.609 -11.156 28.428 1.00 95.69 380 GLY A C 1
ATOM 2989 O O . GLY A 1 380 ? -6.777 -11.144 29.646 1.00 95.69 380 GLY A O 1
ATOM 2990 N N . LYS A 1 381 ? -5.566 -10.546 27.855 1.00 96.75 381 LYS A N 1
ATOM 2991 C CA . LYS A 1 381 ? -4.543 -9.767 28.568 1.00 96.75 381 LYS A CA 1
ATOM 2992 C C . LYS A 1 381 ? -4.867 -8.274 28.550 1.00 96.75 381 LYS A C 1
ATOM 2994 O O . LYS A 1 381 ? -4.094 -7.457 28.052 1.00 96.75 381 LYS A O 1
ATOM 2999 N N . ASP A 1 382 ? -6.024 -7.925 29.094 1.00 96.25 382 ASP A N 1
ATOM 3000 C CA . ASP A 1 382 ? -6.620 -6.593 28.932 1.00 96.25 382 ASP A CA 1
ATOM 3001 C C . ASP A 1 382 ? -5.758 -5.469 29.529 1.00 96.25 382 ASP A C 1
ATOM 3003 O O . ASP A 1 382 ? -5.599 -4.419 28.915 1.00 96.25 382 ASP A O 1
ATOM 3007 N N . GLU A 1 383 ? -5.113 -5.707 30.674 1.00 96.62 383 GLU A N 1
ATOM 3008 C CA . GLU A 1 383 ? -4.202 -4.733 31.292 1.00 96.62 383 GLU A CA 1
ATOM 3009 C C . GLU A 1 383 ? -2.979 -4.421 30.419 1.00 96.62 383 GLU A C 1
ATOM 3011 O O . GLU A 1 383 ? -2.605 -3.257 30.269 1.00 96.62 383 GLU A O 1
ATOM 3016 N N . GLU A 1 384 ? -2.375 -5.451 29.816 1.00 94.75 384 GLU A N 1
ATOM 3017 C CA . GLU A 1 384 ? -1.254 -5.277 28.888 1.00 94.75 384 GLU A CA 1
ATOM 3018 C C . GLU A 1 384 ? -1.730 -4.541 27.627 1.00 94.75 384 GLU A C 1
ATOM 3020 O O . GLU A 1 384 ? -1.078 -3.594 27.187 1.00 94.75 384 GLU A O 1
ATOM 3025 N N . ALA A 1 385 ? -2.896 -4.916 27.089 1.00 95.00 385 ALA A N 1
ATOM 3026 C CA . ALA A 1 385 ? -3.496 -4.257 25.932 1.00 95.00 385 ALA A CA 1
ATOM 3027 C C . ALA A 1 385 ? -3.738 -2.758 26.177 1.00 95.00 385 ALA A C 1
ATOM 3029 O O . ALA A 1 385 ? -3.368 -1.932 25.344 1.00 95.00 385 ALA A O 1
ATOM 3030 N N . LEU A 1 386 ? -4.297 -2.384 27.332 1.00 95.69 386 LEU A N 1
ATOM 3031 C CA . LEU A 1 386 ? -4.522 -0.983 27.700 1.00 95.69 386 LEU A CA 1
ATOM 3032 C C . LEU A 1 386 ? -3.211 -0.193 27.797 1.00 95.69 386 LEU A C 1
ATOM 3034 O O . LEU A 1 386 ? -3.156 0.943 27.332 1.00 95.69 386 LEU A O 1
ATOM 3038 N N . THR A 1 387 ? -2.146 -0.787 28.345 1.00 93.25 387 THR A N 1
ATOM 3039 C CA . THR A 1 387 ? -0.822 -0.143 28.391 1.00 93.25 387 THR A CA 1
ATOM 3040 C C . THR A 1 387 ? -0.270 0.130 26.993 1.00 93.25 387 THR A C 1
ATOM 3042 O O . THR A 1 387 ? 0.281 1.203 26.755 1.00 93.25 387 THR A O 1
ATOM 3045 N N . TRP A 1 388 ? -0.458 -0.793 26.050 1.00 90.38 388 TRP A N 1
ATOM 3046 C CA . TRP A 1 388 ? -0.092 -0.561 24.652 1.00 90.38 388 TRP A CA 1
ATOM 3047 C C . TRP A 1 388 ? -0.920 0.561 24.014 1.00 90.38 388 TRP A C 1
ATOM 3049 O O . TRP A 1 388 ? -0.359 1.434 23.354 1.00 90.38 388 TRP A O 1
ATOM 3059 N N . LEU A 1 389 ? -2.234 0.606 24.256 1.00 90.94 389 LEU A N 1
ATOM 3060 C CA . LEU A 1 389 ? -3.092 1.676 23.733 1.00 90.94 389 LEU A CA 1
ATOM 3061 C C . LEU A 1 389 ? -2.724 3.061 24.277 1.00 90.94 389 LEU A C 1
ATOM 3063 O O . LEU A 1 389 ? -2.786 4.044 23.542 1.00 90.94 389 LEU A O 1
ATOM 3067 N N . GLU A 1 390 ? -2.311 3.161 25.539 1.00 91.19 390 GLU A N 1
ATOM 3068 C CA . GLU A 1 390 ? -1.907 4.431 26.153 1.00 91.19 390 GLU A CA 1
ATOM 3069 C C . GLU A 1 390 ? -0.700 5.077 25.460 1.00 91.19 390 GLU A C 1
ATOM 3071 O O . GLU A 1 390 ? -0.610 6.309 25.428 1.00 91.19 390 GLU A O 1
ATOM 3076 N N . ASN A 1 391 ? 0.172 4.287 24.825 1.00 85.94 391 ASN A N 1
ATOM 3077 C CA . ASN A 1 391 ? 1.304 4.808 24.057 1.00 85.94 391 ASN A CA 1
ATOM 3078 C C . ASN A 1 391 ? 0.866 5.638 22.840 1.00 85.94 391 ASN A C 1
ATOM 3080 O O . ASN A 1 391 ? 1.589 6.550 22.432 1.00 85.94 391 ASN A O 1
ATOM 3084 N N . LEU A 1 392 ? -0.341 5.413 22.300 1.00 84.19 392 LEU A N 1
ATOM 3085 C CA . LEU A 1 392 ? -0.895 6.201 21.188 1.00 84.19 392 LEU A CA 1
ATOM 3086 C C . LEU A 1 392 ? -1.025 7.696 21.534 1.00 84.19 392 LEU A C 1
ATOM 3088 O O . LEU A 1 392 ? -0.972 8.554 20.645 1.00 84.19 392 LEU A O 1
ATOM 3092 N N . ASN A 1 393 ? -1.134 8.032 22.824 1.00 83.88 393 ASN A N 1
ATOM 3093 C CA . ASN A 1 393 ? -1.192 9.417 23.294 1.00 83.88 393 ASN A CA 1
ATOM 3094 C C . ASN A 1 393 ? 0.097 10.200 23.010 1.00 83.88 393 ASN A C 1
ATOM 3096 O O . ASN A 1 393 ? 0.054 11.427 22.911 1.00 83.88 393 ASN A O 1
ATOM 3100 N N . HIS A 1 394 ? 1.227 9.512 22.851 1.00 78.56 394 HIS A N 1
ATOM 3101 C CA . HIS A 1 394 ? 2.533 10.128 22.615 1.00 78.56 394 HIS A CA 1
ATOM 3102 C C . HIS A 1 394 ? 2.915 10.211 21.134 1.00 78.56 394 HIS A C 1
ATOM 3104 O O . HIS A 1 394 ? 3.901 10.861 20.798 1.00 78.56 394 HIS A O 1
ATOM 3110 N N . LEU A 1 395 ? 2.139 9.585 20.248 1.00 75.12 395 LEU A N 1
ATOM 3111 C CA . LEU A 1 395 ? 2.414 9.559 18.812 1.00 75.12 395 LEU A CA 1
ATOM 3112 C C . LEU A 1 395 ? 1.738 10.729 18.100 1.00 75.12 395 LEU A C 1
ATOM 3114 O O . LEU A 1 395 ? 0.675 11.171 18.520 1.00 75.12 395 LEU A O 1
ATOM 3118 N N . GLU A 1 396 ? 2.317 11.216 17.006 1.00 69.56 396 GLU A N 1
ATOM 3119 C CA . GLU A 1 396 ? 1.698 12.249 16.166 1.00 69.56 396 GLU A CA 1
ATOM 3120 C C . GLU A 1 396 ? 0.669 11.664 15.178 1.00 69.56 396 GLU A C 1
ATOM 3122 O O . GLU A 1 396 ? 0.729 10.491 14.815 1.00 69.56 396 GLU A O 1
ATOM 3127 N N . GLY A 1 397 ? -0.287 12.482 14.720 1.00 66.12 397 GLY A N 1
ATOM 3128 C CA . GLY A 1 397 ? -1.405 12.047 13.865 1.00 66.12 397 GLY A CA 1
ATOM 3129 C C . GLY A 1 397 ? -2.589 11.442 14.637 1.00 66.12 397 GLY A C 1
ATOM 3130 O O . GLY A 1 397 ? -2.569 11.388 15.865 1.00 66.12 397 GLY A O 1
ATOM 3131 N N . ALA A 1 398 ? -3.655 11.049 13.928 1.00 61.41 398 ALA A N 1
ATOM 3132 C CA . ALA A 1 398 ? -4.837 10.384 14.510 1.00 61.41 398 ALA A CA 1
ATOM 3133 C C . ALA A 1 398 ? -5.661 9.578 13.475 1.00 61.41 398 ALA A C 1
ATOM 3135 O O . ALA A 1 398 ? -6.865 9.375 13.631 1.00 61.41 398 ALA A O 1
ATOM 3136 N N . SER A 1 399 ? -5.020 9.093 12.409 1.00 63.94 399 SER A N 1
ATOM 3137 C CA . SER A 1 399 ? -5.645 8.369 11.288 1.00 63.94 399 SER A CA 1
ATOM 3138 C C . SER A 1 399 ? -6.063 6.923 11.613 1.00 63.94 399 SER A C 1
ATOM 3140 O O . SER A 1 399 ? -6.204 6.101 10.721 1.00 63.94 399 SER A O 1
ATOM 3142 N N . TRP A 1 400 ? -6.264 6.572 12.880 1.00 70.50 400 TRP A N 1
ATOM 3143 C CA . TRP A 1 400 ? -6.565 5.200 13.315 1.00 70.50 400 TRP A CA 1
ATOM 3144 C C . TRP A 1 400 ? -7.854 5.083 14.124 1.00 70.50 400 TRP A C 1
ATOM 3146 O O . TRP A 1 400 ? -8.150 4.030 14.685 1.00 70.50 400 TRP A O 1
ATOM 3156 N N . LEU A 1 401 ? -8.629 6.163 14.194 1.00 80.38 401 LEU A N 1
ATOM 3157 C CA . LEU A 1 401 ? -9.808 6.220 15.044 1.00 80.38 401 LEU A CA 1
ATOM 3158 C C . LEU A 1 401 ? -10.848 5.120 14.734 1.00 80.38 401 LEU A C 1
ATOM 3160 O O . LEU A 1 401 ? -11.308 4.514 15.698 1.00 80.38 401 LEU A O 1
ATOM 3164 N N . PRO A 1 402 ? -11.185 4.788 13.466 1.00 86.88 402 PRO A N 1
ATOM 3165 C CA . PRO A 1 402 ? -12.107 3.681 13.187 1.00 86.88 402 PRO A CA 1
ATOM 3166 C C . PRO A 1 402 ? -11.554 2.322 13.636 1.00 86.88 402 PRO A C 1
ATOM 3168 O O . PRO A 1 402 ? -12.259 1.535 14.257 1.00 86.88 402 PRO A O 1
ATOM 3171 N N . TRP A 1 403 ? -10.263 2.063 13.405 1.00 87.00 403 TRP A N 1
ATOM 3172 C CA . TRP A 1 403 ? -9.620 0.820 13.841 1.00 87.00 403 TRP A CA 1
ATOM 3173 C C . TRP A 1 403 ? -9.644 0.663 15.360 1.00 87.00 403 TRP A C 1
ATOM 3175 O O . TRP A 1 403 ? -9.933 -0.420 15.855 1.00 87.00 403 TRP A O 1
ATOM 3185 N N . LEU A 1 404 ? -9.370 1.738 16.100 1.00 89.19 404 LEU A N 1
ATOM 3186 C CA . LEU A 1 404 ? -9.439 1.716 17.556 1.00 89.19 404 LEU A CA 1
ATOM 3187 C C . LEU A 1 404 ? -10.883 1.530 18.036 1.00 89.19 404 LEU A C 1
ATOM 3189 O O . LEU A 1 404 ? -11.135 0.653 18.848 1.00 89.19 404 LEU A O 1
ATOM 3193 N N . LYS A 1 405 ? -11.825 2.336 17.532 1.00 89.50 405 LYS A N 1
ATOM 3194 C CA . LYS A 1 405 ? -13.196 2.397 18.059 1.00 89.50 405 LYS A CA 1
ATOM 3195 C C . LYS A 1 405 ? -14.054 1.194 17.695 1.00 89.50 405 LYS A C 1
ATOM 3197 O O . LYS A 1 405 ? -14.930 0.847 18.482 1.00 89.50 405 LYS A O 1
ATOM 3202 N N . ASP A 1 406 ? -13.845 0.621 16.512 1.00 90.50 406 ASP A N 1
ATOM 3203 C CA . ASP A 1 406 ? -14.846 -0.246 15.892 1.00 90.50 406 ASP A CA 1
ATOM 3204 C C . ASP A 1 406 ? -14.402 -1.710 15.759 1.00 90.50 406 ASP A C 1
ATOM 3206 O O . ASP A 1 406 ? -15.269 -2.581 15.685 1.00 90.50 406 ASP A O 1
ATOM 3210 N N . GLN A 1 407 ? -13.095 -2.013 15.811 1.00 90.06 407 GLN A N 1
ATOM 3211 C CA . GLN A 1 407 ? -12.608 -3.401 15.808 1.00 90.06 407 GLN A CA 1
ATOM 3212 C C . GLN A 1 407 ? -13.176 -4.204 16.986 1.00 90.06 407 GLN A C 1
ATOM 3214 O O . GLN A 1 407 ? -13.118 -3.764 18.139 1.00 90.06 407 GLN A O 1
ATOM 3219 N N . ALA A 1 408 ? -13.619 -5.437 16.720 1.00 91.12 408 ALA A N 1
ATOM 3220 C CA . ALA A 1 408 ? -14.209 -6.318 17.732 1.00 91.12 408 ALA A CA 1
ATOM 3221 C C . ALA A 1 408 ? -13.316 -6.530 18.970 1.00 91.12 408 ALA A C 1
ATOM 3223 O O . ALA A 1 408 ? -13.813 -6.531 20.096 1.00 91.12 408 ALA A O 1
ATOM 3224 N N . CYS A 1 409 ? -11.993 -6.639 18.792 1.00 91.38 409 CYS A N 1
ATOM 3225 C CA . CYS A 1 409 ? -11.058 -6.853 19.903 1.00 91.38 409 CYS A CA 1
ATOM 3226 C C . CYS A 1 409 ? -11.044 -5.710 20.932 1.00 91.38 409 CYS A C 1
ATOM 3228 O O . CYS A 1 409 ? -10.743 -5.952 22.101 1.00 91.38 409 CYS A O 1
ATOM 3230 N N . PHE A 1 410 ? -11.400 -4.485 20.532 1.00 92.88 410 PHE A N 1
ATOM 3231 C CA . PHE A 1 410 ? -11.462 -3.328 21.426 1.00 92.88 410 PHE A CA 1
ATOM 3232 C C . PHE A 1 410 ? -12.857 -3.062 21.985 1.00 92.88 410 PHE A C 1
ATOM 3234 O O . PHE A 1 410 ? -12.972 -2.385 23.005 1.00 92.88 410 PHE A O 1
ATOM 3241 N N . GLN A 1 411 ? -13.914 -3.637 21.401 1.00 88.62 411 GLN A N 1
ATOM 3242 C CA . GLN A 1 411 ? -15.282 -3.450 21.898 1.00 88.62 411 GLN A CA 1
ATOM 3243 C C . GLN A 1 411 ? -15.435 -3.886 23.360 1.00 88.62 411 GLN A C 1
ATOM 3245 O O . GLN A 1 411 ? -16.132 -3.235 24.132 1.00 88.62 411 GLN A O 1
ATOM 3250 N N . LYS A 1 412 ? -14.721 -4.935 23.781 1.00 86.75 412 LYS A N 1
ATOM 3251 C CA . LYS A 1 412 ? -14.719 -5.382 25.181 1.00 86.75 412 LYS A CA 1
ATOM 3252 C C . LYS A 1 412 ? -14.000 -4.437 26.150 1.00 86.75 412 LYS A C 1
ATOM 3254 O O . LYS A 1 412 ? -14.233 -4.521 27.349 1.00 86.75 412 LYS A O 1
ATOM 3259 N N . LEU A 1 413 ? -13.141 -3.554 25.639 1.00 93.88 413 LEU A N 1
ATOM 3260 C CA . LEU A 1 413 ? -12.445 -2.526 26.418 1.00 93.88 413 LEU A CA 1
ATOM 3261 C C . LEU A 1 413 ? -13.204 -1.188 26.403 1.00 93.88 413 LEU A C 1
ATOM 3263 O O . LEU A 1 413 ? -12.755 -0.232 27.024 1.00 93.88 413 LEU A O 1
ATOM 3267 N N . ALA A 1 414 ? -14.344 -1.085 25.707 1.00 92.38 414 ALA A N 1
ATOM 3268 C CA . ALA A 1 414 ? -15.021 0.191 25.460 1.00 92.38 414 ALA A CA 1
ATOM 3269 C C . ALA A 1 414 ? -15.483 0.921 26.737 1.00 92.38 414 ALA A C 1
ATOM 3271 O O . ALA A 1 414 ? -15.523 2.156 26.767 1.00 92.38 414 ALA A O 1
ATOM 3272 N N . ASP A 1 415 ? -15.799 0.167 27.791 1.00 94.56 415 ASP A N 1
ATOM 3273 C CA . ASP A 1 415 ? -16.221 0.703 29.088 1.00 94.56 415 ASP A CA 1
ATOM 3274 C C . ASP A 1 415 ? -15.040 1.014 30.027 1.00 94.56 415 ASP A C 1
ATOM 3276 O O . ASP A 1 415 ? -15.234 1.634 31.076 1.00 94.56 415 ASP A O 1
ATOM 3280 N N . GLU A 1 416 ? -13.811 0.632 29.660 1.00 97.31 416 GLU A N 1
ATOM 3281 C CA . GLU A 1 416 ? -12.621 0.897 30.467 1.00 97.31 416 GLU A CA 1
ATOM 3282 C C . GLU A 1 416 ? -12.260 2.393 30.432 1.00 97.31 416 GLU A C 1
ATOM 3284 O O . GLU A 1 416 ? -12.010 2.952 29.356 1.00 97.31 416 GLU A O 1
ATOM 3289 N N . PRO A 1 417 ? -12.133 3.074 31.588 1.00 97.56 417 PRO A N 1
ATOM 3290 C CA . PRO A 1 417 ? -11.814 4.503 31.620 1.00 97.56 417 PRO A CA 1
ATOM 3291 C C . PRO A 1 417 ? -10.495 4.855 30.919 1.00 97.56 417 PRO A C 1
ATOM 3293 O O . PRO A 1 417 ? -10.380 5.917 30.307 1.00 97.56 417 PRO A O 1
ATOM 3296 N N . ARG A 1 418 ? -9.500 3.958 30.987 1.00 96.62 418 ARG A N 1
ATOM 3297 C CA . ARG A 1 418 ? -8.199 4.119 30.313 1.00 96.62 418 ARG A CA 1
ATOM 3298 C C . ARG A 1 418 ? -8.359 4.126 28.794 1.00 96.62 418 ARG A C 1
ATOM 3300 O O . ARG A 1 418 ? -7.807 4.993 28.123 1.00 96.62 418 ARG A O 1
ATOM 3307 N N . TYR A 1 419 ? -9.178 3.221 28.264 1.00 96.12 419 TYR A N 1
ATOM 3308 C CA . TYR A 1 419 ? -9.502 3.162 26.842 1.00 96.12 419 TYR A CA 1
ATOM 3309 C C . TYR A 1 419 ? -10.243 4.425 26.377 1.00 96.12 419 TYR A C 1
ATOM 3311 O O . TYR A 1 419 ? -9.841 5.066 25.405 1.00 96.12 419 TYR A O 1
ATOM 3319 N N . GLN A 1 420 ? -11.278 4.845 27.114 1.00 95.81 420 GLN A N 1
ATOM 3320 C CA . GLN A 1 420 ? -12.046 6.057 26.800 1.00 95.81 420 GLN A CA 1
ATOM 3321 C C . GLN A 1 420 ? -11.172 7.318 26.798 1.00 95.81 420 GLN A C 1
ATOM 3323 O O . GLN A 1 420 ? -11.357 8.200 25.955 1.00 95.81 420 GLN A O 1
ATOM 3328 N N . ALA A 1 421 ? -10.193 7.395 27.705 1.00 95.25 421 ALA A N 1
ATOM 3329 C CA . ALA A 1 421 ? -9.233 8.491 27.747 1.00 95.25 421 ALA A CA 1
ATOM 3330 C C . ALA A 1 421 ? -8.362 8.549 26.480 1.00 95.25 421 ALA A C 1
ATOM 3332 O O . ALA A 1 421 ? -8.186 9.634 25.926 1.00 95.25 421 ALA A O 1
ATOM 3333 N N . VAL A 1 422 ? -7.876 7.402 25.984 1.00 93.00 422 VAL A N 1
ATOM 3334 C CA . VAL A 1 422 ? -7.112 7.324 24.723 1.00 93.00 422 VAL A CA 1
ATOM 3335 C C . VAL A 1 422 ? -7.968 7.778 23.540 1.00 93.00 422 VAL A C 1
ATOM 3337 O O . VAL A 1 422 ? -7.540 8.628 22.762 1.00 93.00 422 VAL A O 1
ATOM 3340 N N . VAL A 1 423 ? -9.200 7.271 23.419 1.00 92.50 423 VAL A N 1
ATOM 3341 C CA . VAL A 1 423 ? -10.120 7.671 22.339 1.00 92.50 423 VAL A CA 1
ATOM 3342 C C . VAL A 1 423 ? -10.376 9.182 22.365 1.00 92.50 423 VAL A C 1
ATOM 3344 O O . VAL A 1 423 ? -10.245 9.843 21.336 1.00 92.50 423 VAL A O 1
ATOM 3347 N N . THR A 1 424 ? -10.666 9.739 23.544 1.00 92.88 424 THR A N 1
ATOM 3348 C CA . THR A 1 424 ? -10.924 11.179 23.717 1.00 92.88 424 THR A CA 1
ATOM 3349 C C . THR A 1 424 ? -9.709 12.016 23.318 1.00 92.88 424 THR A C 1
ATOM 3351 O O . THR A 1 424 ? -9.840 12.985 22.574 1.00 92.88 424 THR A O 1
ATOM 3354 N N . ALA A 1 425 ? -8.506 11.619 23.745 1.00 91.12 425 ALA A N 1
ATOM 3355 C CA . ALA A 1 425 ? -7.275 12.336 23.419 1.00 91.12 425 ALA A CA 1
ATOM 3356 C C . ALA A 1 425 ? -7.013 12.405 21.902 1.00 91.12 425 ALA A C 1
ATOM 3358 O O . ALA A 1 425 ? -6.536 13.423 21.389 1.00 91.12 425 ALA A O 1
ATOM 3359 N N . LEU A 1 426 ? -7.348 11.342 21.165 1.00 87.94 426 LEU A N 1
ATOM 3360 C CA . LEU A 1 426 ? -7.223 11.298 19.707 1.00 87.94 426 LEU A CA 1
ATOM 3361 C C . LEU A 1 426 ? -8.266 12.180 19.010 1.00 87.94 426 LEU A C 1
ATOM 3363 O O . LEU A 1 426 ? -7.931 12.900 18.066 1.00 87.94 426 LEU A O 1
ATOM 3367 N N . GLU A 1 427 ? -9.512 12.169 19.485 1.00 89.56 427 GLU A N 1
ATOM 3368 C CA . GLU A 1 427 ? -10.578 13.040 18.975 1.00 89.56 427 GLU A CA 1
ATOM 3369 C C . GLU A 1 427 ? -10.253 14.527 19.196 1.00 89.56 427 GLU A C 1
ATOM 3371 O O . GLU A 1 427 ? -10.398 15.341 18.275 1.00 89.56 427 GLU A O 1
ATOM 3376 N N . ASP A 1 428 ? -9.724 14.877 20.370 1.00 91.19 428 ASP A N 1
ATOM 3377 C CA . ASP A 1 428 ? -9.257 16.229 20.685 1.00 91.19 428 ASP A CA 1
ATOM 3378 C C . ASP A 1 428 ? -8.113 16.658 19.758 1.00 91.19 428 ASP A C 1
ATOM 3380 O O . ASP A 1 428 ? -8.101 17.779 19.236 1.00 91.19 428 ASP A O 1
ATOM 3384 N N . ARG A 1 429 ? -7.169 15.755 19.472 1.00 89.06 429 ARG A N 1
ATOM 3385 C CA . ARG A 1 429 ? -6.073 16.019 18.531 1.00 89.06 429 ARG A CA 1
ATOM 3386 C C . ARG A 1 429 ? -6.591 16.310 17.122 1.00 89.06 429 ARG A C 1
ATOM 3388 O O . ARG A 1 429 ? -6.130 17.266 16.491 1.00 89.06 429 ARG A O 1
ATOM 3395 N N . LEU A 1 430 ? -7.573 15.546 16.640 1.00 88.94 430 LEU A N 1
ATOM 3396 C CA . LEU A 1 430 ? -8.238 15.811 15.360 1.00 88.94 430 LEU A CA 1
ATOM 3397 C C . LEU A 1 430 ? -8.935 17.172 15.345 1.00 88.94 430 LEU A C 1
ATOM 3399 O O . LEU A 1 430 ? -8.831 17.918 14.367 1.00 88.94 430 LEU A O 1
ATOM 3403 N N . ALA A 1 431 ? -9.591 17.550 16.444 1.00 91.69 431 ALA A N 1
ATOM 3404 C CA . ALA A 1 431 ? -10.189 18.873 16.576 1.00 91.69 431 ALA A CA 1
ATOM 3405 C C . ALA A 1 431 ? -9.136 19.993 16.484 1.00 91.69 431 ALA A C 1
ATOM 3407 O O . ALA A 1 431 ? -9.352 20.973 15.765 1.00 91.69 431 ALA A O 1
ATOM 3408 N N . VAL A 1 432 ? -7.978 19.832 17.131 1.00 92.31 432 VAL A N 1
ATOM 3409 C CA . VAL A 1 432 ? -6.861 20.790 17.053 1.00 92.31 432 VAL A CA 1
ATOM 3410 C C . VAL A 1 432 ? -6.303 20.899 15.630 1.00 92.31 432 VAL A C 1
ATOM 3412 O O . VAL A 1 432 ? -6.036 22.006 15.158 1.00 92.31 432 VAL A O 1
ATOM 3415 N N . ILE A 1 433 ? -6.154 19.785 14.909 1.00 91.25 433 ILE A N 1
ATOM 3416 C CA . ILE A 1 433 ? -5.741 19.785 13.495 1.00 91.25 433 ILE A CA 1
ATOM 3417 C C . ILE A 1 433 ? -6.725 20.604 12.649 1.00 91.25 433 ILE A C 1
ATOM 3419 O O . ILE A 1 433 ? -6.311 21.540 11.959 1.00 91.25 433 ILE A O 1
ATOM 3423 N N . ARG A 1 434 ? -8.033 20.337 12.767 1.00 92.69 434 ARG A N 1
ATOM 3424 C CA . ARG A 1 434 ? -9.079 21.082 12.041 1.00 92.69 434 ARG A CA 1
ATOM 3425 C C . ARG A 1 434 ? -9.052 22.582 12.342 1.00 92.69 434 ARG A C 1
ATOM 3427 O O . ARG A 1 434 ? -9.230 23.390 11.433 1.00 92.69 434 ARG A O 1
ATOM 3434 N N . GLN A 1 435 ? -8.789 22.970 13.590 1.00 94.00 435 GLN A N 1
ATOM 3435 C CA . GLN A 1 435 ? -8.672 24.380 13.982 1.00 94.00 435 GLN A CA 1
ATOM 3436 C C . GLN A 1 435 ? -7.435 25.070 13.383 1.00 94.00 435 GLN A C 1
ATOM 3438 O O . GLN A 1 435 ? -7.484 26.262 13.074 1.00 94.00 435 GLN A O 1
ATOM 3443 N N . ARG A 1 436 ? -6.320 24.346 13.216 1.00 93.44 436 ARG A N 1
ATOM 3444 C CA . ARG A 1 436 ? -5.079 24.883 12.630 1.00 93.44 436 ARG A CA 1
ATOM 3445 C C . ARG A 1 436 ? -5.142 24.994 11.110 1.00 93.44 436 ARG A C 1
ATOM 3447 O O . ARG A 1 436 ? -4.535 25.911 10.554 1.00 93.44 436 ARG A O 1
ATOM 3454 N N . LEU A 1 437 ? -5.880 24.096 10.457 1.00 94.62 437 LEU A N 1
ATOM 3455 C CA . LEU A 1 437 ? -5.890 23.947 9.004 1.00 94.62 437 LEU A CA 1
ATOM 3456 C C . LEU A 1 437 ? -6.111 25.264 8.229 1.00 94.62 437 LEU A C 1
ATOM 3458 O O . LEU A 1 437 ? -5.281 25.543 7.365 1.00 94.62 437 LEU A O 1
ATOM 3462 N N . PRO A 1 438 ? -7.107 26.128 8.534 1.00 94.06 438 PRO A N 1
ATOM 3463 C CA . PRO A 1 438 ? -7.297 27.381 7.794 1.00 94.06 438 PRO A CA 1
ATOM 3464 C C . PRO A 1 438 ? -6.045 28.270 7.765 1.00 94.06 438 PRO A C 1
ATOM 3466 O O . PRO A 1 438 ? -5.641 28.742 6.708 1.00 94.06 438 PRO A O 1
ATOM 3469 N N . LYS A 1 439 ? -5.353 28.415 8.904 1.00 94.50 439 LYS A N 1
ATOM 3470 C CA . LYS A 1 439 ? -4.105 29.193 8.986 1.00 94.50 439 LYS A CA 1
ATOM 3471 C C . LYS A 1 439 ? -2.954 28.527 8.235 1.00 94.50 439 LYS A C 1
ATOM 3473 O O . LYS A 1 439 ? -2.043 29.208 7.768 1.00 94.50 439 LYS A O 1
ATOM 3478 N N . THR A 1 440 ? -2.926 27.198 8.165 1.00 94.69 440 THR A N 1
ATOM 3479 C CA . THR A 1 440 ? -1.930 26.472 7.364 1.00 94.69 440 THR A CA 1
ATOM 3480 C C . THR A 1 440 ? -2.168 26.696 5.874 1.00 94.69 440 THR A C 1
ATOM 3482 O O . THR A 1 440 ? -1.216 27.022 5.170 1.00 94.69 440 THR A O 1
ATOM 3485 N N . LEU A 1 441 ? -3.421 26.639 5.416 1.00 94.62 441 LEU A N 1
ATOM 3486 C CA . LEU A 1 441 ? -3.787 26.960 4.035 1.00 94.62 441 LEU A CA 1
ATOM 3487 C C . LEU A 1 441 ? -3.407 28.406 3.676 1.00 94.62 441 LEU A C 1
ATOM 3489 O O . LEU A 1 441 ? -2.707 28.622 2.688 1.00 94.62 441 LEU A O 1
ATOM 3493 N N . GLU A 1 442 ? -3.739 29.382 4.528 1.00 93.31 442 GLU A N 1
ATOM 3494 C CA . GLU A 1 442 ? -3.347 30.789 4.345 1.00 93.31 442 GLU A CA 1
ATOM 3495 C C . GLU A 1 442 ? -1.825 30.961 4.215 1.00 93.31 442 GLU A C 1
ATOM 3497 O O . GLU A 1 442 ? -1.347 31.605 3.280 1.00 93.31 442 GLU A O 1
ATOM 3502 N N . ARG A 1 443 ? -1.042 30.340 5.111 1.00 93.00 443 ARG A N 1
ATOM 3503 C CA . ARG A 1 443 ? 0.434 30.373 5.059 1.00 93.00 443 ARG A CA 1
ATOM 3504 C C . ARG A 1 443 ? 0.995 29.761 3.777 1.00 93.00 443 ARG A C 1
ATOM 3506 O O . ARG A 1 443 ? 2.056 30.177 3.321 1.00 93.00 443 ARG A O 1
ATOM 3513 N N . GLN A 1 444 ? 0.293 28.790 3.201 1.00 91.06 444 GLN A N 1
ATOM 3514 C CA . GLN A 1 444 ? 0.666 28.127 1.953 1.00 91.06 444 GLN A CA 1
ATOM 3515 C C . GLN A 1 444 ? 0.173 28.875 0.703 1.00 91.06 444 GLN A C 1
ATOM 3517 O O . GLN A 1 444 ? 0.406 28.396 -0.409 1.00 91.06 444 GLN A O 1
ATOM 3522 N N . GLY A 1 445 ? -0.457 30.047 0.870 1.00 91.19 445 GLY A N 1
ATOM 3523 C CA . GLY A 1 445 ? -0.996 30.868 -0.217 1.00 91.19 445 GLY A CA 1
ATOM 3524 C C . GLY A 1 445 ? -2.340 30.378 -0.761 1.00 91.19 445 GLY A C 1
ATOM 3525 O O . GLY A 1 445 ? -2.756 30.814 -1.829 1.00 91.19 445 GLY A O 1
ATOM 3526 N N . LEU A 1 446 ? -3.009 29.476 -0.043 1.00 89.88 446 LEU A N 1
ATOM 3527 C CA . LEU A 1 446 ? -4.287 28.866 -0.405 1.00 89.88 446 LEU A CA 1
ATOM 3528 C C . LEU A 1 446 ? -5.413 29.565 0.363 1.00 89.88 446 LEU A C 1
ATOM 3530 O O . LEU A 1 446 ? -6.018 29.002 1.274 1.00 89.88 446 LEU A O 1
ATOM 3534 N N . VAL A 1 447 ? -5.645 30.837 0.049 1.00 74.62 447 VAL A N 1
ATOM 3535 C CA . VAL A 1 447 ? -6.787 31.581 0.592 1.00 74.62 447 VAL A CA 1
ATOM 3536 C C . VAL A 1 447 ? -7.968 31.371 -0.353 1.00 74.62 447 VAL A C 1
ATOM 3538 O O . VAL A 1 447 ? -7.777 31.543 -1.559 1.00 74.62 447 VAL A O 1
ATOM 3541 N N . PRO A 1 448 ? -9.175 31.041 0.143 1.00 58.66 448 PRO A N 1
ATOM 3542 C CA . PRO A 1 448 ? -10.359 31.031 -0.701 1.00 58.66 448 PRO A CA 1
ATOM 3543 C C . PRO A 1 448 ? -10.528 32.423 -1.313 1.00 58.66 448 PRO A C 1
ATOM 3545 O O . PRO A 1 448 ? -10.771 33.400 -0.597 1.00 58.66 448 PRO A O 1
ATOM 3548 N N . ASN A 1 449 ? -10.400 32.541 -2.634 1.00 50.91 449 ASN A N 1
ATOM 3549 C CA . ASN A 1 449 ? -11.065 33.647 -3.305 1.00 50.91 449 ASN A CA 1
ATOM 3550 C C . ASN A 1 449 ? -12.560 33.427 -3.068 1.00 50.91 449 ASN A C 1
ATOM 3552 O O . ASN A 1 449 ? -13.028 32.299 -3.147 1.00 50.91 449 ASN A O 1
ATOM 3556 N N . GLN A 1 450 ? -13.311 34.479 -2.742 1.00 40.56 450 GLN A N 1
ATOM 3557 C CA . GLN A 1 450 ? -14.742 34.403 -2.400 1.00 40.56 450 GLN A CA 1
ATOM 3558 C C . GLN A 1 450 ? -15.652 33.905 -3.550 1.00 40.56 450 GLN A C 1
ATOM 3560 O O . GLN A 1 450 ? -16.852 34.168 -3.539 1.00 40.56 450 GLN A O 1
ATOM 3565 N N . THR A 1 451 ? -15.097 33.246 -4.564 1.00 31.69 451 THR A N 1
ATOM 3566 C CA . THR A 1 451 ? -15.771 32.880 -5.805 1.00 31.69 451 THR A CA 1
ATOM 3567 C C . THR A 1 451 ? -15.547 31.448 -6.276 1.00 31.69 451 THR A C 1
ATOM 3569 O O . THR A 1 451 ? -16.120 31.149 -7.309 1.00 31.69 451 THR A O 1
ATOM 3572 N N . ASP A 1 452 ? -14.810 30.586 -5.566 1.00 34.84 452 ASP A N 1
ATOM 3573 C CA . ASP A 1 452 ? -14.840 29.124 -5.787 1.00 34.84 452 ASP A CA 1
ATOM 3574 C C . ASP A 1 452 ? -14.487 28.359 -4.503 1.00 34.84 452 ASP A C 1
ATOM 3576 O O . ASP A 1 452 ? -13.360 28.553 -3.980 1.00 34.84 452 ASP A O 1
#

Nearest PDB structures (foldseek):
  6vbv-assembly1_4  TM=4.362E-01  e=7.537E-07  Bos taurus
  6xt9-assembly1_D  TM=4.333E-01  e=6.196E-07  Homo sapiens
  8r0a-assembly1_N  TM=3.790E-01  e=2.129E-04  Homo sapiens
  2pzi-assembly2_B  TM=6.041E-01  e=1.601E-01  Mycobacterium tuberculosis
  8ggh-assembly1_E  TM=3.205E-01  e=5.344E-02  Trypanosoma cruzi cruzi

Mean predicted aligned error: 6.47 Å

Radius of gyration: 24.54 Å; Cα contacts (8 Å, |Δi|>4): 692; chains: 1; bounding box: 56×57×88 Å

Solvent-accessible surface area (backbone atoms only — not comparable to full-atom values): 22837 Å² total; per-residue (Å²): 135,81,87,73,79,77,71,77,81,70,86,70,78,77,46,44,66,59,34,46,55,53,17,50,55,26,41,46,63,25,66,40,38,94,60,78,41,69,68,39,43,52,51,18,39,57,27,23,54,51,18,35,73,70,35,79,76,44,28,66,38,27,7,50,33,15,39,45,29,46,76,73,65,42,57,80,69,15,51,59,32,24,52,49,7,38,73,67,34,81,71,44,27,63,21,29,30,29,47,15,51,50,21,46,78,71,64,44,86,59,33,62,62,26,11,49,51,9,28,74,61,30,82,76,38,37,65,20,26,38,53,33,16,51,46,28,44,70,64,24,42,48,71,62,13,52,53,28,24,52,48,16,20,69,66,41,73,87,31,54,46,41,49,38,52,44,18,31,53,37,5,47,67,50,58,50,68,72,20,50,54,39,35,55,50,38,52,70,77,33,83,43,42,70,30,24,42,41,37,13,54,21,29,39,44,37,36,38,50,46,57,12,53,42,28,38,50,55,16,30,74,74,41,81,82,46,63,69,57,28,46,52,48,16,44,56,28,25,52,49,66,39,51,72,63,13,39,73,51,35,74,76,65,53,62,70,48,23,51,59,68,68,38,41,71,62,27,38,58,52,28,56,54,46,42,69,79,37,73,80,45,50,69,51,35,48,52,31,21,44,34,28,33,56,71,69,38,30,71,59,13,48,55,35,36,49,74,58,42,52,66,61,51,48,71,44,89,66,44,49,75,70,39,56,54,43,48,52,50,46,30,21,28,30,42,74,77,63,42,48,72,63,18,44,52,51,30,54,49,52,57,50,49,49,62,69,46,69,32,62,48,34,107,72,20,82,61,38,36,53,53,54,18,35,33,31,28,64,66,68,36,50,71,62,14,50,58,33,46,53,53,59,76,79,49,74,62,53,83,51,56,61,63,57,69,44,36,54,37,39,53,83,42,59,85,38,69,70,49,46,50,45,54,49,55,41,54,52,49,31,52,53,46,60,68,46,27,65,61,46,23,45,76,71,72,56,61,78,58,101,82,114

pLDDT: mean 88.97, std 13.91, range [31.69, 98.75]

Foldseek 3Di:
DDPDDDDDPDPPPCALVNLQVQLVVLVCVQQLFPHGDVVSLVSSLVSLVVSCVRPVLPLLSLLVNLQSCVVVVVLVVSPVSLVSSCVSPVLALSSLLSVLSSCLSVLHPCNLVSLVSSCVSPVLPLSSLQSNLVLCVLLQVLVSSLVSLVSSCVSPVLRLVSLLVNLLSCLQQPQDDVSVVSLVSLCVNPVELRSLQSSLNSCQSSQQLLSSLLSLVSSCVRPVPDLVSLQVNLLSCLLLVVNVSSCVSPVPDALSSCLSVVVLVVSLVRLVVCCVVCVQPLLSLLSNLLSCLLVVVLVVSLVSCVSSVPPVLCVTSNHDPSSLLSLLLNLLSCLSVPVLVVSLVSLVVVVVSCVPSCHPVHLARQCCLLSNLLSCLSVVVNVVSLVSLLSNLVHRGQSCLSVCPRRNSNVVVNPPPSSVVSSVSSNVNSVVSVVCNQVSSVVSVNDDPPPD

Secondary structure (DSSP, 8-state):
-----PPPPP-----HHHHHHHHHHHHHHHHTSSS--HHHHHHHHHHHHHHHHH-TT-HHHHHHHHHHHHHHT-HHHHHHHHHHHHHH-TT-HHHHHHHHHHHHHTT-S-HHHHHHHHHHH-TT-HHHHHHHHHHHHHTT-HHHHHHHHHHHHHH-TT-HHHHHHHHHHHHHHS-SHHHHHHHHHHHHH--SHHHHHHHHHHHHHTT-HHHHHHHHHHHHHH-TT-HHHHHHHHHHHHHTT-HHHHHHH-SS--HHHHHHTT-HHHHHHHHHHHHHH-TT-HHHHHHHHHHHHHTT-HHHHHHHHHHTTTTHHHHSTT--HHHHHHHHHHHHHHHHTT-HHHHHHHHHHHHHHHHHTT-SS-TT-TTHHHHHHHHHHHTT-HHHHHHHHHGGGGSS--TTHHHHHHSHHHHTTTT-HHHHHHHHHHHHHHHHHHHHHHHHHHHTT----TT-

Sequence (452 aa):
ANHEQAKPPTAQQVSAYDLLLLARQYEQRVTDQQLVDDTNLQLAIDYYQQVIAADPQSAQAHARLGKMLLYLGDIDAASEPILRALELDPQLSDAYASLGLYYWITRQDGIGAAYLRAVELNPNNADALFYYATWLWLQSEVDESIDHYRQARDVDPLSLVRHAELGYILAFQFPGDEAQVVITRILQLFPTAPGYLAAARIAEANGVPEEAIAYAHKARLLRPDDPDIAGQLAEMYARIGDFDRARLFEPEPGMGQLFWQRRYDELIDLGEELAIDRPGDTDVLLLLAFAYNTSGRFDDALRILDLAGMPDAAMSESRRASEVHAMMTMAGALDAIGDKERADALANYELKRNYKFGVVIGEGSRFSHLIEACYLAVLGKDEEALTWLENLNHLEGASWLPWLKDQACFQKLADEPRYQAVVTALEDRLAVIRQRLPKTLERQGLVPNQTD